Protein AF-A0A7S1MPP4-F1 (afdb_monomer)

Nearest PDB structures (foldseek):
  6fu4-assembly2_B  TM=5.142E-01  e=3.176E-09  Pseudomonas aeruginosa PAO1
  7prr-assembly1_B  TM=5.393E-01  e=1.941E-07  Pseudomonas aeruginosa PAO1
  6f9g-assembly3_C  TM=5.410E-01  e=4.668E-07  Pseudomonas putida KT2440
  2p7j-assembly1_A  TM=5.721E-01  e=3.182E-06  Vibrio parahaemolyticus RIMD 2210633
  3lie-assembly2_B  TM=4.967E-01  e=1.477E-05  Vibrio parahaemolyticus

Foldseek 3Di:
DDDDDDDDDDDDDDDDDDDDDDDDDDDDDDDDDDDDDDDDDDDDDDDDDDDDDDDDDDDDDDDDDDDDDDDDDDDDDDDDDDDDDDDDDDDDDDDDDDDDDDDPDDPDDDDDDDDDDDDDDDPVPDDPVCNVVDDPVVVVVNVVVVVVVVPVPPPVVPPPPPPPPPDDDDPDDDDDDDDDDDDDDDDDDDDPPPPPPPPPDPPPPVPPDPVVVVVVVVVVVVVVVVVVVVVVVVVVCVVQVVLLVVLLVVLQVQLQVLLLVQLCVQCVLVLQLLLLLLVCLLVCVCVDPCNLVSSCVSNVVSLLVDPQWAWKWKFWPVQKIKIKFQAQSPVPPPDDNVRGDIDIDIDGNVPPNPPDSVVSVVDDCVPWDFCDFVSSQWGKAKDDFDFDQAGRNRHGHDLVPTFTWIWIWIWHQNDPVSPTIMIMIIIGGLPSSQVSQLVSARVVKKKFKAFLQQF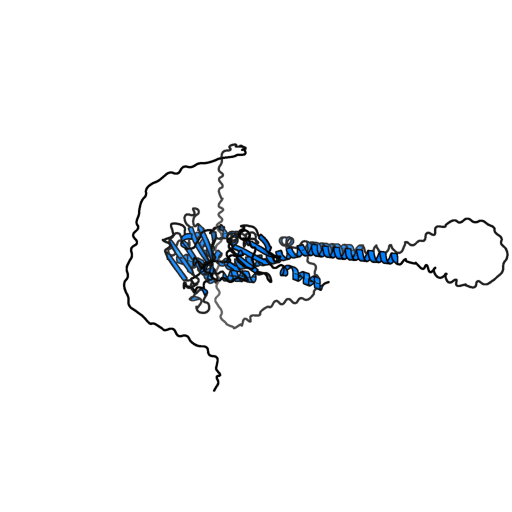TSYINPDDDRFDADPVPRDTDGDGPCNDPRNPPDDSCQSNPQQDWDWDQDPQRKIKTKAQNPNPDPDPGGPSPHSSRMMMIITGHSCRSNVVVVVVVVVVD

Radius of gyration: 44.78 Å; Cα contacts (8 Å, |Δi|>4): 641; chains: 1; bounding box: 108×97×164 Å

Structure (mmCIF, N/CA/C/O backbone):
data_AF-A0A7S1MPP4-F1
#
_entry.id   AF-A0A7S1MPP4-F1
#
loop_
_atom_site.group_PDB
_atom_site.id
_atom_site.type_symbol
_atom_site.label_atom_id
_atom_site.label_alt_id
_atom_site.label_comp_id
_atom_site.label_asym_id
_atom_site.label_entity_id
_atom_site.label_seq_id
_atom_site.pdbx_PDB_ins_code
_atom_site.Cartn_x
_atom_site.Cartn_y
_atom_site.Cartn_z
_atom_site.occupancy
_atom_site.B_iso_or_equiv
_atom_site.auth_seq_id
_atom_site.auth_comp_id
_atom_site.auth_asym_id
_atom_site.auth_atom_id
_atom_site.pdbx_PDB_model_num
ATOM 1 N N . MET A 1 1 ? -26.779 -52.719 -16.403 1.00 38.88 1 MET A N 1
ATOM 2 C CA . MET A 1 1 ? -26.032 -53.048 -17.637 1.00 38.88 1 MET A CA 1
ATOM 3 C C . MET A 1 1 ? -24.768 -52.196 -17.604 1.00 38.88 1 MET A C 1
ATOM 5 O O . MET A 1 1 ? -24.891 -50.999 -17.790 1.00 38.88 1 MET A O 1
ATOM 9 N N . ALA A 1 2 ? -23.732 -52.655 -16.888 1.00 35.09 2 ALA A N 1
ATOM 10 C CA . ALA A 1 2 ? -22.579 -53.457 -17.365 1.00 35.09 2 ALA A CA 1
ATOM 11 C C . ALA A 1 2 ? -21.620 -52.576 -18.196 1.00 35.09 2 ALA A C 1
ATOM 13 O O . ALA A 1 2 ? -22.093 -51.943 -19.127 1.00 35.09 2 ALA A O 1
ATOM 14 N N . SER A 1 3 ? -20.316 -52.428 -17.936 1.00 39.34 3 SER A N 1
ATOM 15 C CA . SER A 1 3 ? -19.281 -53.190 -17.194 1.00 39.34 3 SER A CA 1
ATOM 16 C C . SER A 1 3 ? -18.058 -52.253 -17.024 1.00 39.34 3 SER A C 1
ATOM 18 O O . SER A 1 3 ? -17.738 -51.544 -17.971 1.00 39.34 3 SER A O 1
ATOM 20 N N . TYR A 1 4 ? -17.455 -52.015 -15.854 1.00 37.69 4 TYR A N 1
ATOM 21 C CA . TYR A 1 4 ? -16.453 -52.814 -15.116 1.00 37.69 4 TYR A CA 1
ATOM 22 C C . TYR A 1 4 ? -15.309 -53.430 -15.947 1.00 37.69 4 TYR A C 1
ATOM 24 O O . TYR A 1 4 ? -15.537 -54.394 -16.674 1.00 37.69 4 TYR A O 1
ATOM 32 N N . GLN A 1 5 ? -14.077 -52.938 -15.739 1.00 46.56 5 GLN A N 1
ATOM 33 C CA . GLN A 1 5 ? -12.857 -53.754 -15.726 1.00 46.56 5 GLN A CA 1
ATOM 34 C C . GLN A 1 5 ? -11.785 -53.148 -14.798 1.00 46.56 5 GLN A C 1
ATOM 36 O O . GLN A 1 5 ? -11.406 -51.986 -14.928 1.00 46.56 5 GLN A O 1
ATOM 41 N N . ASP A 1 6 ? -11.369 -53.989 -13.849 1.00 43.84 6 ASP A N 1
ATOM 42 C CA . ASP A 1 6 ? -10.319 -53.849 -12.837 1.00 43.84 6 ASP A CA 1
ATOM 43 C C . ASP A 1 6 ? -8.895 -53.982 -13.413 1.00 43.84 6 ASP A C 1
ATOM 45 O O . ASP A 1 6 ? -8.696 -54.670 -14.413 1.00 43.84 6 ASP A O 1
ATOM 49 N N . ALA A 1 7 ? -7.895 -53.456 -12.688 1.00 37.28 7 ALA A N 1
ATOM 50 C CA . ALA A 1 7 ? -6.929 -54.257 -11.900 1.00 37.28 7 ALA A CA 1
ATOM 51 C C . ALA A 1 7 ? -5.540 -53.596 -11.782 1.00 37.28 7 ALA A C 1
ATOM 53 O O . ALA A 1 7 ? -4.917 -53.227 -12.773 1.00 37.28 7 ALA A O 1
ATOM 54 N N . GLY A 1 8 ? -5.006 -53.551 -10.554 1.00 33.84 8 GLY A N 1
ATOM 55 C CA . GLY A 1 8 ? -3.604 -53.215 -10.275 1.00 33.84 8 GLY A CA 1
ATOM 56 C C . GLY A 1 8 ? -3.314 -53.037 -8.783 1.00 33.84 8 GLY A C 1
ATOM 57 O O . GLY A 1 8 ? -3.388 -51.933 -8.262 1.00 33.84 8 GLY A O 1
ATOM 58 N N . ALA A 1 9 ? -3.030 -54.144 -8.096 1.00 35.56 9 ALA A N 1
ATOM 59 C CA . ALA A 1 9 ? -2.918 -54.290 -6.644 1.00 35.56 9 ALA A CA 1
ATOM 60 C C . ALA A 1 9 ? -1.569 -53.844 -6.029 1.00 35.56 9 ALA A C 1
ATOM 62 O O . ALA A 1 9 ? -0.537 -53.875 -6.693 1.00 35.56 9 ALA A O 1
ATOM 63 N N . GLY A 1 10 ? -1.573 -53.543 -4.718 1.00 32.28 10 GLY A N 1
ATOM 64 C CA . GLY A 1 10 ? -0.363 -53.311 -3.912 1.00 32.28 10 GLY A CA 1
ATOM 65 C C . GLY A 1 10 ? -0.607 -53.108 -2.403 1.00 32.28 10 GLY A C 1
ATOM 66 O O . GLY A 1 10 ? -0.608 -51.983 -1.924 1.00 32.28 10 GLY A O 1
ATOM 67 N N . THR A 1 11 ? -0.844 -54.212 -1.681 1.00 37.34 11 THR A N 1
ATOM 68 C CA . THR A 1 11 ? -0.589 -54.511 -0.238 1.00 37.34 11 THR A CA 1
ATOM 69 C C . THR A 1 11 ? -0.232 -53.356 0.730 1.00 37.34 11 THR A C 1
ATOM 71 O O . THR A 1 11 ? 0.832 -52.763 0.627 1.00 37.34 11 THR A O 1
ATOM 74 N N . SER A 1 12 ? -1.068 -52.996 1.718 1.00 34.69 12 SER A N 1
ATOM 75 C CA . SER A 1 12 ? -1.309 -53.645 3.034 1.00 34.69 12 SER A CA 1
ATOM 76 C C . SER A 1 12 ? -0.092 -53.765 3.971 1.00 34.69 12 SER A C 1
ATOM 78 O O . SER A 1 12 ? 0.614 -54.770 3.944 1.00 34.69 12 SER A O 1
ATOM 80 N N . THR A 1 13 ? 0.013 -52.865 4.957 1.00 39.28 13 THR A N 1
ATOM 81 C CA . THR A 1 13 ? 0.411 -53.245 6.327 1.00 39.28 13 THR A CA 1
ATOM 82 C C . THR A 1 13 ? -0.494 -52.592 7.374 1.00 39.28 13 THR A C 1
ATOM 84 O O . THR A 1 13 ? -0.827 -51.414 7.347 1.00 39.28 13 THR A O 1
ATOM 87 N N . ARG A 1 14 ? -0.932 -53.456 8.286 1.00 36.06 14 ARG A N 1
ATOM 88 C CA . ARG A 1 14 ? -1.991 -53.332 9.284 1.00 36.06 14 ARG A CA 1
ATOM 89 C C . ARG A 1 14 ? -1.334 -53.001 10.625 1.00 36.06 14 ARG A C 1
ATOM 91 O O . ARG A 1 14 ? -0.496 -53.782 11.073 1.00 36.06 14 ARG A O 1
ATOM 98 N N . ARG A 1 15 ? -1.725 -51.926 11.322 1.00 34.94 15 ARG A N 1
ATOM 99 C CA . ARG A 1 15 ? -1.387 -51.770 12.749 1.00 34.94 15 ARG A CA 1
ATOM 100 C C . ARG A 1 15 ? -2.598 -51.353 13.576 1.00 34.94 15 ARG A C 1
ATOM 102 O O . ARG A 1 15 ? -3.379 -50.491 13.201 1.00 34.94 15 ARG A O 1
ATOM 109 N N . ARG A 1 16 ? -2.760 -52.112 14.657 1.00 38.41 16 ARG A N 1
ATOM 110 C CA . ARG A 1 16 ? -3.942 -52.279 15.500 1.00 38.41 16 ARG A CA 1
ATOM 111 C C . ARG A 1 16 ? -4.329 -51.021 16.276 1.00 38.41 16 ARG A C 1
ATOM 113 O O . ARG A 1 16 ? -3.498 -50.394 16.921 1.00 38.41 16 ARG A O 1
ATOM 120 N N . SER A 1 17 ? -5.638 -50.817 16.309 1.00 35.47 17 SER A N 1
ATOM 121 C CA . SER A 1 17 ? -6.426 -50.114 17.314 1.00 35.47 17 SER A CA 1
ATOM 122 C C . SER A 1 17 ? -6.129 -50.570 18.749 1.00 35.47 17 SER A C 1
ATOM 124 O O . SER A 1 17 ? -6.093 -51.773 19.030 1.00 35.47 17 SER A O 1
ATOM 126 N N . ARG A 1 18 ? -6.058 -49.616 19.682 1.00 33.91 18 ARG A N 1
ATOM 127 C CA . ARG A 1 18 ? -6.396 -49.847 21.089 1.00 33.91 18 ARG A CA 1
ATOM 128 C C . ARG A 1 18 ? -7.262 -48.697 21.595 1.00 33.91 18 ARG A C 1
ATOM 130 O O . ARG A 1 18 ? -6.820 -47.562 21.696 1.00 33.91 18 ARG A O 1
ATOM 137 N N . SER A 1 19 ? -8.511 -49.052 21.857 1.00 37.53 19 SER A N 1
ATOM 138 C CA . SER A 1 19 ? -9.539 -48.303 22.565 1.00 37.53 19 SER A CA 1
ATOM 139 C C . SER A 1 19 ? -9.197 -48.169 24.050 1.00 37.53 19 SER A C 1
ATOM 141 O O . SER A 1 19 ? -8.802 -49.153 24.677 1.00 37.53 19 SER A O 1
ATOM 143 N N . GLY A 1 20 ? -9.431 -46.990 24.621 1.00 32.38 20 GLY A N 1
ATOM 144 C CA . GLY A 1 20 ? -9.417 -46.765 26.062 1.00 32.38 20 GLY A CA 1
ATOM 145 C C . GLY A 1 20 ? -10.018 -45.405 26.408 1.00 32.38 20 GLY A C 1
ATOM 146 O O . GLY A 1 20 ? -9.454 -44.365 26.097 1.00 32.38 20 GLY A O 1
ATOM 147 N N . SER A 1 21 ? -11.186 -45.417 27.031 1.00 35.59 21 SER A N 1
ATOM 148 C CA . SER A 1 21 ? -11.857 -44.298 27.706 1.00 35.59 21 SER A CA 1
ATOM 149 C C . SER A 1 21 ? -12.751 -44.920 28.786 1.00 35.59 21 SER A C 1
ATOM 151 O O . SER A 1 21 ? -13.124 -46.085 28.621 1.00 35.59 21 SER A O 1
ATOM 153 N N . PRO A 1 22 ? -13.243 -44.182 29.795 1.00 53.88 22 PRO A N 1
ATOM 154 C CA . PRO A 1 22 ? -12.682 -43.022 30.505 1.00 53.88 22 PRO A CA 1
ATOM 155 C C . PRO A 1 22 ? -12.819 -43.187 32.044 1.00 53.88 22 PRO A C 1
ATOM 157 O O . PRO A 1 22 ? -13.479 -44.121 32.494 1.00 53.88 22 PRO A O 1
ATOM 160 N N . SER A 1 23 ? -12.253 -42.274 32.855 1.00 31.92 23 SER A N 1
ATOM 161 C CA . SER A 1 23 ? -12.864 -41.742 34.105 1.00 31.92 23 SER A CA 1
ATOM 162 C C . SER A 1 23 ? -11.935 -40.796 34.900 1.00 31.92 23 SER A C 1
ATOM 164 O O . SER A 1 23 ? -10.725 -40.819 34.678 1.00 31.92 23 SER A O 1
ATOM 166 N N . PRO A 1 24 ? -12.493 -39.930 35.778 1.00 49.06 24 PRO A N 1
ATOM 167 C CA . PRO A 1 24 ? -12.013 -38.566 36.040 1.00 49.06 24 PRO A CA 1
ATOM 168 C C . PRO A 1 24 ? -11.414 -38.377 37.442 1.00 49.06 24 PRO A C 1
ATOM 170 O O . PRO A 1 24 ? -11.880 -39.020 38.375 1.00 49.06 24 PRO A O 1
ATOM 173 N N . VAL A 1 25 ? -10.482 -37.430 37.639 1.00 35.28 25 VAL A N 1
ATOM 174 C CA . VAL A 1 25 ? -10.136 -36.926 38.986 1.00 35.28 25 VAL A CA 1
ATOM 175 C C . VAL A 1 25 ? -9.653 -35.463 38.966 1.00 35.28 25 VAL A C 1
ATOM 177 O O . VAL A 1 25 ? -8.681 -35.122 38.304 1.00 35.28 25 VAL A O 1
ATOM 180 N N . ALA A 1 26 ? -10.361 -34.665 39.771 1.00 34.78 26 ALA A N 1
ATOM 181 C CA . ALA A 1 26 ? -9.973 -33.514 40.594 1.00 34.78 26 ALA A CA 1
ATOM 182 C C . ALA A 1 26 ? -9.296 -32.261 40.001 1.00 34.78 26 ALA A C 1
ATOM 184 O O . ALA A 1 26 ? -8.123 -32.214 39.641 1.00 34.78 26 ALA A O 1
ATOM 185 N N . SER A 1 27 ? -10.056 -31.177 40.150 1.00 39.12 27 SER A N 1
ATOM 186 C CA . SER A 1 27 ? -9.622 -29.817 40.451 1.00 39.12 27 SER A CA 1
ATOM 187 C C . SER A 1 27 ? -8.606 -29.737 41.599 1.00 39.12 27 SER A C 1
ATOM 189 O O . SER A 1 27 ? -8.900 -30.202 42.703 1.00 39.12 27 SER A O 1
ATOM 191 N N . THR A 1 28 ? -7.508 -29.004 41.399 1.00 36.66 28 THR A N 1
ATOM 192 C CA . THR A 1 28 ? -6.743 -28.428 42.514 1.00 36.66 28 THR A CA 1
ATOM 193 C C . THR A 1 28 ? -6.268 -27.021 42.165 1.00 36.66 28 THR A C 1
ATOM 195 O O . THR A 1 28 ? -5.459 -26.808 41.266 1.00 36.66 28 THR A O 1
ATOM 198 N N . SER A 1 29 ? -6.792 -26.054 42.911 1.00 39.78 29 SER A N 1
ATOM 199 C CA . SER A 1 29 ? -6.370 -24.659 42.973 1.00 39.78 29 SER A CA 1
ATOM 200 C C . SER A 1 29 ? -4.933 -24.533 43.496 1.00 39.78 29 SER A C 1
ATOM 202 O O . SER A 1 29 ? -4.653 -24.936 44.626 1.00 39.78 29 SER A O 1
ATOM 204 N N . GLY A 1 30 ? -4.036 -23.933 42.710 1.00 32.22 30 GLY A N 1
ATOM 205 C CA . GLY A 1 30 ? -2.639 -23.678 43.077 1.00 32.22 30 GLY A CA 1
ATOM 206 C C . GLY A 1 30 ? -2.331 -22.185 43.171 1.00 32.22 30 GLY A C 1
ATOM 207 O O . GLY A 1 30 ? -2.021 -21.534 42.183 1.00 32.22 30 GLY A O 1
ATOM 208 N N . ARG A 1 31 ? -2.429 -21.656 44.389 1.00 31.47 31 ARG A N 1
ATOM 209 C CA . ARG A 1 31 ? -2.149 -20.278 44.817 1.00 31.47 31 ARG A CA 1
ATOM 210 C C . ARG A 1 31 ? -0.641 -19.983 44.723 1.00 31.47 31 ARG A C 1
ATOM 212 O O . ARG A 1 31 ? 0.124 -20.509 45.529 1.00 31.47 31 ARG A O 1
ATOM 219 N N . VAL A 1 32 ? -0.202 -19.135 43.788 1.00 34.81 32 VAL A N 1
ATOM 220 C CA . VAL A 1 32 ? 1.202 -18.681 43.721 1.00 34.81 32 VAL A CA 1
ATOM 221 C C . VAL A 1 32 ? 1.410 -17.541 44.715 1.00 34.81 32 VAL A C 1
ATOM 223 O O . VAL A 1 32 ? 0.859 -16.450 44.585 1.00 34.81 32 VAL A O 1
ATOM 226 N N . ARG A 1 33 ? 2.184 -17.844 45.758 1.00 34.38 33 ARG A N 1
ATOM 227 C CA . ARG A 1 33 ? 2.619 -16.929 46.814 1.00 34.38 33 ARG A CA 1
ATOM 228 C C . ARG A 1 33 ? 3.874 -16.195 46.344 1.00 34.38 33 ARG A C 1
ATOM 230 O O . ARG A 1 33 ? 4.891 -16.819 46.056 1.00 34.38 33 ARG A O 1
ATOM 237 N N . SER A 1 34 ? 3.791 -14.875 46.325 1.00 37.19 34 SER A N 1
ATOM 238 C CA . SER A 1 34 ? 4.908 -13.939 46.253 1.00 37.19 34 SER A CA 1
ATOM 239 C C . SER A 1 34 ? 5.896 -14.182 47.400 1.00 37.19 34 SER A C 1
ATOM 241 O O . SER A 1 34 ? 5.499 -14.342 48.558 1.00 37.19 34 SER A O 1
ATOM 243 N N . ARG A 1 35 ? 7.196 -14.199 47.085 1.00 34.12 35 ARG A N 1
ATOM 244 C CA . ARG A 1 35 ? 8.269 -14.197 48.084 1.00 34.12 35 ARG A CA 1
ATOM 245 C C . ARG A 1 35 ? 9.280 -13.106 47.752 1.00 34.12 35 ARG A C 1
ATOM 247 O O . ARG A 1 35 ? 10.063 -13.217 46.818 1.00 34.12 35 ARG A O 1
ATOM 254 N N . SER A 1 36 ? 9.202 -12.049 48.550 1.00 37.72 36 SER A N 1
ATOM 255 C CA . SER A 1 36 ? 10.220 -11.029 48.764 1.00 37.72 36 SER A CA 1
ATOM 256 C C . SER A 1 36 ? 11.478 -11.635 49.393 1.00 37.72 36 SER A C 1
ATOM 258 O O . SER A 1 36 ? 11.368 -12.467 50.297 1.00 37.72 36 SER A O 1
ATOM 260 N N . GLY A 1 37 ? 12.653 -11.154 48.989 1.00 32.47 37 GLY A N 1
ATOM 261 C CA . GLY A 1 37 ? 13.933 -11.465 49.623 1.00 32.47 37 GLY A CA 1
ATOM 262 C C . GLY A 1 37 ? 14.996 -10.416 49.293 1.00 32.47 37 GLY A C 1
ATOM 263 O O . GLY A 1 37 ? 15.592 -10.457 48.225 1.00 32.47 37 GLY A O 1
ATOM 264 N N . ASN A 1 38 ? 15.182 -9.486 50.232 1.00 34.56 38 ASN A N 1
ATOM 265 C CA . ASN A 1 38 ? 16.270 -8.508 50.373 1.00 34.56 38 ASN A CA 1
ATOM 266 C C . ASN A 1 38 ? 17.663 -9.188 50.375 1.00 34.56 38 ASN A C 1
ATOM 268 O O . ASN A 1 38 ? 17.797 -10.279 50.917 1.00 34.56 38 ASN A O 1
ATOM 272 N N . SER A 1 39 ? 18.633 -8.692 49.595 1.00 34.19 39 SER A N 1
ATOM 273 C CA . SER A 1 39 ? 19.715 -7.728 49.919 1.00 34.19 39 SER A CA 1
ATOM 274 C C . SER A 1 39 ? 20.943 -8.303 50.661 1.00 34.19 39 SER A C 1
ATOM 276 O O . SER A 1 39 ? 20.791 -9.019 51.643 1.00 34.19 39 SER A O 1
ATOM 278 N N . ILE A 1 40 ? 22.149 -7.919 50.183 1.00 34.72 40 ILE A N 1
ATOM 279 C CA . ILE A 1 40 ? 23.352 -7.443 50.926 1.00 34.72 40 ILE A CA 1
ATOM 280 C C . ILE A 1 40 ? 24.708 -7.873 50.288 1.00 34.72 40 ILE A C 1
ATOM 282 O O . ILE A 1 40 ? 24.994 -9.056 50.148 1.00 34.72 40 ILE A O 1
ATOM 286 N N . ASN A 1 41 ? 25.541 -6.843 50.031 1.00 32.12 41 ASN A N 1
ATOM 287 C CA . ASN A 1 41 ? 27.023 -6.737 49.969 1.00 32.12 41 ASN A CA 1
ATOM 288 C C . ASN A 1 41 ? 27.813 -7.388 48.814 1.00 32.12 41 ASN A C 1
ATOM 290 O O . ASN A 1 41 ? 27.782 -8.593 48.617 1.00 32.12 41 ASN A O 1
ATOM 294 N N . SER A 1 42 ? 28.449 -6.615 47.920 1.00 34.41 42 SER A N 1
ATOM 295 C CA . SER A 1 42 ? 29.624 -5.710 48.039 1.00 34.41 42 SER A CA 1
ATOM 296 C C . SER A 1 42 ? 30.978 -6.429 47.939 1.00 34.41 42 SER A C 1
ATOM 298 O O . SER A 1 42 ? 31.313 -7.267 48.772 1.00 34.41 42 SER A O 1
ATOM 300 N N . LYS A 1 43 ? 31.768 -6.066 46.913 1.00 35.84 43 LYS A N 1
ATOM 301 C CA . LYS A 1 43 ? 33.236 -5.963 46.967 1.00 35.84 43 LYS A CA 1
ATOM 302 C C . LYS A 1 43 ? 33.815 -5.275 45.728 1.00 35.84 43 LYS A C 1
ATOM 304 O O . LYS A 1 43 ? 33.292 -5.391 44.625 1.00 35.84 43 LYS A O 1
ATOM 309 N N . GLU A 1 44 ? 34.868 -4.521 46.005 1.00 36.91 44 GLU A N 1
ATOM 310 C CA . GLU A 1 44 ? 35.606 -3.582 45.165 1.00 36.91 44 GLU A CA 1
ATOM 311 C C . GLU A 1 44 ? 36.398 -4.242 44.028 1.00 36.91 44 GLU A C 1
ATOM 313 O O . GLU A 1 44 ? 36.727 -5.425 44.074 1.00 36.91 44 GLU A O 1
ATOM 318 N N . GLY A 1 45 ? 36.776 -3.430 43.037 1.00 35.94 45 GLY A N 1
ATOM 319 C CA . GLY A 1 45 ? 37.661 -3.829 41.945 1.00 35.94 45 GLY A CA 1
ATOM 320 C C . GLY A 1 45 ? 38.073 -2.649 41.070 1.00 35.94 45 GLY A C 1
ATOM 321 O O . GLY A 1 45 ? 37.631 -2.515 39.936 1.00 35.94 45 GLY A O 1
ATOM 322 N N . THR A 1 46 ? 38.894 -1.770 41.632 1.00 37.28 46 THR A N 1
ATOM 323 C CA . THR A 1 46 ? 39.584 -0.644 40.994 1.00 37.28 46 THR A CA 1
ATOM 324 C C . THR A 1 46 ? 40.543 -1.128 39.900 1.00 37.28 46 THR A C 1
ATOM 326 O O . THR A 1 46 ? 41.402 -1.948 40.199 1.00 37.28 46 THR A O 1
ATOM 329 N N . MET A 1 47 ? 40.496 -0.567 38.685 1.00 33.62 47 MET A N 1
ATOM 330 C CA . MET A 1 47 ? 41.686 -0.393 37.831 1.00 33.62 47 MET A CA 1
ATOM 331 C C . MET A 1 47 ? 41.455 0.671 36.738 1.00 33.62 47 MET A C 1
ATOM 333 O O . MET A 1 47 ? 40.511 0.610 35.960 1.00 33.62 47 MET A O 1
ATOM 337 N N . SER A 1 48 ? 42.370 1.638 36.702 1.00 33.38 48 SER A N 1
ATOM 338 C CA . SER A 1 48 ? 42.621 2.662 35.668 1.00 33.38 48 SER A CA 1
ATOM 339 C C . SER A 1 48 ? 44.028 2.392 35.079 1.00 33.38 48 SER A C 1
ATOM 341 O O . SER A 1 48 ? 44.764 1.636 35.716 1.00 33.38 48 SER A O 1
ATOM 343 N N . PRO A 1 49 ? 44.580 3.167 34.113 1.00 64.56 49 PRO A N 1
ATOM 344 C CA . PRO A 1 49 ? 44.139 3.689 32.797 1.00 64.56 49 PRO A CA 1
ATOM 345 C C . PRO A 1 49 ? 45.212 3.306 31.702 1.00 64.56 49 PRO A C 1
ATOM 347 O O . PRO A 1 49 ? 45.887 2.309 31.961 1.00 64.56 49 PRO A O 1
ATOM 350 N N . PRO A 1 50 ? 45.436 3.962 30.512 1.00 50.94 50 PRO A N 1
ATOM 351 C CA . PRO A 1 50 ? 45.756 5.403 30.261 1.00 50.94 50 PRO A CA 1
ATOM 352 C C . PRO A 1 50 ? 45.071 6.028 28.994 1.00 50.94 50 PRO A C 1
ATOM 354 O O . PRO A 1 50 ? 44.642 5.322 28.092 1.00 50.94 50 PRO A O 1
ATOM 357 N N . ARG A 1 51 ? 44.745 7.340 28.917 1.00 35.31 51 ARG A N 1
ATOM 358 C CA . ARG A 1 51 ? 45.549 8.518 28.443 1.00 35.31 51 ARG A CA 1
ATOM 359 C C . ARG A 1 51 ? 46.471 8.209 27.240 1.00 35.31 51 ARG A C 1
ATOM 361 O O . ARG A 1 51 ? 47.226 7.260 27.309 1.00 35.31 51 ARG A O 1
ATOM 368 N N . SER A 1 52 ? 46.595 8.969 26.143 1.00 33.62 52 SER A N 1
ATOM 369 C CA . SER A 1 52 ? 46.392 10.388 25.760 1.00 33.62 52 SER A CA 1
ATOM 370 C C . SER A 1 52 ? 46.535 10.475 24.210 1.00 33.62 52 SER A C 1
ATOM 372 O O . SER A 1 52 ? 47.125 9.567 23.639 1.00 33.62 52 SER A O 1
ATOM 374 N N . ARG A 1 53 ? 46.015 11.446 23.436 1.00 33.56 53 ARG A N 1
ATOM 375 C CA . ARG A 1 53 ? 46.511 12.828 23.179 1.00 33.56 53 ARG A CA 1
ATOM 376 C C . ARG A 1 53 ? 45.594 13.446 22.084 1.00 33.56 53 ARG A C 1
ATOM 378 O O . ARG A 1 53 ? 45.278 12.748 21.135 1.00 33.56 53 ARG A O 1
ATOM 385 N N . ARG A 1 54 ? 45.035 14.660 22.267 1.00 35.00 54 ARG A N 1
ATOM 386 C CA . ARG A 1 54 ? 45.532 15.990 21.787 1.00 35.00 54 ARG A CA 1
ATOM 387 C C . ARG A 1 54 ? 45.306 16.179 20.270 1.00 35.00 54 ARG A C 1
ATOM 389 O O . ARG A 1 54 ? 45.773 15.348 19.518 1.00 35.00 54 ARG A O 1
ATOM 396 N N . GLY A 1 55 ? 44.675 17.215 19.714 1.00 31.09 55 GLY A N 1
ATOM 397 C CA . GLY A 1 55 ? 44.185 18.548 20.113 1.00 31.09 55 GLY A CA 1
ATOM 398 C C . GLY A 1 55 ? 43.479 19.160 18.873 1.00 31.09 55 GLY A C 1
ATOM 399 O O . GLY A 1 55 ? 43.707 18.677 17.768 1.00 31.09 55 GLY A O 1
ATOM 400 N N . SER A 1 56 ? 42.589 20.156 18.961 1.00 34.53 56 SER A N 1
ATOM 401 C CA . SER A 1 56 ? 42.955 21.575 18.770 1.00 34.53 56 SER A CA 1
ATOM 402 C C . SER A 1 56 ? 41.755 22.527 18.973 1.00 34.53 56 SER A C 1
ATOM 404 O O . SER A 1 56 ? 40.728 22.384 18.326 1.00 34.53 56 SER A O 1
ATOM 406 N N . ARG A 1 57 ? 41.958 23.497 19.876 1.00 35.62 57 ARG A N 1
ATOM 407 C CA . ARG A 1 57 ? 41.631 24.945 19.851 1.00 35.62 57 ARG A CA 1
ATOM 408 C C . ARG A 1 57 ? 40.295 25.479 19.286 1.00 35.62 57 ARG A C 1
ATOM 410 O O . ARG A 1 57 ? 40.138 25.697 18.095 1.00 35.62 57 ARG A O 1
ATOM 417 N N . SER A 1 58 ? 39.448 25.857 20.245 1.00 35.53 58 SER A N 1
ATOM 418 C CA . SER A 1 58 ? 38.801 27.166 20.498 1.00 35.53 58 SER A CA 1
ATOM 419 C C . SER A 1 58 ? 38.927 28.340 19.502 1.00 35.53 58 SER A C 1
ATOM 421 O O . SER A 1 58 ? 40.035 28.806 19.229 1.00 35.53 58 SER A O 1
ATOM 423 N N . SER A 1 59 ? 37.789 29.004 19.258 1.00 36.34 59 SER A N 1
ATOM 424 C CA . SER A 1 59 ? 37.675 30.472 19.294 1.00 36.34 59 SER A CA 1
ATOM 425 C C . SER A 1 59 ? 36.356 30.889 19.957 1.00 36.34 59 SER A C 1
ATOM 427 O O . SER A 1 59 ? 35.279 30.467 19.546 1.00 36.34 59 SER A O 1
ATOM 429 N N . VAL A 1 60 ? 36.489 31.692 21.009 1.00 37.28 60 VAL A N 1
ATOM 430 C CA . VAL A 1 60 ? 35.441 32.318 21.824 1.00 37.28 60 VAL A CA 1
ATOM 431 C C . VAL A 1 60 ? 34.984 33.617 21.159 1.00 37.28 60 VAL A C 1
ATOM 433 O O . VAL A 1 60 ? 35.813 34.353 20.631 1.00 37.28 60 VAL A O 1
ATOM 436 N N . GLY A 1 61 ? 33.692 33.927 21.262 1.00 29.69 61 GLY A N 1
ATOM 437 C CA . GLY A 1 61 ? 33.143 35.247 20.959 1.00 29.69 61 GLY A CA 1
ATOM 438 C C . GLY A 1 61 ? 31.680 35.356 21.383 1.00 29.69 61 GLY A C 1
ATOM 439 O O . GLY A 1 61 ? 30.793 35.094 20.581 1.00 29.69 61 GLY A O 1
ATOM 440 N N . SER A 1 62 ? 31.435 35.732 22.641 1.00 38.47 62 SER A N 1
ATOM 441 C CA . SER A 1 62 ? 30.157 36.328 23.064 1.00 38.47 62 SER A CA 1
ATOM 442 C C . SER A 1 62 ? 30.147 37.811 22.675 1.00 38.47 62 SER A C 1
ATOM 444 O O . SER A 1 62 ? 31.210 38.438 22.660 1.00 38.47 62 SER A O 1
ATOM 446 N N . PRO A 1 63 ? 28.965 38.406 22.445 1.00 48.66 63 PRO A N 1
ATOM 447 C CA . PRO A 1 63 ? 28.427 39.227 23.524 1.00 48.66 63 PRO A CA 1
ATOM 448 C C . PRO A 1 63 ? 26.907 39.122 23.726 1.00 48.66 63 PRO A C 1
ATOM 450 O O . PRO A 1 63 ? 26.130 38.702 22.877 1.00 48.66 63 PRO A O 1
ATOM 453 N N . THR A 1 64 ? 26.546 39.529 24.933 1.00 43.31 64 THR A N 1
ATOM 454 C CA . THR A 1 64 ? 25.237 39.726 25.557 1.00 43.31 64 THR A CA 1
ATOM 455 C C . THR A 1 64 ? 24.275 40.635 24.782 1.00 43.31 64 THR A C 1
ATOM 457 O O . THR A 1 64 ? 24.690 41.674 24.274 1.00 43.31 64 THR A O 1
ATOM 460 N N . GLY A 1 65 ? 22.975 40.320 24.830 1.00 30.31 65 GLY A N 1
ATOM 461 C CA . GLY A 1 65 ? 21.884 41.213 24.425 1.00 30.31 65 GLY A CA 1
ATOM 462 C C . GLY A 1 65 ? 20.540 40.782 25.026 1.00 30.31 65 GLY A C 1
ATOM 463 O O . GLY A 1 65 ? 20.019 39.722 24.701 1.00 30.31 65 GLY A O 1
ATOM 464 N N . GLU A 1 66 ? 20.024 41.599 25.941 1.00 32.31 66 GLU A N 1
ATOM 465 C CA . GLU A 1 66 ? 18.777 41.457 26.700 1.00 32.31 66 GLU A CA 1
ATOM 466 C C . GLU A 1 66 ? 17.490 41.756 25.893 1.00 32.31 66 GLU A C 1
ATOM 468 O O . GLU A 1 66 ? 17.474 42.638 25.042 1.00 32.31 66 GLU A O 1
ATOM 473 N N . ARG A 1 67 ? 16.390 41.112 26.332 1.00 35.19 67 ARG A N 1
ATOM 474 C CA . ARG A 1 67 ? 14.976 41.569 26.404 1.00 35.19 67 ARG A CA 1
ATOM 475 C C . ARG A 1 67 ? 14.234 42.019 25.126 1.00 35.19 67 ARG A C 1
ATOM 477 O O . ARG A 1 67 ? 14.438 43.124 24.638 1.00 35.19 67 ARG A O 1
ATOM 484 N N . ARG A 1 68 ? 13.146 41.298 24.800 1.00 33.12 68 ARG A N 1
ATOM 485 C CA . ARG A 1 68 ? 11.721 41.700 24.999 1.00 33.12 68 ARG A CA 1
ATOM 486 C C . ARG A 1 68 ? 10.755 40.604 24.487 1.00 33.12 68 ARG A C 1
ATOM 488 O O . ARG A 1 68 ? 11.097 39.935 23.517 1.00 33.12 68 ARG A O 1
ATOM 495 N N . PRO A 1 69 ? 9.572 40.417 25.107 1.00 42.25 69 PRO A N 1
ATOM 496 C CA . PRO A 1 69 ? 8.539 39.499 24.629 1.00 42.25 69 PRO A CA 1
ATOM 497 C C . PRO A 1 69 ? 7.655 40.175 23.568 1.00 42.25 69 PRO A C 1
ATOM 499 O O . PRO A 1 69 ? 7.380 41.371 23.666 1.00 42.25 69 PRO A O 1
ATOM 502 N N . PHE A 1 70 ? 7.215 39.411 22.568 1.00 34.12 70 PHE A N 1
ATOM 503 C CA . PHE A 1 70 ? 6.235 39.850 21.575 1.00 34.12 70 PHE A CA 1
ATOM 504 C C . PHE A 1 70 ? 4.882 39.203 21.883 1.00 34.12 70 PHE A C 1
ATOM 506 O O . PHE A 1 70 ? 4.714 37.996 21.722 1.00 34.12 70 PHE A O 1
ATOM 513 N N . ASP A 1 71 ? 3.941 40.034 22.327 1.00 32.97 71 ASP A N 1
ATOM 514 C CA . ASP A 1 71 ? 2.507 39.777 22.259 1.00 32.97 71 ASP A CA 1
ATOM 515 C C . ASP A 1 71 ? 2.055 39.836 20.794 1.00 32.97 71 ASP A C 1
ATOM 517 O O . ASP A 1 71 ? 2.373 40.786 20.074 1.00 32.97 71 ASP A O 1
ATOM 521 N N . ALA A 1 72 ? 1.268 38.853 20.361 1.00 37.78 72 ALA A N 1
ATOM 522 C CA . ALA A 1 72 ? 0.467 38.954 19.148 1.00 37.78 72 ALA A CA 1
ATOM 523 C C . ALA A 1 72 ? -0.930 38.395 19.428 1.00 37.78 72 ALA A C 1
ATOM 525 O O . ALA A 1 72 ? -1.171 37.189 19.447 1.00 37.78 72 ALA A O 1
ATOM 526 N N . SER A 1 73 ? -1.842 39.327 19.682 1.00 30.91 73 SER A N 1
ATOM 527 C CA . SER A 1 73 ? -3.283 39.150 19.736 1.00 30.91 73 SER A CA 1
ATOM 528 C C . SER A 1 73 ? -3.819 38.713 18.370 1.00 30.91 73 SER A C 1
ATOM 530 O O . SER A 1 73 ? -3.682 39.418 17.371 1.00 30.91 73 SER A O 1
ATOM 532 N N . ILE A 1 74 ? -4.467 37.549 18.322 1.00 34.50 74 ILE A N 1
ATOM 533 C CA . ILE A 1 74 ? -5.243 37.122 17.156 1.00 34.50 74 ILE A CA 1
ATOM 534 C C . ILE A 1 74 ? -6.623 37.771 17.252 1.00 34.50 74 ILE A C 1
ATOM 536 O O . ILE A 1 74 ? -7.406 37.501 18.162 1.00 34.50 74 ILE A O 1
ATOM 540 N N . ALA A 1 75 ? -6.883 38.665 16.303 1.00 33.50 75 ALA A N 1
ATOM 541 C CA . ALA A 1 75 ? -8.151 39.339 16.118 1.00 33.50 75 ALA A CA 1
ATOM 542 C C . ALA A 1 75 ? -9.241 38.344 15.690 1.00 33.50 75 ALA A C 1
ATOM 544 O O . ALA A 1 75 ? -9.147 37.683 14.659 1.00 33.50 75 ALA A O 1
ATOM 545 N N . SER A 1 76 ? -10.301 38.287 16.489 1.00 33.56 76 SER A N 1
ATOM 546 C CA . SER A 1 76 ? -11.581 37.676 16.156 1.00 33.56 76 SER A CA 1
ATOM 547 C C . SER A 1 76 ? -12.377 38.593 15.222 1.00 33.56 76 SER A C 1
ATOM 549 O O . SER A 1 76 ? -12.759 39.692 15.632 1.00 33.56 76 SER A O 1
ATOM 551 N N . SER A 1 77 ? -12.707 38.148 14.011 1.00 33.59 77 SER A N 1
ATOM 552 C CA . SER A 1 77 ? -13.773 38.758 13.211 1.00 33.59 77 SER A CA 1
ATOM 553 C C . SER A 1 77 ? -15.026 37.882 13.264 1.00 33.59 77 SER A C 1
ATOM 555 O O . SER A 1 77 ? -15.144 36.850 12.612 1.00 33.59 77 SER A O 1
ATOM 557 N N . ARG A 1 78 ? -15.978 38.326 14.091 1.00 31.11 78 ARG A N 1
ATOM 558 C CA . ARG A 1 78 ? -17.397 37.966 14.017 1.00 31.11 78 ARG A CA 1
ATOM 559 C C . ARG A 1 78 ? -17.988 38.535 12.732 1.00 31.11 78 ARG A C 1
ATOM 561 O O . ARG A 1 78 ? -17.925 39.747 12.558 1.00 31.11 78 ARG A O 1
ATOM 568 N N . TRP A 1 79 ? -18.652 37.704 11.939 1.00 30.34 79 TRP A N 1
ATOM 569 C CA . TRP A 1 79 ? -19.793 38.117 11.121 1.00 30.34 79 TRP A CA 1
ATOM 570 C C . TRP A 1 79 ? -20.923 37.116 11.368 1.00 30.34 79 TRP A C 1
ATOM 572 O O . TRP A 1 79 ? -20.841 35.957 10.972 1.00 30.34 79 TRP A O 1
ATOM 582 N N . THR A 1 80 ? -21.942 37.574 12.087 1.00 34.03 80 THR A N 1
ATOM 583 C CA . THR A 1 80 ? -23.261 36.952 12.188 1.00 34.03 80 THR A CA 1
ATOM 584 C C . THR A 1 80 ? -24.267 37.823 11.436 1.00 34.03 80 THR A C 1
ATOM 586 O O . THR A 1 80 ? -24.169 39.048 11.459 1.00 34.03 80 THR A O 1
ATOM 589 N N . ASP A 1 81 ? -25.242 37.129 10.853 1.00 31.28 81 ASP A N 1
ATOM 590 C CA . ASP A 1 81 ? -26.620 37.540 10.558 1.00 31.28 81 ASP A CA 1
ATOM 591 C C . ASP A 1 81 ? -26.940 38.371 9.308 1.00 31.28 81 ASP A C 1
ATOM 593 O O . ASP A 1 81 ? -26.731 39.578 9.221 1.00 31.28 81 ASP A O 1
ATOM 597 N N . SER A 1 82 ? -27.598 37.700 8.357 1.00 30.64 82 SER A N 1
ATOM 598 C CA . SER A 1 82 ? -29.000 37.922 7.928 1.00 30.64 82 SER A CA 1
ATOM 599 C C . SER A 1 82 ? -29.213 37.080 6.645 1.00 30.64 82 SER A C 1
ATOM 601 O O . SER A 1 82 ? -28.289 36.933 5.857 1.00 30.64 82 SER A O 1
ATOM 603 N N . ILE A 1 83 ? -30.314 36.379 6.358 1.00 34.62 83 ILE A N 1
ATOM 604 C CA . ILE A 1 83 ? -31.736 36.735 6.384 1.00 34.62 83 ILE A CA 1
ATOM 605 C C . ILE A 1 83 ? -32.571 35.434 6.438 1.00 34.62 83 ILE A C 1
ATOM 607 O O . ILE A 1 83 ? -32.245 34.431 5.804 1.00 34.62 83 ILE A O 1
ATOM 611 N N . THR A 1 84 ? -33.674 35.483 7.180 1.00 35.31 84 THR A N 1
ATOM 612 C CA . THR A 1 84 ? -34.735 34.476 7.318 1.00 35.31 84 THR A CA 1
ATOM 613 C C . THR A 1 84 ? -35.777 34.492 6.184 1.00 35.31 84 THR A C 1
ATOM 615 O O . THR A 1 84 ? -36.172 35.559 5.733 1.00 35.31 84 THR A O 1
ATOM 618 N N . SER A 1 85 ? -36.287 33.293 5.862 1.00 31.69 85 SER A N 1
ATOM 619 C CA . SER A 1 85 ? -37.685 32.905 5.539 1.00 31.69 85 SER A CA 1
ATOM 620 C C . SER A 1 85 ? -38.510 33.591 4.431 1.00 31.69 85 SER A C 1
ATOM 622 O O . SER A 1 85 ? -38.847 34.758 4.558 1.00 31.69 85 SER A O 1
ATOM 624 N N . GLU A 1 86 ? -39.008 32.780 3.482 1.00 31.09 86 GLU A N 1
ATOM 625 C CA . GLU A 1 86 ? -40.392 32.692 2.929 1.00 31.09 86 GLU A CA 1
ATOM 626 C C . GLU A 1 86 ? -40.329 31.844 1.632 1.00 31.09 86 GLU A C 1
ATOM 628 O O . GLU A 1 86 ? -39.341 31.906 0.917 1.00 31.09 86 GLU A O 1
ATOM 633 N N . MET A 1 87 ? -41.265 30.997 1.198 1.00 30.86 87 MET A N 1
ATOM 634 C CA . MET A 1 87 ? -42.616 30.650 1.619 1.00 30.86 87 MET A CA 1
ATOM 635 C C . MET A 1 87 ? -42.974 29.297 0.970 1.00 30.86 87 MET A C 1
ATOM 637 O O . MET A 1 87 ? -42.574 28.997 -0.155 1.00 30.86 87 MET A O 1
ATOM 641 N N . ALA A 1 88 ? -43.780 28.498 1.661 1.00 34.78 88 ALA A N 1
ATOM 642 C CA . ALA A 1 88 ? -44.387 27.280 1.144 1.00 34.78 88 ALA A CA 1
ATOM 643 C C . ALA A 1 88 ? -45.459 27.564 0.074 1.00 34.78 88 ALA A C 1
ATOM 645 O O . ALA A 1 88 ? -46.311 28.427 0.280 1.00 34.78 88 ALA A O 1
ATOM 646 N N . ARG A 1 89 ? -45.540 26.738 -0.981 1.00 33.53 89 ARG A N 1
ATOM 647 C CA . ARG A 1 89 ? -46.804 26.476 -1.697 1.00 33.53 89 ARG A CA 1
ATOM 648 C C . ARG A 1 89 ? -46.916 25.028 -2.195 1.00 33.53 89 ARG A C 1
ATOM 650 O O . ARG A 1 89 ? -46.172 24.574 -3.053 1.00 33.53 89 ARG A O 1
ATOM 657 N N . LYS A 1 90 ? -47.910 24.350 -1.608 1.00 34.78 90 LYS A N 1
ATOM 658 C CA . LYS A 1 90 ? -48.693 23.189 -2.072 1.00 34.78 90 LYS A CA 1
ATOM 659 C C . LYS A 1 90 ? -48.682 22.940 -3.590 1.00 34.78 90 LYS A C 1
ATOM 661 O O . LYS A 1 90 ? -49.063 23.835 -4.329 1.00 34.78 90 LYS A O 1
ATOM 666 N N . HIS A 1 91 ? -48.548 21.670 -3.987 1.00 31.70 91 HIS A N 1
ATOM 667 C CA . HIS A 1 91 ? -49.522 21.004 -4.868 1.00 31.70 91 HIS A CA 1
ATOM 668 C C . HIS A 1 91 ? -49.574 19.486 -4.600 1.00 31.70 91 HIS A C 1
ATOM 670 O O . HIS A 1 91 ? -48.565 18.846 -4.325 1.00 31.70 91 HIS A O 1
ATOM 676 N N . ARG A 1 92 ? -50.804 18.957 -4.596 1.00 33.53 92 ARG A N 1
ATOM 677 C CA . ARG A 1 92 ? -51.204 17.555 -4.368 1.00 33.53 92 ARG A CA 1
ATOM 678 C C . ARG A 1 92 ? -51.152 16.740 -5.685 1.00 33.53 92 ARG A C 1
ATOM 680 O O . ARG A 1 92 ? -51.012 17.349 -6.742 1.00 33.53 92 ARG A O 1
ATOM 687 N N . PRO A 1 93 ? -51.285 15.399 -5.623 1.00 51.66 93 PRO A N 1
ATOM 688 C CA . PRO A 1 93 ? -50.745 14.461 -6.604 1.00 51.66 93 PRO A CA 1
ATOM 689 C C . PRO A 1 93 ? -51.726 14.096 -7.722 1.00 51.66 93 PRO A C 1
ATOM 691 O O . PRO A 1 93 ? -52.942 14.137 -7.532 1.00 51.66 93 PRO A O 1
ATOM 694 N N . THR A 1 94 ? -51.179 13.602 -8.832 1.00 34.97 94 THR A N 1
ATOM 695 C CA . THR A 1 94 ? -51.903 12.793 -9.816 1.00 34.97 94 THR A CA 1
ATOM 696 C C . THR A 1 94 ? -51.177 11.478 -10.073 1.00 34.97 94 THR A C 1
ATOM 698 O O . THR A 1 94 ? -49.953 11.384 -10.031 1.00 34.97 94 THR A O 1
ATOM 701 N N . LYS A 1 95 ? -52.018 10.460 -10.231 1.00 39.50 95 LYS A N 1
ATOM 702 C CA . LYS A 1 95 ? -51.767 9.033 -10.410 1.00 39.50 95 LYS A CA 1
ATOM 703 C C . LYS A 1 95 ? -51.543 8.733 -11.903 1.00 39.50 95 LYS A C 1
ATOM 705 O O . LYS A 1 95 ? -51.802 9.600 -12.730 1.00 39.50 95 LYS A O 1
ATOM 710 N N . ASP A 1 96 ? -51.171 7.482 -12.176 1.00 31.98 96 ASP A N 1
ATOM 711 C CA . ASP A 1 96 ? -50.954 6.822 -13.480 1.00 31.98 96 ASP A CA 1
ATOM 712 C C . ASP A 1 96 ? -49.498 6.958 -13.970 1.00 31.98 96 ASP A C 1
ATOM 714 O O . ASP A 1 96 ? -48.968 8.049 -14.109 1.00 31.98 96 ASP A O 1
ATOM 718 N N . GLY A 1 97 ? -48.703 5.905 -14.165 1.00 33.19 97 GLY A N 1
ATOM 719 C CA . GLY A 1 97 ? -49.022 4.522 -14.486 1.00 33.19 97 GLY A CA 1
ATOM 720 C C . GLY A 1 97 ? -48.629 4.263 -15.934 1.00 33.19 97 GLY A C 1
ATOM 721 O O . GLY A 1 97 ? -49.485 4.366 -16.791 1.00 33.19 97 GLY A O 1
ATOM 722 N N . THR A 1 98 ? -47.364 3.911 -16.202 1.00 34.47 98 THR A N 1
ATOM 723 C CA . THR A 1 98 ? -46.977 3.151 -17.406 1.00 34.47 98 THR A CA 1
ATOM 724 C C . THR A 1 98 ? -45.548 2.629 -17.306 1.00 34.47 98 THR A C 1
ATOM 726 O O . THR A 1 98 ? -44.616 3.352 -16.969 1.00 34.47 98 THR A O 1
ATOM 729 N N . ASN A 1 99 ? -45.415 1.349 -17.644 1.00 39.59 99 ASN A N 1
ATOM 730 C CA . ASN A 1 99 ? -44.177 0.619 -17.864 1.00 39.59 99 ASN A CA 1
ATOM 731 C C . ASN A 1 99 ? -43.271 1.311 -18.890 1.00 39.59 99 ASN A C 1
ATOM 733 O O . ASN A 1 99 ? -43.681 1.524 -20.030 1.00 39.59 99 ASN A O 1
ATOM 737 N N . SER A 1 100 ? -41.999 1.496 -18.550 1.00 32.66 100 SER A N 1
ATOM 738 C CA . SER A 1 100 ? -40.947 1.673 -19.551 1.00 32.66 100 SER A CA 1
ATOM 739 C C . SER A 1 100 ? -39.678 0.948 -19.119 1.00 32.66 100 SER A C 1
ATOM 741 O O . SER A 1 100 ? -38.959 1.372 -18.218 1.00 32.66 100 SER A O 1
ATOM 743 N N . ARG A 1 101 ? -39.441 -0.179 -19.801 1.00 36.06 101 ARG A N 1
ATOM 744 C CA . ARG A 1 101 ? -38.173 -0.907 -19.899 1.00 36.06 101 ARG A CA 1
ATOM 745 C C . ARG A 1 101 ? -37.014 0.079 -20.096 1.00 36.06 101 ARG A C 1
ATOM 747 O O . ARG A 1 101 ? -36.933 0.706 -21.150 1.00 36.06 101 ARG A O 1
ATOM 754 N N . MET A 1 102 ? -36.082 0.157 -19.148 1.00 30.52 102 MET A N 1
ATOM 755 C CA . MET A 1 102 ? -34.757 0.713 -19.430 1.00 30.52 102 MET A CA 1
ATOM 756 C C . MET A 1 102 ? -33.908 -0.373 -20.086 1.00 30.52 102 MET A C 1
ATOM 758 O O . MET A 1 102 ? -33.399 -1.281 -19.436 1.00 30.52 102 MET A O 1
ATOM 762 N N . SER A 1 103 ? -33.805 -0.276 -21.410 1.00 33.09 103 SER A N 1
ATOM 763 C CA . SER A 1 103 ? -32.768 -0.934 -22.196 1.00 33.09 103 SER A CA 1
ATOM 764 C C . SER A 1 103 ? -31.435 -0.261 -21.855 1.00 33.09 103 SER A C 1
ATOM 766 O O . SER A 1 103 ? -31.235 0.916 -22.164 1.00 33.09 103 SER A O 1
ATOM 768 N N . SER A 1 104 ? -30.530 -1.000 -21.227 1.00 32.66 104 SER A N 1
ATOM 769 C CA . SER A 1 104 ? -29.121 -0.652 -21.078 1.00 32.66 104 SER A CA 1
ATOM 770 C C . SER A 1 104 ? -28.447 -0.687 -22.453 1.00 32.66 104 SER A C 1
ATOM 772 O O . SER A 1 104 ? -27.976 -1.718 -22.924 1.00 32.66 104 SER A O 1
ATOM 774 N N . ARG A 1 105 ? -28.431 0.466 -23.130 1.00 33.06 105 ARG A N 1
ATOM 775 C CA . ARG A 1 105 ? -27.625 0.687 -24.333 1.00 33.06 105 ARG A CA 1
ATOM 776 C C . ARG A 1 105 ? -26.206 1.031 -23.888 1.00 33.06 105 ARG A C 1
ATOM 778 O O . ARG A 1 105 ? -25.933 2.153 -23.467 1.00 33.06 105 ARG A O 1
ATOM 785 N N . SER A 1 106 ? -25.319 0.048 -23.972 1.00 33.31 106 SER A N 1
ATOM 786 C CA . SER A 1 106 ? -23.875 0.238 -23.925 1.00 33.31 106 SER A CA 1
ATOM 787 C C . SER A 1 106 ? -23.450 1.128 -25.097 1.00 33.31 106 SER A C 1
ATOM 789 O O . SER A 1 106 ? -23.574 0.760 -26.264 1.00 33.31 106 SER A O 1
ATOM 791 N N . ARG A 1 107 ? -22.952 2.332 -24.803 1.00 30.20 107 ARG A N 1
ATOM 792 C CA . ARG A 1 107 ? -22.108 3.067 -25.749 1.00 30.20 107 ARG A CA 1
ATOM 793 C C . ARG A 1 107 ? -20.700 2.499 -25.617 1.00 30.20 107 ARG A C 1
ATOM 795 O O . ARG A 1 107 ? -19.941 2.916 -24.751 1.00 30.20 107 ARG A O 1
ATOM 802 N N . GLY A 1 108 ? -20.400 1.508 -26.452 1.00 28.97 108 GLY A N 1
ATOM 803 C CA . GLY A 1 108 ? -19.024 1.163 -26.782 1.00 28.97 108 GLY A CA 1
ATOM 804 C C . GLY A 1 108 ? -18.403 2.340 -27.527 1.00 28.97 108 GLY A C 1
ATOM 805 O O . GLY A 1 108 ? -18.953 2.808 -28.521 1.00 28.97 108 GLY A O 1
ATOM 806 N N . PHE A 1 109 ? -17.300 2.852 -26.997 1.00 27.67 109 PHE A N 1
ATOM 807 C CA . PHE A 1 109 ? -16.462 3.839 -27.659 1.00 27.67 109 PHE A CA 1
ATOM 808 C C . PHE A 1 109 ? -15.459 3.057 -28.517 1.00 27.67 109 PHE A C 1
ATOM 810 O O . PHE A 1 109 ? -14.424 2.625 -28.018 1.00 27.67 109 PHE A O 1
ATOM 817 N N . SER A 1 110 ? -15.811 2.777 -29.775 1.00 30.25 110 SER A N 1
ATOM 818 C CA . SER A 1 110 ? -14.856 2.317 -30.786 1.00 30.25 110 SER A CA 1
ATOM 819 C C . SER A 1 110 ? -14.317 3.546 -31.510 1.00 30.25 110 SER A C 1
ATOM 821 O O . SER A 1 110 ? -15.070 4.250 -32.182 1.00 30.25 110 SER A O 1
ATOM 823 N N . VAL A 1 111 ? -13.028 3.827 -31.341 1.00 34.44 111 VAL A N 1
ATOM 824 C CA . VAL A 1 111 ? -12.327 4.823 -32.154 1.00 34.44 111 VAL A CA 1
ATOM 825 C C . VAL A 1 111 ? -11.745 4.088 -33.350 1.00 34.44 111 VAL A C 1
ATOM 827 O O . VAL A 1 111 ? -10.754 3.372 -33.223 1.00 34.44 111 VAL A O 1
ATOM 830 N N . ASP A 1 112 ? -12.392 4.257 -34.497 1.00 27.02 112 ASP A N 1
ATOM 831 C CA . ASP A 1 112 ? -11.820 3.912 -35.789 1.00 27.02 112 ASP A CA 1
ATOM 832 C C . ASP A 1 112 ? -10.749 4.954 -36.141 1.00 27.02 112 ASP A C 1
ATOM 834 O O . ASP A 1 112 ? -11.019 6.155 -36.204 1.00 27.02 112 ASP A O 1
ATOM 838 N N . TYR A 1 113 ? -9.517 4.496 -36.367 1.00 32.62 113 TYR A N 1
ATOM 839 C CA . TYR A 1 113 ? -8.446 5.308 -36.940 1.00 32.62 113 TYR A CA 1
ATOM 840 C C . TYR A 1 113 ? -8.714 5.503 -38.436 1.00 32.62 113 TYR A C 1
ATOM 842 O O . TYR A 1 113 ? -8.262 4.725 -39.276 1.00 32.62 113 TYR A O 1
ATOM 850 N N . SER A 1 114 ? -9.442 6.559 -38.786 1.00 30.59 114 SER A N 1
ATOM 851 C CA . SER A 1 114 ? -9.431 7.103 -40.142 1.00 30.59 114 SER A CA 1
ATOM 852 C C . SER A 1 114 ? -8.375 8.200 -40.241 1.00 30.59 114 SER A C 1
ATOM 854 O O . SER A 1 114 ? -8.447 9.217 -39.557 1.00 30.59 114 SER A O 1
ATOM 856 N N . SER A 1 115 ? -7.395 7.961 -41.110 1.00 40.88 115 SER A N 1
ATOM 857 C CA . SER A 1 115 ? -6.434 8.932 -41.633 1.00 40.88 115 SER A CA 1
ATOM 858 C C . SER A 1 115 ? -7.134 10.243 -42.026 1.00 40.88 115 SER A C 1
ATOM 860 O O . SER A 1 115 ? -7.898 10.271 -42.990 1.00 40.88 115 SER A O 1
ATOM 862 N N . SER A 1 116 ? -6.870 11.328 -41.292 1.00 33.12 116 SER A N 1
ATOM 863 C CA . SER A 1 116 ? -7.183 12.686 -41.737 1.00 33.12 116 SER A CA 1
ATOM 864 C C . SER A 1 116 ? -6.017 13.633 -41.475 1.00 33.12 116 SER A C 1
ATOM 866 O O . SER A 1 116 ? -5.304 13.536 -40.479 1.00 33.12 116 SER A O 1
ATOM 868 N N . SER A 1 117 ? -5.843 14.515 -42.447 1.00 39.81 117 SER A N 1
ATOM 869 C CA . SER A 1 117 ? -4.924 15.642 -42.558 1.00 39.81 117 SER A CA 1
ATOM 870 C C . SER A 1 117 ? -4.663 16.413 -41.263 1.00 39.81 117 SER A C 1
ATOM 872 O O . SER A 1 117 ? -5.576 16.665 -40.484 1.00 39.81 117 SER A O 1
ATOM 874 N N . SER A 1 118 ? -3.412 16.846 -41.108 1.00 38.12 118 SER A N 1
ATOM 875 C CA . SER A 1 118 ? -2.917 17.755 -40.075 1.00 38.12 118 SER A CA 1
ATOM 876 C C . SER A 1 118 ? -3.701 19.073 -40.042 1.00 38.12 118 SER A C 1
ATOM 878 O O . SER A 1 118 ? -3.479 19.943 -40.883 1.00 38.12 118 SER A O 1
ATOM 880 N N . GLU A 1 119 ? -4.597 19.223 -39.068 1.00 46.50 119 GLU A N 1
ATOM 881 C CA . GLU A 1 119 ? -5.108 20.529 -38.646 1.00 46.50 119 GLU A CA 1
ATOM 882 C C . GLU A 1 119 ? -4.063 21.206 -37.742 1.00 46.50 119 GLU A C 1
ATOM 884 O O . GLU A 1 119 ? -3.544 20.597 -36.802 1.00 46.50 119 GLU A O 1
ATOM 889 N N . GLU A 1 120 ? -3.722 22.456 -38.062 1.00 48.59 120 GLU A N 1
ATOM 890 C CA . GLU A 1 120 ? -2.870 23.330 -37.252 1.00 48.59 120 GLU A CA 1
ATOM 891 C C . GLU A 1 120 ? -3.453 23.496 -35.842 1.00 48.59 120 GLU A C 1
ATOM 893 O O . GLU A 1 120 ? -4.574 23.970 -35.661 1.00 48.59 120 GLU A O 1
ATOM 898 N N . LEU A 1 121 ? -2.676 23.116 -34.826 1.00 51.41 121 LEU A N 1
ATOM 899 C CA . LEU A 1 121 ? -3.014 23.357 -33.427 1.00 51.41 121 LEU A CA 1
ATOM 900 C C . LEU A 1 121 ? -2.768 24.834 -33.086 1.00 51.41 121 LEU A C 1
ATOM 902 O O . LEU A 1 121 ? -1.622 25.278 -33.032 1.00 51.41 121 LEU A O 1
ATOM 906 N N . ASP A 1 122 ? -3.838 25.577 -32.806 1.00 61.69 122 ASP A N 1
ATOM 907 C CA . ASP A 1 122 ? -3.757 26.965 -32.350 1.00 61.69 122 ASP A CA 1
ATOM 908 C C . ASP A 1 122 ? -3.238 27.032 -30.899 1.00 61.69 122 ASP A C 1
ATOM 910 O O . ASP A 1 122 ? -3.934 26.711 -29.928 1.00 61.69 122 ASP A O 1
ATOM 914 N N . GLU A 1 123 ? -1.979 27.448 -30.744 1.00 53.56 123 GLU A N 1
ATOM 915 C CA . GLU A 1 123 ? -1.256 27.545 -29.468 1.00 53.56 123 GLU A CA 1
ATOM 916 C C . GLU A 1 123 ? -1.944 28.501 -28.466 1.00 53.56 123 GLU A C 1
ATOM 918 O O . GLU A 1 123 ? -1.717 28.442 -27.249 1.00 53.56 123 GLU A O 1
ATOM 923 N N . GLN A 1 124 ? -2.845 29.363 -28.952 1.00 62.19 124 GLN A N 1
ATOM 924 C CA . GLN A 1 124 ? -3.596 30.314 -28.136 1.00 62.19 124 GLN A CA 1
ATOM 925 C C . GLN A 1 124 ? -4.768 29.668 -27.383 1.00 62.19 124 GLN A C 1
ATOM 927 O O . GLN A 1 124 ? -5.153 30.186 -26.332 1.00 62.19 124 GLN A O 1
ATOM 932 N N . ALA A 1 125 ? -5.256 28.502 -27.822 1.00 62.84 125 ALA A N 1
ATOM 933 C CA . ALA A 1 125 ? -6.348 27.775 -27.171 1.00 62.84 125 ALA A CA 1
ATOM 934 C C . ALA A 1 125 ? -5.913 26.978 -25.922 1.00 62.84 125 ALA A C 1
ATOM 936 O O . ALA A 1 125 ? -6.759 26.527 -25.147 1.00 62.84 125 ALA A O 1
ATOM 937 N N . VAL A 1 126 ? -4.603 26.816 -25.680 1.00 55.66 126 VAL A N 1
ATOM 938 C CA . VAL A 1 126 ? -4.089 26.053 -24.530 1.00 55.66 126 VAL A CA 1
ATOM 939 C C . VAL A 1 126 ? -3.986 26.947 -23.280 1.00 55.66 126 VAL A C 1
ATOM 941 O O . VAL A 1 126 ? -3.274 27.962 -23.319 1.00 55.66 126 VAL A O 1
ATOM 944 N N . PRO A 1 127 ? -4.624 26.575 -22.147 1.00 62.06 127 PRO A N 1
ATOM 945 C CA . PRO A 1 127 ? -4.556 27.319 -20.890 1.00 62.06 127 PRO A CA 1
ATOM 946 C C . PRO A 1 127 ? -3.110 27.552 -20.416 1.00 62.06 127 PRO A C 1
ATOM 948 O O . PRO A 1 127 ? -2.285 26.637 -20.482 1.00 62.06 127 PRO A O 1
ATOM 951 N N . PRO A 1 128 ? -2.772 28.742 -19.885 1.00 62.38 128 PRO A N 1
ATOM 952 C CA . PRO A 1 128 ? -1.384 29.162 -19.663 1.00 62.38 128 PRO A CA 1
ATOM 953 C C . PRO A 1 128 ? -0.592 28.266 -18.698 1.00 62.38 128 PRO A C 1
ATOM 955 O O . PRO A 1 128 ? 0.622 28.146 -18.843 1.00 62.38 128 PRO A O 1
ATOM 958 N N . HIS A 1 129 ? -1.264 27.586 -17.764 1.00 65.19 129 HIS A N 1
ATOM 959 C CA . HIS A 1 129 ? -0.629 26.667 -16.815 1.00 65.19 129 HIS A CA 1
ATOM 960 C C . HIS A 1 129 ? -0.263 25.299 -17.425 1.00 65.19 129 HIS A C 1
ATOM 962 O O . HIS A 1 129 ? 0.606 24.618 -16.894 1.00 65.19 129 HIS A O 1
ATOM 968 N N . LEU A 1 130 ? -0.863 24.908 -18.558 1.00 56.09 130 LEU A N 1
ATOM 969 C CA . LEU A 1 130 ? -0.556 23.650 -19.259 1.00 56.09 130 LEU A CA 1
ATOM 970 C C . LEU A 1 130 ? 0.513 23.814 -20.342 1.00 56.09 130 LEU A C 1
ATOM 972 O O . LEU A 1 130 ? 1.110 22.833 -20.780 1.00 56.09 130 LEU A O 1
ATOM 976 N N . ARG A 1 131 ? 0.828 25.054 -20.735 1.00 65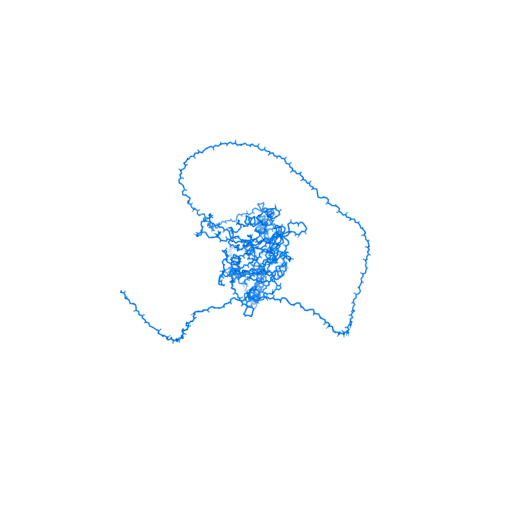.00 131 ARG A N 1
ATOM 977 C CA . ARG A 1 131 ? 1.843 25.326 -21.761 1.00 65.00 131 ARG A CA 1
ATOM 978 C C . ARG A 1 131 ? 3.223 24.808 -21.361 1.00 65.00 131 ARG A C 1
ATOM 980 O O . ARG A 1 131 ? 3.986 24.434 -22.242 1.00 65.00 131 ARG A O 1
ATOM 987 N N . GLN A 1 132 ? 3.554 24.783 -20.068 1.00 63.19 132 GLN A N 1
ATOM 988 C CA . GLN A 1 132 ? 4.861 24.338 -19.560 1.00 63.19 132 GLN A CA 1
ATOM 989 C C . GLN A 1 132 ? 5.054 22.812 -19.583 1.00 63.19 132 GLN A C 1
ATOM 991 O O . GLN A 1 132 ? 6.187 22.356 -19.474 1.00 63.19 132 GLN A O 1
ATOM 996 N N . ALA A 1 133 ? 3.979 22.035 -19.755 1.00 56.78 133 ALA A N 1
ATOM 997 C CA . ALA A 1 133 ? 4.035 20.574 -19.820 1.00 56.78 133 ALA A CA 1
ATOM 998 C C . ALA A 1 133 ? 4.296 20.039 -21.242 1.00 56.78 133 ALA A C 1
ATOM 1000 O O . ALA A 1 133 ? 4.502 18.841 -21.420 1.00 56.78 133 ALA A O 1
ATOM 1001 N N . ILE A 1 134 ? 4.290 20.913 -22.255 1.00 58.81 134 ILE A N 1
ATOM 1002 C CA . ILE A 1 134 ? 4.542 20.527 -23.645 1.00 58.81 134 ILE A CA 1
ATOM 1003 C C . ILE A 1 134 ? 6.059 20.354 -23.841 1.00 58.81 134 ILE A C 1
ATOM 1005 O O . ILE A 1 134 ? 6.808 21.309 -23.610 1.00 58.81 134 ILE A O 1
ATOM 1009 N N . PRO A 1 135 ? 6.529 19.171 -24.279 1.00 64.06 135 PRO A N 1
ATOM 1010 C CA . PRO A 1 135 ? 7.942 18.919 -24.534 1.00 64.06 135 PRO A CA 1
ATOM 1011 C C . PRO A 1 135 ? 8.552 19.947 -25.496 1.00 64.06 135 PRO A C 1
ATOM 1013 O O . PRO A 1 135 ? 7.966 20.272 -26.528 1.00 64.06 135 PRO A O 1
ATOM 1016 N N . LEU A 1 136 ? 9.761 20.428 -25.185 1.00 59.09 136 LEU A N 1
ATOM 1017 C CA . LEU A 1 136 ? 10.470 21.466 -25.952 1.00 59.09 136 LEU A CA 1
ATOM 1018 C C . LEU A 1 136 ? 10.571 21.164 -27.459 1.00 59.09 136 LEU A C 1
ATOM 1020 O O . LEU A 1 136 ? 10.389 22.064 -28.270 1.00 59.09 136 LEU A O 1
ATOM 1024 N N . HIS A 1 137 ? 10.758 19.898 -27.840 1.00 54.91 137 HIS A N 1
ATOM 1025 C CA . HIS A 1 137 ? 10.854 19.495 -29.248 1.00 54.91 137 HIS A CA 1
ATOM 1026 C C . HIS A 1 137 ? 9.535 19.659 -30.030 1.00 54.91 137 HIS A C 1
ATOM 1028 O O . HIS A 1 137 ? 9.570 19.865 -31.240 1.00 54.91 137 HIS A O 1
ATOM 1034 N N . LEU A 1 138 ? 8.377 19.615 -29.357 1.00 62.88 138 LEU A N 1
ATOM 1035 C CA . LEU A 1 138 ? 7.071 19.886 -29.971 1.00 62.88 138 LEU A CA 1
ATOM 1036 C C . LEU A 1 138 ? 6.803 21.391 -30.098 1.00 62.88 138 LEU A C 1
ATOM 1038 O O . LEU A 1 138 ? 6.214 21.820 -31.085 1.00 62.88 138 LEU A O 1
ATOM 1042 N N . ARG A 1 139 ? 7.303 22.205 -29.159 1.00 59.47 139 ARG A N 1
ATOM 1043 C CA . ARG A 1 139 ? 7.285 23.675 -29.284 1.00 59.47 139 ARG A CA 1
ATOM 1044 C C . ARG A 1 139 ? 8.155 24.158 -30.445 1.00 59.47 139 ARG A C 1
ATOM 1046 O O . ARG A 1 139 ? 7.763 25.054 -31.183 1.00 59.47 139 ARG A O 1
ATOM 1053 N N . GLU A 1 140 ? 9.317 23.542 -30.643 1.00 56.19 140 GLU A N 1
ATOM 1054 C CA . GLU A 1 140 ? 10.221 23.891 -31.744 1.00 56.19 140 GLU A CA 1
ATOM 1055 C C . GLU A 1 140 ? 9.691 23.458 -33.120 1.00 56.19 140 GLU A C 1
ATOM 1057 O O . GLU A 1 140 ? 9.971 24.129 -34.115 1.00 56.19 140 GLU A O 1
ATOM 1062 N N . ALA A 1 141 ? 8.894 22.386 -33.189 1.00 53.50 141 ALA A N 1
ATOM 1063 C CA . ALA A 1 141 ? 8.260 21.942 -34.431 1.00 53.50 141 ALA A CA 1
ATOM 1064 C C . ALA A 1 141 ? 7.227 22.959 -34.956 1.00 53.50 141 ALA A C 1
ATOM 1066 O O . ALA A 1 141 ? 7.204 23.227 -36.153 1.00 53.50 141 ALA A O 1
ATOM 1067 N N . VAL A 1 142 ? 6.449 23.586 -34.063 1.00 53.22 142 VAL A N 1
ATOM 1068 C CA . VAL A 1 142 ? 5.454 24.621 -34.416 1.00 53.22 142 VAL A CA 1
ATOM 1069 C C . VAL A 1 142 ? 6.124 25.932 -34.857 1.00 53.22 142 VAL A C 1
ATOM 1071 O O . VAL A 1 142 ? 5.667 26.598 -35.785 1.00 53.22 142 VAL A O 1
ATOM 1074 N N . ILE A 1 143 ? 7.260 26.286 -34.249 1.00 50.28 143 ILE A N 1
ATOM 1075 C CA . ILE A 1 143 ? 8.017 27.491 -34.626 1.00 50.28 143 ILE A CA 1
ATOM 1076 C C . ILE A 1 143 ? 8.691 27.319 -36.000 1.00 50.28 143 ILE A C 1
ATOM 1078 O O . ILE A 1 143 ? 8.772 28.284 -36.766 1.00 50.28 143 ILE A O 1
ATOM 1082 N N . LYS A 1 144 ? 9.135 26.104 -36.355 1.00 48.78 144 LYS A N 1
ATOM 1083 C CA . LYS A 1 144 ? 9.742 25.823 -37.668 1.00 48.78 144 LYS A CA 1
ATOM 1084 C C . LYS A 1 144 ? 8.732 25.829 -38.813 1.00 48.78 144 LYS A C 1
ATOM 1086 O O . LYS A 1 144 ? 9.023 26.424 -39.845 1.00 48.78 144 LYS A O 1
ATOM 1091 N N . THR A 1 145 ? 7.530 25.284 -38.624 1.00 50.75 145 THR A N 1
ATOM 1092 C CA . THR A 1 145 ? 6.494 25.317 -39.673 1.00 50.75 145 THR A CA 1
ATOM 1093 C C . THR A 1 145 ? 6.009 26.740 -39.963 1.00 50.75 145 THR A C 1
ATOM 1095 O O . THR A 1 145 ? 5.791 27.085 -41.121 1.00 50.75 145 THR A O 1
ATOM 1098 N N . SER A 1 146 ? 5.937 27.605 -38.942 1.00 48.97 146 SER A N 1
ATOM 1099 C CA . SER A 1 146 ? 5.581 29.024 -39.107 1.00 48.97 146 SER A CA 1
ATOM 1100 C C . SER A 1 146 ? 6.651 29.847 -39.844 1.00 48.97 146 SER A C 1
ATOM 1102 O O . SER A 1 146 ? 6.317 30.794 -40.558 1.00 48.97 146 SER A O 1
ATOM 1104 N N . THR A 1 147 ? 7.934 29.499 -39.698 1.00 47.16 147 THR A N 1
ATOM 1105 C CA . THR A 1 147 ? 9.041 30.239 -40.329 1.00 47.16 147 THR A CA 1
ATOM 1106 C C . THR A 1 147 ? 9.407 29.722 -41.721 1.00 47.16 147 THR A C 1
ATOM 1108 O O . THR A 1 147 ? 9.795 30.527 -42.566 1.00 47.16 147 THR A O 1
ATOM 1111 N N . GLU A 1 148 ? 9.213 28.434 -42.019 1.00 48.06 148 GLU A N 1
ATOM 1112 C CA . GLU A 1 148 ? 9.442 27.885 -43.367 1.00 48.06 148 GLU A CA 1
ATOM 1113 C C . GLU A 1 148 ? 8.391 28.359 -44.383 1.00 48.06 148 GLU A C 1
ATOM 1115 O O . GLU A 1 148 ? 8.737 28.672 -45.523 1.00 48.06 148 GLU A O 1
ATOM 1120 N N . GLN A 1 149 ? 7.132 28.557 -43.972 1.00 45.75 149 GLN A N 1
ATOM 1121 C CA . GLN A 1 149 ? 6.083 29.021 -44.891 1.00 45.75 149 GLN A CA 1
ATOM 1122 C C . GLN A 1 149 ? 6.276 30.469 -45.380 1.00 45.75 149 GLN A C 1
ATOM 1124 O O . GLN A 1 149 ? 5.750 30.837 -46.432 1.00 45.75 149 GLN A O 1
ATOM 1129 N N . HIS A 1 150 ? 7.059 31.286 -44.665 1.00 43.38 150 HIS A N 1
ATOM 1130 C CA . HIS A 1 150 ? 7.294 32.685 -45.035 1.00 43.38 150 HIS A CA 1
ATOM 1131 C C . HIS A 1 150 ? 8.589 32.913 -45.840 1.00 43.38 150 HIS A C 1
ATOM 1133 O O . HIS A 1 150 ? 8.770 33.996 -46.400 1.00 43.38 150 HIS A O 1
ATOM 1139 N N . ILE A 1 151 ? 9.471 31.910 -45.937 1.00 49.41 151 ILE A N 1
ATOM 1140 C CA . ILE A 1 151 ? 10.769 32.023 -46.630 1.00 49.41 151 ILE A CA 1
ATOM 1141 C C . ILE A 1 151 ? 10.718 31.411 -48.045 1.00 49.41 151 ILE A C 1
ATOM 1143 O O . ILE A 1 151 ? 11.386 31.909 -48.955 1.00 49.41 151 ILE A O 1
ATOM 1147 N N . ASP A 1 152 ? 9.846 30.432 -48.292 1.00 48.19 152 ASP A N 1
ATOM 1148 C CA . ASP A 1 152 ? 9.829 29.693 -49.566 1.00 48.19 152 ASP A CA 1
ATOM 1149 C C . ASP A 1 152 ? 9.137 30.396 -50.750 1.00 48.19 152 ASP A C 1
ATOM 1151 O O . ASP A 1 152 ? 9.229 29.930 -51.886 1.00 48.19 152 ASP A O 1
ATOM 1155 N N . THR A 1 153 ? 8.514 31.564 -50.556 1.00 48.75 153 THR A N 1
ATOM 1156 C CA . THR A 1 153 ? 7.886 32.319 -51.664 1.00 48.75 153 THR A CA 1
ATOM 1157 C C . THR A 1 153 ? 8.726 33.475 -52.219 1.00 48.75 153 THR A C 1
ATOM 1159 O O . THR A 1 153 ? 8.402 33.979 -53.294 1.00 48.75 153 THR A O 1
ATOM 1162 N N . GLN A 1 154 ? 9.837 33.862 -51.575 1.00 49.97 154 GLN A N 1
ATOM 1163 C CA . GLN A 1 154 ? 10.728 34.925 -52.083 1.00 49.97 154 GLN A CA 1
ATOM 1164 C C . GLN A 1 154 ? 12.066 34.422 -52.648 1.00 49.97 154 GLN A C 1
ATOM 1166 O O . GLN A 1 154 ? 12.631 35.078 -53.518 1.00 49.97 154 GLN A O 1
ATOM 1171 N N . ALA A 1 155 ? 12.561 33.247 -52.243 1.00 49.34 155 ALA A N 1
ATOM 1172 C CA . ALA A 1 155 ? 13.868 32.756 -52.700 1.00 49.34 155 ALA A CA 1
ATOM 1173 C C . ALA A 1 155 ? 13.840 32.026 -54.063 1.00 49.34 155 ALA A C 1
ATOM 1175 O O . ALA A 1 155 ? 14.874 31.892 -54.722 1.00 49.34 155 ALA A O 1
ATOM 1176 N N . LEU A 1 156 ? 12.667 31.576 -54.524 1.00 49.03 156 LEU A N 1
ATOM 1177 C CA . LEU A 1 156 ? 12.528 30.805 -55.770 1.00 49.03 156 LEU A CA 1
ATOM 1178 C C . LEU A 1 156 ? 12.336 31.661 -57.036 1.00 49.03 156 LEU A C 1
ATOM 1180 O O . LEU A 1 156 ? 12.492 31.144 -58.142 1.00 49.03 156 LEU A O 1
ATOM 1184 N N . THR A 1 157 ? 12.079 32.967 -56.914 1.00 49.69 157 THR A N 1
ATOM 1185 C CA . THR A 1 157 ? 11.901 33.877 -58.063 1.00 49.69 157 THR A CA 1
ATOM 1186 C C . THR A 1 157 ? 13.168 34.636 -58.475 1.00 49.69 157 THR A C 1
ATOM 1188 O O . THR A 1 157 ? 13.280 35.011 -59.641 1.00 49.69 157 THR A O 1
ATOM 1191 N N . GLU A 1 158 ? 14.177 34.788 -57.608 1.00 47.97 158 GLU A N 1
ATOM 1192 C CA . GLU A 1 158 ? 15.431 35.483 -57.969 1.00 47.97 158 GLU A CA 1
ATOM 1193 C C . GLU A 1 158 ? 16.517 34.567 -58.562 1.00 47.97 158 GLU A C 1
ATOM 1195 O O . GLU A 1 158 ? 17.351 35.023 -59.348 1.00 47.97 158 GLU A O 1
ATOM 1200 N N . TYR A 1 159 ? 16.494 33.256 -58.292 1.00 45.69 159 TYR A N 1
ATOM 1201 C CA . TYR A 1 159 ? 17.594 32.370 -58.704 1.00 45.69 159 TYR A CA 1
ATOM 1202 C C . TYR A 1 159 ? 17.510 31.854 -60.157 1.00 45.69 159 TYR A C 1
ATOM 1204 O O . TYR A 1 159 ? 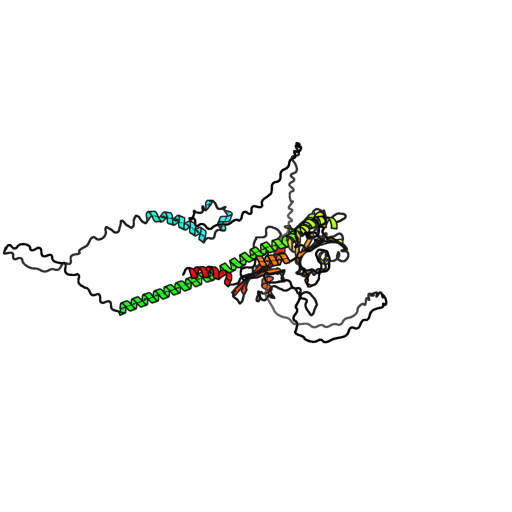18.500 31.354 -60.696 1.00 45.69 159 TYR A O 1
ATOM 1212 N N . GLN A 1 160 ? 16.365 31.999 -60.839 1.00 45.22 160 GLN A N 1
ATOM 1213 C CA . GLN A 1 160 ? 16.209 31.559 -62.238 1.00 45.22 160 GLN A CA 1
ATOM 1214 C C . GLN A 1 160 ? 16.435 32.652 -63.296 1.00 45.22 160 GLN A C 1
ATOM 1216 O O . GLN A 1 160 ? 16.619 32.321 -64.467 1.00 45.22 160 GLN A O 1
ATOM 1221 N N . VAL A 1 161 ? 16.527 33.934 -62.922 1.00 48.59 161 VAL A N 1
ATOM 1222 C CA . VAL A 1 161 ? 16.715 35.032 -63.898 1.00 48.59 161 VAL A CA 1
ATOM 1223 C C . VAL A 1 161 ? 18.194 35.406 -64.105 1.00 48.59 161 VAL A C 1
ATOM 1225 O O . VAL A 1 161 ? 18.553 35.970 -65.135 1.00 48.59 161 VAL A O 1
ATOM 1228 N N . GLN A 1 162 ? 19.106 35.014 -63.209 1.00 45.00 162 GLN A N 1
ATOM 1229 C CA . GLN A 1 162 ? 20.524 35.404 -63.304 1.00 45.00 162 GLN A CA 1
ATOM 1230 C C . GLN A 1 162 ? 21.433 34.452 -64.101 1.00 45.00 162 GLN A C 1
ATOM 1232 O O . GLN A 1 162 ? 22.589 34.789 -64.363 1.00 45.00 162 GLN A O 1
ATOM 1237 N N . ARG A 1 163 ? 20.946 33.284 -64.547 1.00 43.16 163 ARG A N 1
ATOM 1238 C CA . ARG A 1 163 ? 21.785 32.287 -65.248 1.00 43.16 163 ARG A CA 1
ATOM 1239 C C . ARG A 1 163 ? 21.772 32.364 -66.781 1.00 43.16 163 ARG A C 1
ATOM 1241 O O . ARG A 1 163 ? 22.498 31.602 -67.414 1.00 43.16 163 ARG A O 1
ATOM 1248 N N . SER A 1 164 ? 21.032 33.296 -67.386 1.00 46.41 164 SER A N 1
ATOM 1249 C CA . SER A 1 164 ? 20.914 33.429 -68.851 1.00 46.41 164 SER A CA 1
ATOM 1250 C C . SER A 1 164 ? 21.709 34.584 -69.486 1.00 46.41 164 SER A C 1
ATOM 1252 O O . SER A 1 164 ? 21.665 34.731 -70.704 1.00 46.41 164 SER A O 1
ATOM 1254 N N . LEU A 1 165 ? 22.499 35.369 -68.734 1.00 49.75 165 LEU A N 1
ATOM 1255 C CA . LEU A 1 165 ? 23.197 36.554 -69.284 1.00 49.75 165 LEU A CA 1
ATOM 1256 C C . LEU A 1 165 ? 24.712 36.655 -69.016 1.00 49.75 165 LEU A C 1
ATOM 1258 O O . LEU A 1 165 ? 25.288 37.735 -69.113 1.00 49.75 165 LEU A O 1
ATOM 1262 N N . SER A 1 166 ? 25.408 35.542 -68.771 1.00 47.03 166 SER A N 1
ATOM 1263 C CA . SER A 1 166 ? 26.874 35.553 -68.615 1.00 47.03 166 SER A CA 1
ATOM 1264 C C . SER A 1 166 ? 27.562 34.437 -69.404 1.00 47.03 166 SER A C 1
ATOM 1266 O O . SER A 1 166 ? 28.106 33.476 -68.867 1.00 47.03 166 SER A O 1
ATOM 1268 N N . ARG A 1 167 ? 27.533 34.563 -70.732 1.00 42.91 167 ARG A N 1
ATOM 1269 C CA . ARG A 1 167 ? 28.503 33.920 -71.634 1.00 42.91 167 ARG A CA 1
ATOM 1270 C C . ARG A 1 167 ? 28.792 34.851 -72.812 1.00 42.91 167 ARG A C 1
ATOM 1272 O O . ARG A 1 167 ? 28.515 34.548 -73.966 1.00 42.91 167 ARG A O 1
ATOM 1279 N N . ARG A 1 168 ? 29.341 36.032 -72.505 1.00 41.78 168 ARG A N 1
ATOM 1280 C CA . ARG A 1 168 ? 30.044 36.861 -73.492 1.00 41.78 168 ARG A CA 1
ATOM 1281 C C . ARG A 1 168 ? 31.508 36.438 -73.515 1.00 41.78 168 ARG A C 1
ATOM 1283 O O . ARG A 1 168 ? 32.240 36.608 -72.547 1.00 41.78 168 ARG A O 1
ATOM 1290 N N . SER A 1 169 ? 31.887 35.849 -74.639 1.00 39.97 169 SER A N 1
ATOM 1291 C CA . SER A 1 169 ? 33.245 35.513 -75.039 1.00 39.97 169 SER A CA 1
ATOM 1292 C C . SER A 1 169 ? 34.147 36.751 -75.056 1.00 39.97 169 SER A C 1
ATOM 1294 O O . SER A 1 169 ? 33.923 37.662 -75.852 1.00 39.97 169 SER A O 1
ATOM 1296 N N . TYR A 1 170 ? 35.204 36.752 -74.245 1.00 40.25 170 TYR A N 1
ATOM 1297 C CA . TYR A 1 170 ? 36.392 37.564 -74.499 1.00 40.25 170 TYR A CA 1
ATOM 1298 C C . TYR A 1 170 ? 37.390 36.712 -75.286 1.00 40.25 170 TYR A C 1
ATOM 1300 O O . TYR A 1 170 ? 38.079 35.858 -74.735 1.00 40.25 170 TYR A O 1
ATOM 1308 N N . VAL A 1 171 ? 37.438 36.943 -76.598 1.00 40.91 171 VAL A N 1
ATOM 1309 C CA . VAL A 1 171 ? 38.536 36.511 -77.467 1.00 40.91 171 VAL A CA 1
ATOM 1310 C C . VAL A 1 171 ? 39.647 37.548 -77.308 1.00 40.91 171 VAL A C 1
ATOM 1312 O O . VAL A 1 171 ? 39.583 38.643 -77.862 1.00 40.91 171 VAL A O 1
ATOM 1315 N N . GLY A 1 172 ? 40.633 37.219 -76.474 1.00 40.00 172 GLY A N 1
ATOM 1316 C CA . GLY A 1 172 ? 41.861 37.984 -76.286 1.00 40.00 172 GLY A CA 1
ATOM 1317 C C . GLY A 1 172 ? 42.918 37.547 -77.293 1.00 40.00 172 GLY A C 1
ATOM 1318 O O . GLY A 1 172 ? 43.463 36.452 -77.210 1.00 40.00 172 GLY A O 1
ATOM 1319 N N . VAL A 1 173 ? 43.165 38.431 -78.250 1.00 40.03 173 VAL A N 1
ATOM 1320 C CA . VAL A 1 173 ? 44.114 38.351 -79.362 1.00 40.03 173 VAL A CA 1
ATOM 1321 C C . VAL A 1 173 ? 45.557 38.179 -78.868 1.00 40.03 173 VAL A C 1
ATOM 1323 O O . VAL A 1 173 ? 46.105 39.070 -78.221 1.00 40.03 173 VAL A O 1
ATOM 1326 N N . ALA A 1 174 ? 46.208 37.072 -79.238 1.00 42.06 174 ALA A N 1
ATOM 1327 C CA . ALA A 1 174 ? 47.660 36.934 -79.154 1.00 42.06 174 ALA A CA 1
ATOM 1328 C C . ALA A 1 174 ? 48.300 37.432 -80.460 1.00 42.06 174 ALA A C 1
ATOM 1330 O O . ALA A 1 174 ? 48.146 36.836 -81.525 1.00 42.06 174 ALA A O 1
ATOM 1331 N N . ARG A 1 175 ? 49.016 38.557 -80.357 1.00 37.03 175 ARG A N 1
ATOM 1332 C CA . ARG A 1 175 ? 49.906 39.108 -81.386 1.00 37.03 175 ARG A CA 1
ATOM 1333 C C . ARG A 1 175 ? 50.997 38.092 -81.738 1.00 37.03 175 ARG A C 1
ATOM 1335 O O . ARG A 1 175 ? 51.843 37.793 -80.902 1.00 37.03 175 ARG A O 1
ATOM 1342 N N . SER A 1 176 ? 51.035 37.661 -82.994 1.00 42.94 176 SER A N 1
ATOM 1343 C CA . SER A 1 176 ? 52.215 37.069 -83.625 1.00 42.94 176 SER A CA 1
ATOM 1344 C C . SER A 1 176 ? 52.592 37.933 -84.824 1.00 42.94 176 SER A C 1
ATOM 1346 O O . SER A 1 176 ? 51.814 38.103 -85.760 1.00 42.94 176 SER A O 1
ATOM 1348 N N . ASN A 1 177 ? 53.772 38.543 -84.740 1.00 41.78 177 ASN A N 1
ATOM 1349 C CA . ASN A 1 177 ? 54.388 39.318 -85.805 1.00 41.78 177 ASN A CA 1
ATOM 1350 C C . ASN A 1 177 ? 54.899 38.374 -86.899 1.00 41.78 177 ASN A C 1
ATOM 1352 O O . ASN A 1 177 ? 55.819 37.601 -86.639 1.00 41.78 177 ASN A O 1
ATOM 1356 N N . SER A 1 178 ? 54.461 38.536 -88.147 1.00 42.72 178 SER A N 1
ATOM 1357 C CA . SER A 1 178 ? 55.374 38.313 -89.269 1.00 42.72 178 SER A CA 1
ATOM 1358 C C . SER A 1 178 ? 55.037 39.211 -90.460 1.00 42.72 178 SER A C 1
ATOM 1360 O O . SER A 1 178 ? 53.895 39.405 -90.865 1.00 42.72 178 SER A O 1
ATOM 1362 N N . LYS A 1 179 ? 56.101 39.841 -90.950 1.00 41.34 179 LYS A N 1
ATOM 1363 C CA . LYS A 1 179 ? 56.193 40.623 -92.179 1.00 41.34 179 LYS A CA 1
ATOM 1364 C C . LYS A 1 179 ? 55.846 39.718 -93.372 1.00 41.34 179 LYS A C 1
ATOM 1366 O O . LYS A 1 179 ? 56.285 38.574 -93.365 1.00 41.34 179 LYS A O 1
ATOM 1371 N N . ARG A 1 180 ? 55.242 40.261 -94.436 1.00 40.78 180 ARG A N 1
ATOM 1372 C CA . ARG A 1 180 ? 55.909 40.625 -95.714 1.00 40.78 180 ARG A CA 1
ATOM 1373 C C . ARG A 1 180 ? 54.917 40.617 -96.893 1.00 40.78 180 ARG A C 1
ATOM 1375 O O . ARG A 1 180 ? 54.227 39.636 -97.116 1.00 40.78 180 ARG A O 1
ATOM 1382 N N . SER A 1 181 ? 54.958 41.726 -97.636 1.00 42.53 181 SER A N 1
ATOM 1383 C CA . SER A 1 181 ? 54.755 41.888 -99.088 1.00 42.53 181 SER A CA 1
ATOM 1384 C C . SER A 1 181 ? 53.529 41.267 -99.769 1.00 42.53 181 SER A C 1
ATOM 1386 O O . SER A 1 181 ? 53.524 40.100 -100.148 1.00 42.53 181 SER A O 1
ATOM 1388 N N . PHE A 1 182 ? 52.573 42.159 -100.035 1.00 41.66 182 PHE A N 1
ATOM 1389 C CA . PHE A 1 182 ? 51.979 42.435 -101.350 1.00 41.66 182 PHE A CA 1
ATOM 1390 C C . PHE A 1 182 ? 52.690 41.782 -102.553 1.00 41.66 182 PHE A C 1
ATOM 1392 O O . PHE A 1 182 ? 53.881 42.013 -102.758 1.00 41.66 182 PHE A O 1
ATOM 1399 N N . ASN A 1 183 ? 51.917 41.056 -103.361 1.00 43.41 183 ASN A N 1
ATOM 1400 C CA . ASN A 1 183 ? 51.851 41.230 -104.812 1.00 43.41 183 ASN A CA 1
ATOM 1401 C C . ASN A 1 183 ? 50.482 40.715 -105.287 1.00 43.41 183 ASN A C 1
ATOM 1403 O O . ASN A 1 183 ? 50.185 39.525 -105.191 1.00 43.41 183 ASN A O 1
ATOM 1407 N N . GLU A 1 184 ? 49.649 41.652 -105.735 1.00 44.34 184 GLU A N 1
ATOM 1408 C CA . GLU A 1 184 ? 48.493 41.409 -106.596 1.00 44.34 184 GLU A CA 1
ATOM 1409 C C . GLU A 1 184 ? 48.983 41.034 -107.996 1.00 44.34 184 GLU A C 1
ATOM 1411 O O . GLU A 1 184 ? 49.868 41.704 -108.516 1.00 44.34 184 GLU A O 1
ATOM 1416 N N . GLU A 1 185 ? 48.382 40.015 -108.609 1.00 40.06 185 GLU A N 1
ATOM 1417 C CA . GLU A 1 185 ? 47.797 40.100 -109.956 1.00 40.06 185 GLU A CA 1
ATOM 1418 C C . GLU A 1 185 ? 47.164 38.757 -110.350 1.00 40.06 185 GLU A C 1
ATOM 1420 O O . GLU A 1 185 ? 47.702 37.694 -110.051 1.00 40.06 185 GLU A O 1
ATOM 1425 N N . GLY A 1 186 ? 46.037 38.814 -111.070 1.00 41.00 186 GLY A N 1
ATOM 1426 C CA . GLY A 1 186 ? 45.636 37.711 -111.954 1.00 41.00 186 GLY A CA 1
ATOM 1427 C C . GLY A 1 186 ? 44.356 36.949 -111.606 1.00 41.00 186 GLY A C 1
ATOM 1428 O O . GLY A 1 186 ? 44.392 35.754 -111.350 1.00 41.00 186 GLY A O 1
ATOM 1429 N N . ARG A 1 187 ? 43.220 37.653 -111.635 1.00 41.69 187 ARG A N 1
ATOM 1430 C CA . ARG A 1 187 ? 41.978 37.285 -112.350 1.00 41.69 187 ARG A CA 1
ATOM 1431 C C . ARG A 1 187 ? 41.922 35.867 -112.962 1.00 41.69 187 ARG A C 1
ATOM 1433 O O . ARG A 1 187 ? 42.610 35.630 -113.944 1.00 41.69 187 ARG A O 1
ATOM 1440 N N . GLU A 1 188 ? 40.987 35.025 -112.506 1.00 40.66 188 GLU A N 1
ATOM 1441 C CA . GLU A 1 188 ? 40.136 34.213 -113.399 1.00 40.66 188 GLU A CA 1
ATOM 1442 C C . GLU A 1 188 ? 38.964 33.532 -112.668 1.00 40.66 188 GLU A C 1
ATOM 1444 O O . GLU A 1 188 ? 39.100 32.972 -111.580 1.00 40.66 188 GLU A O 1
ATOM 1449 N N . ASP A 1 189 ? 37.799 33.618 -113.307 1.00 48.84 189 ASP A N 1
ATOM 1450 C CA . ASP A 1 189 ? 36.486 33.139 -112.889 1.00 48.84 189 ASP A CA 1
ATOM 1451 C C . ASP A 1 189 ? 36.436 31.629 -112.641 1.00 48.84 189 ASP A C 1
ATOM 1453 O O . ASP A 1 189 ? 36.586 30.856 -113.587 1.00 48.84 189 ASP A O 1
ATOM 1457 N N . ARG A 1 190 ? 36.091 31.192 -111.419 1.00 41.28 190 ARG A N 1
ATOM 1458 C CA . ARG A 1 190 ? 35.451 29.883 -111.184 1.00 41.28 190 ARG A CA 1
ATOM 1459 C C . ARG A 1 190 ? 34.471 29.940 -110.014 1.00 41.28 190 ARG A C 1
ATOM 1461 O O . ARG A 1 190 ? 34.816 30.321 -108.902 1.00 41.28 190 ARG A O 1
ATOM 1468 N N . TYR A 1 191 ? 33.243 29.534 -110.322 1.00 49.22 191 TYR A N 1
ATOM 1469 C CA . TYR A 1 191 ? 32.108 29.246 -109.448 1.00 49.22 191 TYR A CA 1
ATOM 1470 C C . TYR A 1 191 ? 32.499 28.798 -108.025 1.00 49.22 191 TYR A C 1
ATOM 1472 O O . TYR A 1 191 ? 33.255 27.829 -107.895 1.00 49.22 191 TYR A O 1
ATOM 1480 N N . PRO A 1 192 ? 31.953 29.405 -106.950 1.00 45.00 192 PRO A N 1
ATOM 1481 C CA . PRO A 1 192 ? 32.127 28.858 -105.616 1.00 45.00 192 PRO A CA 1
ATOM 1482 C C . PRO A 1 192 ? 31.267 27.597 -105.490 1.00 45.00 192 PRO A C 1
ATOM 1484 O O . PRO A 1 192 ? 30.068 27.647 -105.227 1.00 45.00 192 PRO A O 1
ATOM 1487 N N . VAL A 1 193 ? 31.909 26.447 -105.686 1.00 48.75 193 VAL A N 1
ATOM 1488 C CA . VAL A 1 193 ? 31.480 25.177 -105.106 1.00 48.75 193 VAL A CA 1
ATOM 1489 C C . VAL A 1 193 ? 31.303 25.429 -103.611 1.00 48.75 193 VAL A C 1
ATOM 1491 O O . VAL A 1 193 ? 32.270 25.728 -102.910 1.00 48.75 193 VAL A O 1
ATOM 1494 N N . THR A 1 194 ? 30.069 25.346 -103.120 1.00 46.00 194 THR A N 1
ATOM 1495 C CA . THR A 1 194 ? 29.776 25.278 -101.691 1.00 46.00 194 THR A CA 1
ATOM 1496 C C . THR A 1 194 ? 30.322 23.954 -101.167 1.00 46.00 194 THR A C 1
ATOM 1498 O O . THR A 1 194 ? 29.620 22.952 -101.067 1.00 46.00 194 THR A O 1
ATOM 1501 N N . VAL A 1 195 ? 31.620 23.936 -100.866 1.00 47.44 195 VAL A N 1
ATOM 1502 C CA . VAL A 1 195 ? 32.234 22.885 -100.064 1.00 47.44 195 VAL A CA 1
ATOM 1503 C C . VAL A 1 195 ? 31.581 22.996 -98.694 1.00 47.44 195 VAL A C 1
ATOM 1505 O O . VAL A 1 195 ? 31.864 23.922 -97.934 1.00 47.44 195 VAL A O 1
ATOM 1508 N N . ILE A 1 196 ? 30.661 22.079 -98.396 1.00 51.84 196 ILE A N 1
ATOM 1509 C CA . ILE A 1 196 ? 30.276 21.785 -97.021 1.00 51.84 196 ILE A CA 1
ATOM 1510 C C . ILE A 1 196 ? 31.560 21.272 -96.373 1.00 51.84 196 ILE A C 1
ATOM 1512 O O . ILE A 1 196 ? 31.919 20.105 -96.504 1.00 51.84 196 ILE A O 1
ATOM 1516 N N . VAL A 1 197 ? 32.319 22.185 -95.768 1.00 51.34 197 VAL A N 1
ATOM 1517 C CA . VAL A 1 197 ? 33.423 21.835 -94.885 1.00 51.34 197 VAL A CA 1
ATOM 1518 C C . VAL A 1 19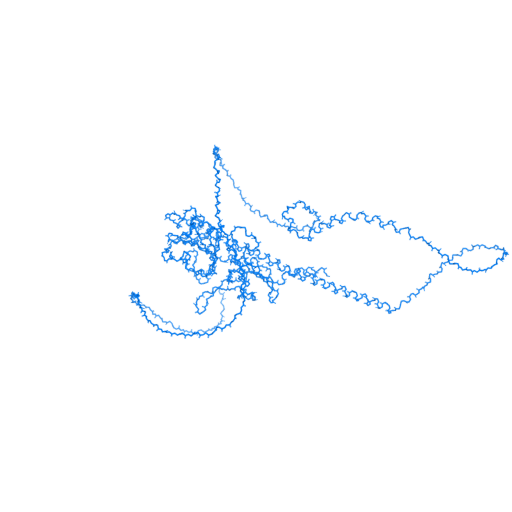7 ? 32.748 21.234 -93.666 1.00 51.34 197 VAL A C 1
ATOM 1520 O O . VAL A 1 197 ? 32.291 21.961 -92.783 1.00 51.34 197 VAL A O 1
ATOM 1523 N N . GLU A 1 198 ? 32.602 19.907 -93.659 1.00 58.75 198 GLU A N 1
ATOM 1524 C CA . GLU A 1 198 ? 32.305 19.191 -92.427 1.00 58.75 198 GLU A CA 1
ATOM 1525 C C . GLU A 1 198 ? 33.327 19.672 -91.391 1.00 58.75 198 GLU A C 1
ATOM 1527 O O . GLU A 1 198 ? 34.535 19.620 -91.663 1.00 58.75 198 GLU A O 1
ATOM 1532 N N . PRO A 1 199 ? 32.880 20.225 -90.246 1.00 66.88 199 PRO A N 1
ATOM 1533 C CA . PRO A 1 199 ? 33.810 20.609 -89.203 1.00 66.88 199 PRO A CA 1
ATOM 1534 C C . PRO A 1 199 ? 34.649 19.368 -88.888 1.00 66.88 199 PRO A C 1
ATOM 1536 O O . PRO A 1 199 ? 34.073 18.284 -88.745 1.00 66.88 199 PRO A O 1
ATOM 1539 N N . PRO A 1 200 ? 35.990 19.488 -88.836 1.00 66.69 200 PRO A N 1
ATOM 1540 C CA . PRO A 1 200 ? 36.847 18.346 -88.571 1.00 66.69 200 PRO A CA 1
ATOM 1541 C C . PRO A 1 200 ? 36.313 17.641 -87.323 1.00 66.69 200 PRO A C 1
ATOM 1543 O O . PRO A 1 200 ? 35.970 18.338 -86.356 1.00 66.69 200 PRO A O 1
ATOM 1546 N N . PRO A 1 201 ? 36.180 16.300 -87.341 1.00 71.75 201 PRO A N 1
ATOM 1547 C CA . PRO A 1 201 ? 35.666 15.578 -86.191 1.00 71.75 201 PRO A CA 1
ATOM 1548 C C . PRO A 1 201 ? 36.461 16.045 -84.970 1.00 71.75 201 PRO A C 1
ATOM 1550 O O . PRO A 1 201 ? 37.692 16.158 -85.070 1.00 71.75 201 PRO A O 1
ATOM 1553 N N . PRO A 1 202 ? 35.787 16.404 -83.859 1.00 67.19 202 PRO A N 1
ATOM 1554 C CA . PRO A 1 202 ? 36.472 16.931 -82.691 1.00 67.19 202 PRO A CA 1
ATOM 1555 C C . PRO A 1 202 ? 37.614 15.974 -82.358 1.00 67.19 202 PRO A C 1
ATOM 1557 O O . PRO A 1 202 ? 37.403 14.756 -82.431 1.00 67.19 202 PRO A O 1
ATOM 1560 N N . PRO A 1 203 ? 38.827 16.487 -82.073 1.00 64.00 203 PRO A N 1
ATOM 1561 C CA . PRO A 1 203 ? 39.975 15.634 -81.834 1.00 64.00 203 PRO A CA 1
ATOM 1562 C C . PRO A 1 203 ? 39.557 14.598 -80.801 1.00 64.00 203 PRO A C 1
ATOM 1564 O O . PRO A 1 203 ? 39.106 14.957 -79.710 1.00 64.00 203 PRO A O 1
ATOM 1567 N N . GLN A 1 204 ? 39.637 13.319 -81.172 1.00 58.59 204 GLN A N 1
ATOM 1568 C CA . GLN A 1 204 ? 39.422 12.222 -80.242 1.00 58.59 204 GLN A CA 1
ATOM 1569 C C . GLN A 1 204 ? 40.599 12.247 -79.269 1.00 58.59 204 GLN A C 1
ATOM 1571 O O . GLN A 1 204 ? 41.582 11.524 -79.414 1.00 58.59 204 GLN A O 1
ATOM 1576 N N . ILE A 1 205 ? 40.537 13.161 -78.301 1.00 56.59 205 ILE A N 1
ATOM 1577 C CA . ILE A 1 205 ? 41.437 13.201 -77.165 1.00 56.59 205 ILE A CA 1
ATOM 1578 C C . ILE A 1 205 ? 41.060 11.964 -76.362 1.00 56.59 205 ILE A C 1
ATOM 1580 O O . ILE A 1 205 ? 40.157 11.988 -75.530 1.00 56.59 205 ILE A O 1
ATOM 1584 N N . ALA A 1 206 ? 41.710 10.844 -76.670 1.00 59.47 206 ALA A N 1
ATOM 1585 C CA . ALA A 1 206 ? 41.642 9.654 -75.849 1.00 59.47 206 ALA A CA 1
ATOM 1586 C C . ALA A 1 206 ? 42.290 10.012 -74.509 1.00 59.47 206 ALA A C 1
ATOM 1588 O O . ALA A 1 206 ? 43.513 9.953 -74.353 1.00 59.47 206 ALA A O 1
ATOM 1589 N N . VAL A 1 207 ? 41.470 10.451 -73.554 1.00 60.84 207 VAL A N 1
ATOM 1590 C CA . VAL A 1 207 ? 41.896 10.700 -72.180 1.00 60.84 207 VAL A CA 1
ATOM 1591 C C . VAL A 1 207 ? 42.291 9.345 -71.602 1.00 60.84 207 VAL A C 1
ATOM 1593 O O . VAL A 1 207 ? 41.457 8.573 -71.135 1.00 60.84 207 VAL A O 1
ATOM 1596 N N . ARG A 1 208 ? 43.582 9.012 -71.683 1.00 66.06 208 ARG A N 1
ATOM 1597 C CA . ARG A 1 208 ? 44.142 7.832 -71.023 1.00 66.06 208 ARG A CA 1
ATOM 1598 C C . ARG A 1 208 ? 44.188 8.105 -69.526 1.00 66.06 208 ARG A C 1
ATOM 1600 O O . ARG A 1 208 ? 45.205 8.549 -68.996 1.00 66.06 208 ARG A O 1
ATOM 1607 N N . VAL A 1 209 ? 43.079 7.843 -68.844 1.00 70.94 209 VAL A N 1
ATOM 1608 C CA . VAL A 1 209 ? 43.062 7.791 -67.383 1.00 70.94 209 VAL A CA 1
ATOM 1609 C C . VAL A 1 209 ? 43.888 6.574 -66.971 1.00 70.94 209 VAL A C 1
ATOM 1611 O O . VAL A 1 209 ? 43.596 5.444 -67.364 1.00 70.94 209 VAL A O 1
ATOM 1614 N N . LYS A 1 210 ? 44.972 6.792 -66.225 1.00 82.25 210 LYS A N 1
ATOM 1615 C CA . LYS A 1 210 ? 45.769 5.688 -65.680 1.00 82.25 210 LYS A CA 1
ATOM 1616 C C . LYS A 1 210 ? 44.893 4.915 -64.694 1.00 82.25 210 LYS A C 1
ATOM 1618 O O . LYS A 1 210 ? 44.367 5.518 -63.763 1.00 82.25 210 LYS A O 1
ATOM 1623 N N . GLY A 1 211 ? 44.782 3.595 -64.852 1.00 85.56 211 GLY A N 1
ATOM 1624 C CA . GLY A 1 211 ? 43.974 2.748 -63.960 1.00 85.56 211 GLY A CA 1
ATOM 1625 C C . GLY A 1 211 ? 44.330 2.887 -62.472 1.00 85.56 211 GLY A C 1
ATOM 1626 O O . GLY A 1 211 ? 43.467 2.733 -61.617 1.00 85.56 211 GLY A O 1
ATOM 1627 N N . SER A 1 212 ? 45.569 3.283 -62.157 1.00 85.81 212 SER A N 1
ATOM 1628 C CA . SER A 1 212 ? 46.004 3.596 -60.791 1.00 85.81 212 SER A CA 1
ATOM 1629 C C . SER A 1 212 ? 45.259 4.779 -60.160 1.00 85.81 212 SER A C 1
ATOM 1631 O O . SER A 1 212 ? 45.057 4.783 -58.952 1.00 85.81 212 SER A O 1
ATOM 1633 N N . VAL A 1 213 ? 44.852 5.777 -60.954 1.00 88.19 213 VAL A N 1
ATOM 1634 C CA . VAL A 1 213 ? 44.100 6.948 -60.469 1.00 88.19 213 VAL A CA 1
ATOM 1635 C C . VAL A 1 213 ? 42.674 6.539 -60.111 1.00 88.19 213 VAL A C 1
ATOM 1637 O O . VAL A 1 213 ? 42.221 6.844 -59.016 1.00 88.19 213 VAL A O 1
ATOM 1640 N N . LEU A 1 214 ? 42.015 5.758 -60.974 1.00 89.06 214 LEU A N 1
ATOM 1641 C CA . LEU A 1 214 ? 40.671 5.230 -60.703 1.00 89.06 214 LEU A CA 1
ATOM 1642 C C . LEU A 1 214 ? 40.649 4.322 -59.467 1.00 89.06 214 LEU A C 1
ATOM 1644 O O . LEU A 1 214 ? 39.710 4.372 -58.679 1.00 89.06 214 LEU A O 1
ATOM 1648 N N . TRP A 1 215 ? 41.692 3.510 -59.272 1.00 92.62 215 TRP A N 1
ATOM 1649 C CA . TRP A 1 215 ? 41.804 2.665 -58.083 1.00 92.62 215 TRP A CA 1
ATOM 1650 C C . TRP A 1 215 ? 42.004 3.493 -56.808 1.00 92.62 215 TRP A C 1
ATOM 1652 O O . TRP A 1 215 ? 41.338 3.240 -55.808 1.00 92.62 215 TRP A O 1
ATOM 1662 N N . ALA A 1 216 ? 42.857 4.522 -56.853 1.00 92.81 216 ALA A N 1
ATOM 1663 C CA . ALA A 1 216 ? 43.059 5.430 -55.727 1.00 92.81 216 ALA A CA 1
ATOM 1664 C C . ALA A 1 216 ? 41.774 6.194 -55.356 1.00 92.81 216 ALA A C 1
ATOM 1666 O O . ALA A 1 216 ? 41.436 6.272 -54.175 1.00 92.81 216 ALA A O 1
ATOM 1667 N N . GLU A 1 217 ? 41.030 6.702 -56.345 1.00 92.75 217 GLU A N 1
ATOM 1668 C CA . GLU A 1 217 ? 39.725 7.338 -56.122 1.00 92.75 217 GLU A CA 1
ATOM 1669 C C . GLU A 1 217 ? 38.713 6.347 -55.536 1.00 92.75 217 GLU A C 1
ATOM 1671 O O . GLU A 1 217 ? 38.061 6.656 -54.540 1.00 92.75 217 GLU A O 1
ATOM 1676 N N . GLY A 1 218 ? 38.635 5.126 -56.073 1.00 95.00 218 GLY A N 1
ATOM 1677 C CA . GLY A 1 218 ? 37.776 4.068 -55.537 1.00 95.00 218 GLY A CA 1
ATOM 1678 C C . GLY A 1 218 ? 38.093 3.725 -54.077 1.00 95.00 218 GLY A C 1
ATOM 1679 O O . GLY A 1 218 ? 37.184 3.642 -53.250 1.00 95.00 218 GLY A O 1
ATOM 1680 N N . CYS A 1 219 ? 39.375 3.591 -53.724 1.00 95.81 219 CYS A N 1
ATOM 1681 C CA . CYS A 1 219 ? 39.806 3.374 -52.341 1.00 95.81 219 CYS A CA 1
ATOM 1682 C C . CYS A 1 219 ? 39.451 4.554 -51.428 1.00 95.81 219 CYS A C 1
ATOM 1684 O O . CYS A 1 219 ? 39.035 4.334 -50.292 1.00 95.81 219 CYS A O 1
ATOM 1686 N N . PHE A 1 220 ? 39.578 5.793 -51.911 1.00 96.00 220 PHE A N 1
ATOM 1687 C CA . PHE A 1 220 ? 39.194 6.987 -51.159 1.00 96.00 220 PHE A CA 1
ATOM 1688 C C . PHE A 1 220 ? 37.685 7.037 -50.894 1.00 96.00 220 PHE A C 1
ATOM 1690 O O . PHE A 1 220 ? 37.281 7.284 -49.758 1.00 96.00 220 PHE A O 1
ATOM 1697 N N . PHE A 1 221 ? 36.854 6.736 -51.898 1.00 96.00 221 PHE A N 1
ATOM 1698 C CA . PHE A 1 221 ? 35.403 6.637 -51.728 1.00 96.00 221 PHE A CA 1
ATOM 1699 C C . PHE A 1 221 ? 35.022 5.546 -50.728 1.00 96.00 221 PHE A C 1
ATOM 1701 O O . PHE A 1 221 ? 34.249 5.815 -49.815 1.00 96.00 221 PHE A O 1
ATOM 1708 N N . LEU A 1 222 ? 35.606 4.348 -50.834 1.00 96.00 222 LEU A N 1
ATOM 1709 C CA . LEU A 1 222 ? 35.352 3.262 -49.883 1.00 96.00 222 LEU A CA 1
ATOM 1710 C C . LEU A 1 222 ? 35.769 3.634 -48.456 1.00 96.00 222 LEU A C 1
ATOM 1712 O O . LEU A 1 222 ? 35.013 3.387 -47.518 1.00 96.00 222 LEU A O 1
ATOM 1716 N N . ALA A 1 223 ? 36.936 4.260 -48.281 1.00 96.62 223 ALA A N 1
ATOM 1717 C CA . ALA A 1 223 ? 37.390 4.733 -46.977 1.00 96.62 223 ALA A CA 1
ATOM 1718 C C . ALA A 1 223 ? 36.425 5.773 -46.386 1.00 96.62 223 ALA A C 1
ATOM 1720 O O . ALA A 1 223 ? 36.080 5.688 -45.208 1.00 96.62 223 ALA A O 1
ATOM 1721 N N . TRP A 1 224 ? 35.930 6.707 -47.203 1.00 97.19 224 TRP A N 1
ATOM 1722 C CA . TRP A 1 224 ? 34.926 7.684 -46.784 1.00 97.19 224 TRP A CA 1
ATOM 1723 C C . TRP A 1 224 ? 33.577 7.057 -46.450 1.00 97.19 224 TRP A C 1
ATOM 1725 O O . TRP A 1 224 ? 32.972 7.436 -45.451 1.00 97.19 224 TRP A O 1
ATOM 1735 N N . SER A 1 225 ? 33.110 6.086 -47.234 1.00 96.31 225 SER A N 1
ATOM 1736 C CA . SER A 1 225 ? 31.877 5.356 -46.940 1.00 96.31 225 SER A CA 1
ATOM 1737 C C . SER A 1 225 ? 31.990 4.580 -45.631 1.00 96.31 225 SER A C 1
ATOM 1739 O O . SER A 1 225 ? 31.089 4.661 -44.802 1.00 96.31 225 SER A O 1
ATOM 1741 N N . LEU A 1 226 ? 33.109 3.890 -45.389 1.00 96.56 226 LEU A N 1
ATOM 1742 C CA . LEU A 1 226 ? 33.359 3.201 -44.119 1.00 96.56 226 LEU A CA 1
ATOM 1743 C C . LEU A 1 226 ? 33.435 4.184 -42.944 1.00 96.56 226 LEU A C 1
ATOM 1745 O O . LEU A 1 226 ? 32.882 3.914 -41.876 1.00 96.56 226 LEU A O 1
ATOM 1749 N N . LEU A 1 227 ? 34.060 5.349 -43.137 1.00 97.00 227 LEU A N 1
ATOM 1750 C CA . LEU A 1 227 ? 34.097 6.403 -42.127 1.00 97.00 227 LEU A CA 1
ATOM 1751 C C . LEU A 1 227 ? 32.687 6.938 -41.831 1.00 97.00 227 LEU A C 1
ATOM 1753 O O . LEU A 1 227 ? 32.306 7.024 -40.669 1.00 97.00 227 LEU A O 1
ATOM 1757 N N . ALA A 1 228 ? 31.886 7.228 -42.856 1.00 96.31 228 ALA A N 1
ATOM 1758 C CA . ALA A 1 228 ? 30.511 7.693 -42.695 1.00 96.31 228 ALA A CA 1
ATOM 1759 C C . ALA A 1 228 ? 29.629 6.650 -41.987 1.00 96.31 228 ALA A C 1
ATOM 1761 O O . ALA A 1 228 ? 28.899 6.999 -41.063 1.00 96.31 228 ALA A O 1
ATOM 1762 N N . ILE A 1 229 ? 29.746 5.369 -42.355 1.00 95.81 229 ILE A N 1
ATOM 1763 C CA . ILE A 1 229 ? 29.023 4.263 -41.707 1.00 95.81 229 ILE A CA 1
ATOM 1764 C C . ILE A 1 229 ? 29.449 4.120 -40.241 1.00 95.81 229 ILE A C 1
ATOM 1766 O O . ILE A 1 229 ? 28.596 3.973 -39.369 1.00 95.81 229 ILE A O 1
ATOM 1770 N N . SER A 1 230 ? 30.749 4.199 -39.939 1.00 95.00 230 SER A N 1
ATOM 1771 C CA . SER A 1 230 ? 31.236 4.104 -38.555 1.00 95.00 230 SER A CA 1
ATOM 1772 C C . SER A 1 230 ? 30.805 5.299 -37.698 1.00 95.00 230 SER A C 1
ATOM 1774 O O . SER A 1 230 ? 30.372 5.102 -36.564 1.00 95.00 230 SER A O 1
ATOM 1776 N N . LEU A 1 231 ? 30.832 6.522 -38.239 1.00 95.94 231 LEU A N 1
ATOM 1777 C CA . LEU A 1 231 ? 30.318 7.715 -37.561 1.00 95.94 231 LEU A CA 1
ATOM 1778 C C . LEU A 1 231 ? 28.809 7.627 -37.328 1.00 95.94 231 LEU A C 1
ATOM 1780 O O . LEU A 1 231 ? 28.351 7.950 -36.233 1.00 95.94 231 LEU A O 1
ATOM 1784 N N . LEU A 1 232 ? 28.047 7.145 -38.314 1.00 94.12 232 LEU A N 1
ATOM 1785 C CA . LEU A 1 232 ? 26.615 6.905 -38.163 1.00 94.12 232 LEU A CA 1
ATOM 1786 C C . LEU A 1 232 ? 26.349 5.862 -37.072 1.00 94.12 232 LEU A C 1
ATOM 1788 O O . LEU A 1 232 ? 25.513 6.096 -36.206 1.00 94.12 232 LEU A O 1
ATOM 1792 N N . ALA A 1 233 ? 27.099 4.758 -37.048 1.00 90.06 233 ALA A N 1
ATOM 1793 C CA . ALA A 1 233 ? 26.976 3.736 -36.012 1.00 90.06 233 ALA A CA 1
ATOM 1794 C C . ALA A 1 233 ? 27.279 4.295 -34.609 1.00 90.06 233 ALA A C 1
ATOM 1796 O O . ALA A 1 233 ? 26.525 4.043 -33.671 1.00 90.06 233 ALA A O 1
ATOM 1797 N N . VAL A 1 234 ? 28.331 5.109 -34.459 1.00 94.31 234 VAL A N 1
ATOM 1798 C CA . VAL A 1 234 ? 28.654 5.781 -33.187 1.00 94.31 234 VAL A CA 1
ATOM 1799 C C . VAL A 1 234 ? 27.557 6.767 -32.786 1.00 94.31 234 VAL A C 1
ATOM 1801 O O . VAL A 1 234 ? 27.185 6.809 -31.614 1.00 94.31 234 VAL A O 1
ATOM 1804 N N . TYR A 1 235 ? 27.019 7.541 -33.732 1.00 92.62 235 TYR A N 1
ATOM 1805 C CA . TYR A 1 235 ? 25.921 8.475 -33.480 1.00 92.62 235 TYR A CA 1
ATOM 1806 C C . TYR A 1 235 ? 24.663 7.745 -33.003 1.00 92.62 235 TYR A C 1
ATOM 1808 O O . TYR A 1 235 ? 24.101 8.113 -31.974 1.00 92.62 235 TYR A O 1
ATOM 1816 N N . VAL A 1 236 ? 24.278 6.666 -33.690 1.00 88.38 236 VAL A N 1
ATOM 1817 C CA . VAL A 1 236 ? 23.162 5.788 -33.318 1.00 88.38 236 VAL A CA 1
ATOM 1818 C C . VAL A 1 236 ? 23.373 5.253 -31.900 1.00 88.38 236 VAL A C 1
ATOM 1820 O O . VAL A 1 236 ? 22.528 5.468 -31.036 1.00 88.38 236 VAL A O 1
ATOM 1823 N N . VAL A 1 237 ? 24.526 4.650 -31.594 1.00 85.69 237 VAL A N 1
ATOM 1824 C CA . VAL A 1 237 ? 24.813 4.127 -30.244 1.00 85.69 237 VAL A CA 1
ATOM 1825 C C . VAL A 1 237 ? 24.759 5.232 -29.181 1.00 85.69 237 VAL A C 1
ATOM 1827 O O . VAL A 1 237 ? 24.159 5.042 -28.122 1.00 85.69 237 VAL A O 1
ATOM 1830 N N . ARG A 1 238 ? 25.338 6.405 -29.463 1.00 89.44 238 ARG A N 1
ATOM 1831 C CA . ARG A 1 238 ? 25.358 7.549 -28.541 1.00 89.44 238 ARG A CA 1
ATOM 1832 C C . ARG A 1 238 ? 23.968 8.141 -28.306 1.00 89.44 238 ARG A C 1
ATOM 1834 O O . ARG A 1 238 ? 23.725 8.634 -27.211 1.00 89.44 238 ARG A O 1
ATOM 1841 N N . PHE A 1 239 ? 23.087 8.113 -29.302 1.00 86.88 239 PHE A N 1
ATOM 1842 C CA . PHE A 1 239 ? 21.724 8.631 -29.200 1.00 86.88 239 PHE A CA 1
ATOM 1843 C C . PHE A 1 239 ? 20.778 7.637 -28.514 1.00 86.88 239 PHE A C 1
ATOM 1845 O O . PHE A 1 239 ? 20.024 8.018 -27.622 1.00 86.88 239 PHE A O 1
ATOM 1852 N N . PHE A 1 240 ? 20.850 6.350 -28.868 1.00 82.88 240 PHE A N 1
ATOM 1853 C CA . PHE A 1 240 ? 19.941 5.335 -28.328 1.00 82.88 240 PHE A CA 1
ATOM 1854 C C . PHE A 1 240 ? 20.290 4.881 -26.912 1.00 82.88 240 PHE A C 1
ATOM 1856 O O . PHE A 1 240 ? 19.385 4.491 -26.180 1.00 82.88 240 PHE A O 1
ATOM 1863 N N . SER A 1 241 ? 21.560 4.940 -26.497 1.00 82.94 241 SER A N 1
ATOM 1864 C CA . SER A 1 241 ? 21.940 4.564 -25.128 1.00 82.94 241 SER A CA 1
ATOM 1865 C C . SER A 1 241 ? 21.246 5.410 -24.046 1.00 82.94 241 SER A C 1
ATOM 1867 O O . SER A 1 241 ? 20.637 4.807 -23.170 1.00 82.94 241 SER A O 1
ATOM 1869 N N . PRO A 1 242 ? 21.283 6.759 -24.069 1.00 86.81 242 PRO A N 1
ATOM 1870 C CA . PRO A 1 242 ? 20.582 7.562 -23.066 1.00 86.81 242 PRO A CA 1
ATOM 1871 C C . PRO A 1 242 ? 19.060 7.485 -23.225 1.00 86.81 242 PRO A C 1
ATOM 1873 O O . PRO A 1 242 ? 18.352 7.428 -22.226 1.00 86.81 242 PRO A O 1
ATOM 1876 N N . LEU A 1 243 ? 18.554 7.407 -24.463 1.00 85.56 243 LEU A N 1
ATOM 1877 C CA . LEU A 1 243 ? 17.117 7.288 -24.715 1.00 85.56 243 LEU A CA 1
ATOM 1878 C C . LEU A 1 243 ? 16.534 6.004 -24.102 1.00 85.56 243 LEU A C 1
ATOM 1880 O O . LEU A 1 243 ? 15.444 6.031 -23.536 1.00 85.56 243 LEU A O 1
ATOM 1884 N N . ALA A 1 244 ? 17.268 4.892 -24.188 1.00 82.56 244 ALA A N 1
ATOM 1885 C CA . ALA A 1 244 ? 16.901 3.628 -23.557 1.00 82.56 244 ALA A CA 1
ATOM 1886 C C . ALA A 1 244 ? 16.753 3.765 -22.033 1.00 82.56 244 ALA A C 1
ATOM 1888 O O . ALA A 1 244 ? 15.755 3.312 -21.469 1.00 82.56 244 ALA A O 1
ATOM 1889 N N . ASP A 1 245 ? 17.719 4.415 -21.385 1.00 86.06 245 ASP A N 1
ATOM 1890 C CA . ASP A 1 245 ? 17.721 4.612 -19.934 1.00 86.06 245 ASP A CA 1
ATOM 1891 C C . ASP A 1 245 ? 16.595 5.568 -19.493 1.00 86.06 245 ASP A C 1
ATOM 1893 O O . ASP A 1 245 ? 15.922 5.327 -18.487 1.00 86.06 245 ASP A O 1
ATOM 1897 N N . ASP A 1 246 ? 16.336 6.628 -20.263 1.00 89.19 246 ASP A N 1
ATOM 1898 C CA . ASP A 1 246 ? 15.247 7.571 -19.993 1.00 89.19 246 ASP A CA 1
ATOM 1899 C C . ASP A 1 246 ? 13.874 6.908 -20.151 1.00 89.19 246 ASP A C 1
ATOM 1901 O O . ASP A 1 246 ? 12.989 7.102 -19.315 1.00 89.19 246 ASP A O 1
ATOM 1905 N N . MET A 1 247 ? 13.699 6.054 -21.163 1.00 86.62 247 MET A N 1
ATOM 1906 C CA . MET A 1 247 ? 12.473 5.274 -21.328 1.00 86.62 247 MET A CA 1
ATOM 1907 C C . MET A 1 247 ? 12.266 4.253 -20.212 1.00 86.62 247 MET A C 1
ATOM 1909 O O . MET A 1 247 ? 11.143 4.100 -19.734 1.00 86.62 247 MET A O 1
ATOM 1913 N N . HIS A 1 248 ? 13.321 3.573 -19.756 1.00 87.56 248 HIS A N 1
ATOM 1914 C CA . HIS A 1 248 ? 13.231 2.682 -18.592 1.00 87.56 248 HIS A CA 1
ATOM 1915 C C . HIS A 1 248 ? 12.728 3.412 -17.358 1.00 87.56 248 HIS A C 1
ATOM 1917 O O . HIS A 1 248 ? 11.824 2.923 -16.678 1.00 87.56 248 HIS A O 1
ATOM 1923 N N . ARG A 1 249 ? 13.295 4.590 -17.087 1.00 91.31 249 ARG A N 1
ATOM 1924 C CA . ARG A 1 249 ? 12.884 5.444 -15.971 1.00 91.31 249 ARG A CA 1
ATOM 1925 C C . ARG A 1 249 ? 11.457 5.937 -16.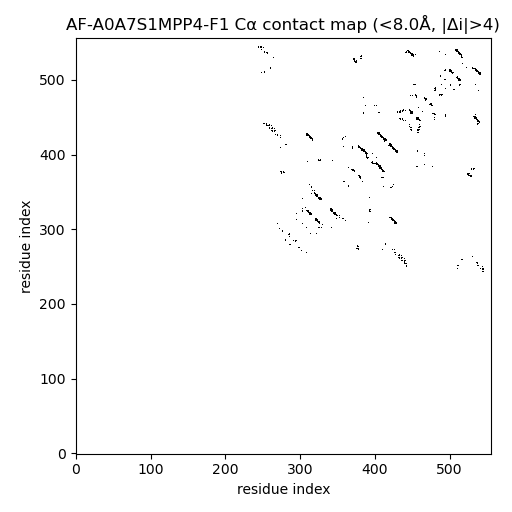136 1.00 91.31 249 ARG A C 1
ATOM 1927 O O . ARG A 1 249 ? 10.729 5.968 -15.151 1.00 91.31 249 ARG A O 1
ATOM 1934 N N . PHE A 1 250 ? 11.044 6.277 -17.354 1.00 92.00 250 PHE A N 1
ATOM 1935 C CA . PHE A 1 250 ? 9.672 6.681 -17.642 1.00 92.00 250 PHE A CA 1
ATOM 1936 C C . PHE A 1 250 ? 8.673 5.551 -17.358 1.00 92.00 250 PHE A C 1
ATOM 1938 O O . PHE A 1 250 ? 7.694 5.771 -16.650 1.00 92.00 250 PHE A O 1
ATOM 1945 N N . VAL A 1 251 ? 8.941 4.331 -17.839 1.00 92.75 251 VAL A N 1
ATOM 1946 C CA . VAL A 1 251 ? 8.086 3.156 -17.590 1.00 92.75 251 VAL A CA 1
ATOM 1947 C C . VAL A 1 251 ? 8.020 2.835 -16.096 1.00 92.75 251 VAL A C 1
ATOM 1949 O O . VAL A 1 251 ? 6.930 2.644 -15.560 1.00 92.75 251 VAL A O 1
ATOM 1952 N N . ALA A 1 252 ? 9.165 2.835 -15.408 1.00 94.06 252 ALA A N 1
ATOM 1953 C CA . ALA A 1 252 ? 9.212 2.619 -13.964 1.00 94.06 252 ALA A CA 1
ATOM 1954 C C . ALA A 1 252 ? 8.458 3.719 -13.196 1.00 94.06 252 ALA A C 1
ATOM 1956 O O . ALA A 1 252 ? 7.697 3.415 -12.285 1.00 94.06 252 ALA A O 1
ATOM 1957 N N . GLY A 1 253 ? 8.613 4.986 -13.591 1.00 93.56 253 GLY A N 1
ATOM 1958 C CA . GLY A 1 253 ? 7.907 6.122 -12.998 1.00 93.56 253 GLY A CA 1
ATOM 1959 C C . GLY A 1 253 ? 6.391 6.054 -13.196 1.00 93.56 253 GLY A C 1
ATOM 1960 O O . GLY A 1 253 ? 5.641 6.300 -12.255 1.00 93.56 253 GLY A O 1
ATOM 1961 N N . ALA A 1 254 ? 5.927 5.661 -14.384 1.00 93.94 254 ALA A N 1
ATOM 1962 C CA . ALA A 1 254 ? 4.503 5.479 -14.662 1.00 93.94 254 ALA A CA 1
ATOM 1963 C C . ALA A 1 254 ? 3.900 4.328 -13.839 1.00 93.94 254 ALA A C 1
ATOM 1965 O O . ALA A 1 254 ? 2.824 4.482 -13.262 1.00 93.94 254 ALA A O 1
ATOM 1966 N N . ALA A 1 255 ? 4.606 3.196 -13.742 1.00 95.75 255 ALA A N 1
ATOM 1967 C CA . ALA A 1 255 ? 4.214 2.073 -12.890 1.00 95.75 255 ALA A CA 1
ATOM 1968 C C . ALA A 1 255 ? 4.152 2.482 -11.411 1.00 95.75 255 ALA A C 1
ATOM 1970 O O . ALA A 1 255 ? 3.179 2.191 -10.723 1.00 95.75 255 ALA A O 1
ATOM 1971 N N . LEU A 1 256 ? 5.140 3.242 -10.937 1.00 95.19 256 LEU A N 1
ATOM 1972 C CA . LEU A 1 256 ? 5.170 3.775 -9.578 1.00 95.19 256 LEU A CA 1
ATOM 1973 C C . LEU A 1 256 ? 3.992 4.705 -9.267 1.00 95.19 256 LEU A C 1
ATOM 1975 O O . LEU A 1 256 ? 3.404 4.588 -8.197 1.00 95.19 256 LEU A O 1
ATOM 1979 N N . GLN A 1 257 ? 3.624 5.599 -10.186 1.00 93.94 257 GLN A N 1
ATOM 1980 C CA . GLN A 1 257 ? 2.465 6.482 -10.012 1.00 93.94 257 GLN A CA 1
ATOM 1981 C C . GLN A 1 257 ? 1.145 5.704 -9.959 1.00 93.94 257 GLN A C 1
ATOM 1983 O O . GLN A 1 257 ? 0.279 6.026 -9.147 1.00 93.94 257 GLN A O 1
ATOM 1988 N N . ARG A 1 258 ? 0.991 4.669 -10.797 1.00 95.56 258 ARG A N 1
ATOM 1989 C CA . ARG A 1 258 ? -0.183 3.781 -10.750 1.00 95.56 258 ARG A CA 1
ATOM 1990 C C . ARG A 1 258 ? -0.245 3.026 -9.430 1.00 95.56 258 ARG A C 1
ATOM 1992 O O . ARG A 1 258 ? -1.278 3.053 -8.771 1.00 95.56 258 ARG A O 1
ATOM 1999 N N . LEU A 1 259 ? 0.879 2.441 -9.015 1.00 96.44 259 LEU A N 1
ATOM 2000 C CA . LEU A 1 259 ? 0.991 1.719 -7.751 1.00 96.44 259 LEU A CA 1
ATOM 2001 C C . LEU A 1 259 ? 0.625 2.616 -6.571 1.00 96.44 259 LEU A C 1
ATOM 2003 O O . LEU A 1 259 ? -0.110 2.202 -5.681 1.00 96.44 259 LEU A O 1
ATOM 2007 N N . GLU A 1 260 ? 1.114 3.853 -6.577 1.00 93.94 260 GLU A N 1
ATOM 2008 C CA . GLU A 1 260 ? 0.804 4.854 -5.565 1.00 93.94 260 GLU A CA 1
ATOM 2009 C C . GLU A 1 260 ? -0.695 5.172 -5.526 1.00 93.94 260 GLU A C 1
ATOM 2011 O O . GLU A 1 260 ? -1.306 5.069 -4.464 1.00 93.94 260 GLU A O 1
ATOM 2016 N N . ALA A 1 261 ? -1.310 5.491 -6.666 1.00 93.12 261 ALA A N 1
ATOM 2017 C CA . ALA A 1 261 ? -2.733 5.817 -6.736 1.00 93.12 261 ALA A CA 1
ATOM 2018 C C . ALA A 1 261 ? -3.632 4.651 -6.284 1.00 93.12 261 ALA A C 1
ATOM 2020 O O . ALA A 1 261 ? -4.567 4.849 -5.500 1.00 93.12 261 ALA A O 1
ATOM 2021 N N . GLU A 1 262 ? -3.344 3.431 -6.739 1.00 95.56 262 GLU A N 1
ATOM 2022 C CA . GLU A 1 262 ? -4.139 2.247 -6.407 1.00 95.56 262 GLU A CA 1
ATOM 2023 C C . GLU A 1 262 ? -3.950 1.821 -4.949 1.00 95.56 262 GLU A C 1
ATOM 2025 O O . GLU A 1 262 ? -4.933 1.590 -4.245 1.00 95.56 262 GLU A O 1
ATOM 2030 N N . THR A 1 263 ? -2.711 1.824 -4.447 1.00 95.25 263 THR A N 1
ATOM 2031 C CA . THR A 1 263 ? -2.437 1.501 -3.038 1.00 95.25 263 THR A CA 1
ATOM 2032 C C . THR A 1 263 ? -3.110 2.507 -2.113 1.00 95.25 263 THR A C 1
ATOM 2034 O O . THR A 1 263 ? -3.755 2.112 -1.145 1.00 95.25 263 THR A O 1
ATOM 2037 N N . MET A 1 264 ? -3.022 3.806 -2.421 1.00 92.12 264 MET A N 1
ATOM 2038 C CA . MET A 1 264 ? -3.683 4.846 -1.628 1.00 92.12 264 MET A CA 1
ATOM 2039 C C . MET A 1 264 ? -5.203 4.704 -1.645 1.00 92.12 264 MET A C 1
ATOM 2041 O O . MET A 1 264 ? -5.841 4.966 -0.629 1.00 92.12 264 MET A O 1
ATOM 2045 N N . THR A 1 265 ? -5.781 4.244 -2.755 1.00 92.50 265 THR A N 1
ATOM 2046 C CA . THR A 1 265 ? -7.215 3.940 -2.838 1.00 92.50 265 THR A CA 1
ATOM 2047 C C . THR A 1 265 ? -7.585 2.757 -1.942 1.00 92.50 265 THR A C 1
ATOM 2049 O O . THR A 1 265 ? -8.585 2.836 -1.228 1.00 92.50 265 THR A O 1
ATOM 2052 N N . ALA A 1 266 ? -6.760 1.706 -1.908 1.00 94.38 266 ALA A N 1
ATOM 2053 C CA . ALA A 1 266 ? -6.974 0.539 -1.050 1.00 94.38 266 ALA A CA 1
ATOM 2054 C C . ALA A 1 266 ? -6.929 0.895 0.449 1.00 94.38 266 ALA A C 1
ATOM 2056 O O . ALA A 1 266 ? -7.756 0.421 1.227 1.00 94.38 266 ALA A O 1
ATOM 2057 N N . VAL A 1 267 ? -6.012 1.780 0.862 1.00 94.62 267 VAL A N 1
ATOM 2058 C CA . VAL A 1 267 ? -5.868 2.179 2.277 1.00 94.62 267 VAL A CA 1
ATOM 2059 C C . VAL A 1 267 ? -6.703 3.400 2.687 1.00 94.62 267 VAL A C 1
ATOM 2061 O O . VAL A 1 267 ? -6.843 3.671 3.881 1.00 94.62 267 VAL A O 1
ATOM 2064 N N . ALA A 1 268 ? -7.299 4.131 1.739 1.00 93.38 268 ALA A N 1
ATOM 2065 C CA . ALA A 1 268 ? -8.112 5.325 2.002 1.00 93.38 268 ALA A CA 1
ATOM 2066 C C . ALA A 1 268 ? -9.216 5.136 3.065 1.00 93.38 268 ALA A C 1
ATOM 2068 O O . ALA A 1 268 ? -9.388 6.036 3.896 1.00 93.38 268 ALA A O 1
ATOM 2069 N N . PRO A 1 269 ? -9.946 3.999 3.116 1.00 95.38 269 PRO A N 1
ATOM 2070 C CA . PRO A 1 269 ? -10.978 3.783 4.127 1.00 95.38 269 PRO A CA 1
ATOM 2071 C C . PRO A 1 269 ? -10.452 3.858 5.565 1.00 95.38 269 PRO A C 1
ATOM 2073 O O . PRO A 1 269 ? -11.171 4.324 6.446 1.00 95.38 269 PRO A O 1
ATOM 2076 N N . ALA A 1 270 ? -9.199 3.462 5.811 1.00 95.88 270 ALA A N 1
ATOM 2077 C CA . ALA A 1 270 ? -8.611 3.514 7.146 1.00 95.88 270 ALA A CA 1
ATOM 2078 C C . ALA A 1 270 ? -8.390 4.952 7.625 1.00 95.88 270 ALA A C 1
ATOM 2080 O O . ALA A 1 270 ? -8.753 5.292 8.751 1.00 95.88 270 ALA A O 1
ATOM 2081 N N . PHE A 1 271 ? -7.880 5.823 6.749 1.00 94.44 271 PHE A N 1
ATOM 2082 C CA . PHE A 1 271 ? -7.753 7.251 7.049 1.00 94.44 271 PHE A CA 1
ATOM 2083 C C . PHE A 1 271 ? -9.119 7.885 7.312 1.00 94.44 271 PHE A C 1
ATOM 2085 O O . PHE A 1 271 ? -9.282 8.622 8.280 1.00 94.44 271 PHE A O 1
ATOM 2092 N N . ALA A 1 272 ? -10.127 7.543 6.506 1.00 94.62 272 ALA A N 1
ATOM 2093 C CA . ALA A 1 272 ? -11.477 8.067 6.678 1.00 94.62 272 ALA A CA 1
ATOM 2094 C C . ALA A 1 272 ? -12.100 7.670 8.031 1.00 94.62 272 ALA A C 1
ATOM 2096 O O . ALA A 1 272 ? -12.734 8.506 8.679 1.00 94.62 272 ALA A O 1
ATOM 2097 N N . VAL A 1 273 ? -11.864 6.435 8.493 1.00 96.62 273 VAL A N 1
ATOM 2098 C CA . VAL A 1 273 ? -12.256 5.976 9.835 1.00 96.62 273 VAL A CA 1
ATOM 2099 C C . VAL A 1 273 ? -11.566 6.797 10.921 1.00 96.62 273 VAL A C 1
ATOM 2101 O O . VAL A 1 273 ? -12.252 7.340 11.788 1.00 96.62 273 VAL A O 1
ATOM 2104 N N . VAL A 1 274 ? -10.234 6.927 10.866 1.00 96.19 274 VAL A N 1
ATOM 2105 C CA . VAL A 1 274 ? -9.464 7.707 11.851 1.00 96.19 274 VAL A CA 1
ATOM 2106 C C . VAL A 1 274 ? -9.984 9.139 11.918 1.00 96.19 274 VAL A C 1
ATOM 2108 O O . VAL A 1 274 ? -10.287 9.630 13.003 1.00 96.19 274 VAL A O 1
ATOM 2111 N N . ARG A 1 275 ? -10.174 9.779 10.761 1.00 94.75 275 ARG A N 1
ATOM 2112 C CA . ARG A 1 275 ? -10.706 11.138 10.656 1.00 94.75 275 ARG A CA 1
ATOM 2113 C C . ARG A 1 275 ? -12.091 11.279 11.260 1.00 94.75 275 ARG A C 1
ATOM 2115 O O . ARG A 1 275 ? -12.343 12.234 11.989 1.00 94.75 275 ARG A O 1
ATOM 2122 N N . SER A 1 276 ? -12.991 10.354 10.930 1.00 95.81 276 SER A N 1
ATOM 2123 C CA . SER A 1 276 ? -14.369 10.362 11.418 1.00 95.81 276 SER A CA 1
ATOM 2124 C C . SER A 1 276 ? -14.386 10.293 12.941 1.00 95.81 276 SER A C 1
ATOM 2126 O O . SER A 1 276 ? -14.950 11.166 13.596 1.00 95.81 276 SER A O 1
ATOM 2128 N N . VAL A 1 277 ? -13.662 9.327 13.511 1.00 95.50 277 VAL A N 1
ATOM 2129 C CA . VAL A 1 277 ? -13.573 9.141 14.962 1.00 95.50 277 VAL A CA 1
ATOM 2130 C C . VAL A 1 277 ? -12.902 10.341 15.636 1.00 95.50 277 VAL A C 1
ATOM 2132 O O . VAL A 1 277 ? -13.410 10.824 16.647 1.00 95.50 277 VAL A O 1
ATOM 2135 N N . ALA A 1 278 ? -11.810 10.867 15.073 1.00 94.38 278 ALA A N 1
ATOM 2136 C CA . ALA A 1 278 ? -11.114 12.038 15.604 1.00 94.38 278 ALA A CA 1
ATOM 2137 C C . ALA A 1 278 ? -12.020 13.280 15.627 1.00 94.38 278 ALA A C 1
ATOM 2139 O O . ALA A 1 278 ? -12.139 13.944 16.659 1.00 94.38 278 ALA A O 1
ATOM 2140 N N . LEU A 1 279 ? -12.723 13.566 14.526 1.00 94.75 279 LEU A N 1
ATOM 2141 C CA . LEU A 1 279 ? -13.663 14.686 14.445 1.00 94.75 279 LEU A CA 1
ATOM 2142 C C . LEU A 1 279 ? -14.858 14.500 15.384 1.00 94.75 279 LEU A C 1
ATOM 2144 O O . LEU A 1 279 ? -15.254 15.455 16.051 1.00 94.75 279 LEU A O 1
ATOM 2148 N N . SER A 1 280 ? -15.408 13.287 15.497 1.00 94.38 280 SER A N 1
ATOM 2149 C CA . SER A 1 280 ? -16.472 12.983 16.461 1.00 94.38 280 SER A CA 1
ATOM 2150 C C . SER A 1 280 ? -16.011 13.192 17.903 1.00 94.38 280 SER A C 1
ATOM 2152 O O . SER A 1 280 ? -16.762 13.733 18.717 1.00 94.38 280 SER A O 1
ATOM 2154 N N . ALA A 1 281 ? -14.775 12.812 18.225 1.00 93.00 281 ALA A N 1
ATOM 2155 C CA . ALA A 1 281 ? -14.203 13.004 19.550 1.00 93.00 281 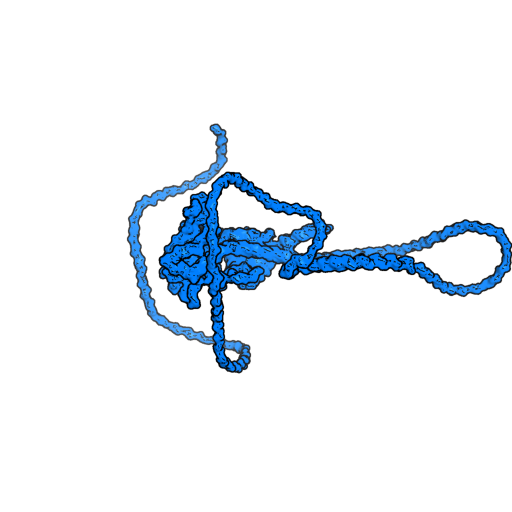ALA A CA 1
ATOM 2156 C C . ALA A 1 281 ? -14.033 14.492 19.885 1.00 93.00 281 ALA A C 1
ATOM 2158 O O . ALA A 1 281 ? -14.455 14.934 20.953 1.00 93.00 281 ALA A O 1
ATOM 2159 N N . LEU A 1 282 ? -13.495 15.279 18.950 1.00 91.75 282 LEU A N 1
ATOM 2160 C CA . LEU A 1 282 ? -13.298 16.725 19.108 1.00 91.75 282 LEU A CA 1
ATOM 2161 C C . LEU A 1 282 ? -14.612 17.507 19.153 1.00 91.75 282 LEU A C 1
ATOM 2163 O O . LEU A 1 282 ? -14.716 18.500 19.867 1.00 91.75 282 LEU A O 1
ATOM 2167 N N . ALA A 1 283 ? -15.637 17.035 18.444 1.00 93.25 283 ALA A N 1
ATOM 2168 C CA . ALA A 1 283 ? -16.991 17.571 18.537 1.00 93.25 283 ALA A CA 1
ATOM 2169 C C . ALA A 1 283 ? -17.691 17.220 19.867 1.00 93.25 283 ALA A C 1
ATOM 2171 O O . ALA A 1 283 ? -18.813 17.662 20.103 1.00 93.25 283 ALA A O 1
ATOM 2172 N N . GLY A 1 284 ? -17.061 16.415 20.731 1.00 90.75 284 GLY A N 1
ATOM 2173 C CA . GLY A 1 284 ? -17.632 15.970 22.000 1.00 90.75 284 GLY A CA 1
ATOM 2174 C C . GLY A 1 284 ? -18.699 14.883 21.858 1.00 90.75 284 GLY A C 1
ATOM 2175 O O . GLY A 1 284 ? -19.340 14.542 22.848 1.00 90.75 284 GLY A O 1
ATOM 2176 N N . LEU A 1 285 ? -18.878 14.297 20.667 1.00 90.31 285 LEU A N 1
ATOM 2177 C CA . LEU A 1 285 ? -19.880 13.252 20.417 1.00 90.31 285 LEU A CA 1
ATOM 2178 C C . LEU A 1 285 ? -19.547 11.931 21.118 1.00 90.31 285 LEU A C 1
ATOM 2180 O O . LEU A 1 285 ? -20.436 11.115 21.332 1.00 90.31 285 LEU A O 1
ATOM 2184 N N . LEU A 1 286 ? -18.282 11.723 21.494 1.00 88.19 286 LEU A N 1
ATOM 2185 C CA . LEU A 1 286 ? -17.865 10.559 22.282 1.00 88.19 286 LEU A CA 1
ATOM 2186 C C . LEU A 1 286 ? -18.041 10.766 23.796 1.00 88.19 286 LEU A C 1
ATOM 2188 O O . LEU A 1 286 ? -17.904 9.814 24.557 1.00 88.19 286 LEU A O 1
ATOM 2192 N N . ASN A 1 287 ? -18.372 11.981 24.248 1.00 86.00 287 ASN A N 1
ATOM 2193 C CA . ASN A 1 287 ? -18.645 12.284 25.655 1.00 86.00 287 ASN A CA 1
ATOM 2194 C C . ASN A 1 287 ? -20.121 12.005 25.995 1.00 86.00 287 ASN A C 1
ATOM 2196 O O . ASN A 1 287 ? -20.868 12.903 26.386 1.00 86.00 287 ASN A O 1
ATOM 2200 N N . THR A 1 288 ? -20.564 10.770 25.767 1.00 86.00 288 THR A N 1
ATOM 2201 C CA . THR A 1 288 ? -21.937 10.319 26.036 1.00 86.00 288 THR A CA 1
ATOM 2202 C C . THR A 1 288 ? -21.938 9.206 27.078 1.00 86.00 288 THR A C 1
ATOM 2204 O O . THR A 1 288 ? -20.889 8.707 27.478 1.00 86.00 288 THR A O 1
ATOM 2207 N N . THR A 1 289 ? -23.126 8.805 27.533 1.00 85.69 289 THR A N 1
ATOM 2208 C CA . THR A 1 289 ? -23.276 7.659 28.440 1.00 85.69 289 THR A CA 1
ATOM 2209 C C . THR A 1 289 ? -22.907 6.328 27.785 1.00 85.69 289 THR A C 1
ATOM 2211 O O . THR A 1 289 ? -22.636 5.373 28.503 1.00 85.69 289 THR A O 1
ATOM 2214 N N . ASP A 1 290 ? -22.916 6.259 26.449 1.00 88.00 290 ASP A N 1
ATOM 2215 C CA . ASP A 1 290 ? -22.550 5.074 25.669 1.00 88.00 290 ASP A CA 1
ATOM 2216 C C . ASP A 1 290 ? -21.547 5.463 24.562 1.00 88.00 290 ASP A C 1
ATOM 2218 O O . ASP A 1 290 ? -21.918 5.653 23.395 1.00 88.00 290 ASP A O 1
ATOM 2222 N N . PRO A 1 291 ? -20.257 5.631 24.916 1.00 86.38 291 PRO A N 1
ATOM 2223 C CA . PRO A 1 291 ? -19.225 5.998 23.951 1.00 86.38 291 PRO A CA 1
ATOM 2224 C C . PRO A 1 291 ? -19.047 4.923 22.871 1.00 86.38 291 PRO A C 1
ATOM 2226 O O . PRO A 1 291 ? -18.698 5.247 21.738 1.00 86.38 291 PRO A O 1
ATOM 2229 N N . THR A 1 292 ? -19.325 3.655 23.184 1.00 90.06 292 THR A N 1
ATOM 2230 C CA . THR A 1 292 ? -19.220 2.537 22.242 1.00 90.06 292 THR A CA 1
ATOM 2231 C C . THR A 1 292 ? -20.236 2.667 21.107 1.00 90.06 292 THR A C 1
ATOM 2233 O O . THR A 1 292 ? -19.859 2.539 19.939 1.00 90.06 292 THR A O 1
ATOM 2236 N N . ALA A 1 293 ? -21.495 2.991 21.412 1.00 91.69 293 ALA A N 1
ATOM 2237 C CA . ALA A 1 293 ? -22.504 3.259 20.387 1.00 91.69 293 ALA A CA 1
ATOM 2238 C C . ALA A 1 293 ? -22.161 4.497 19.542 1.00 91.69 293 ALA A C 1
ATOM 2240 O O . ALA A 1 293 ? -22.343 4.484 18.324 1.00 91.69 293 ALA A O 1
ATOM 2241 N N . ALA A 1 294 ? -21.618 5.552 20.157 1.00 92.12 294 ALA A N 1
ATOM 2242 C CA . ALA A 1 294 ? -21.193 6.750 19.432 1.00 92.12 294 ALA A CA 1
ATOM 2243 C C . ALA A 1 294 ? -20.040 6.463 18.450 1.00 92.12 294 ALA A C 1
ATOM 2245 O O . ALA A 1 294 ? -20.076 6.924 17.307 1.00 92.12 294 ALA A O 1
ATOM 2246 N N . VAL A 1 295 ? -19.049 5.657 18.856 1.00 93.31 295 VAL A N 1
ATOM 2247 C CA . VAL A 1 295 ? -17.978 5.187 17.960 1.00 93.31 295 VAL A CA 1
ATOM 2248 C C . VAL A 1 295 ? -18.559 4.347 16.823 1.00 93.31 295 VAL A C 1
ATOM 2250 O O . VAL A 1 295 ? -18.176 4.544 15.671 1.00 93.31 295 VAL A O 1
ATOM 2253 N N . ALA A 1 296 ? -19.511 3.457 17.107 1.00 94.50 296 ALA A N 1
ATOM 2254 C CA . ALA A 1 296 ? -20.155 2.652 16.072 1.00 94.50 296 ALA A CA 1
ATOM 2255 C C . ALA A 1 296 ? -20.826 3.505 14.998 1.00 94.50 296 ALA A C 1
ATOM 2257 O O . ALA A 1 296 ? -20.567 3.295 13.815 1.00 94.50 296 ALA A O 1
ATOM 2258 N N . LEU A 1 297 ? -21.573 4.535 15.393 1.00 94.56 297 LEU A N 1
ATOM 2259 C CA . LEU A 1 297 ? -22.195 5.465 14.448 1.00 94.56 297 LEU A CA 1
ATOM 2260 C C . LEU A 1 297 ? -21.169 6.207 13.573 1.00 94.56 297 LEU A C 1
ATOM 2262 O O . LEU A 1 297 ? -21.449 6.477 12.406 1.00 94.56 297 LEU A O 1
ATOM 2266 N N . ALA A 1 298 ? -19.985 6.519 14.106 1.00 95.44 298 ALA A N 1
ATOM 2267 C CA . ALA A 1 298 ? -18.924 7.194 13.356 1.00 95.44 298 ALA A CA 1
ATOM 2268 C C . ALA A 1 298 ? -18.193 6.269 12.362 1.00 95.44 298 ALA A C 1
ATOM 2270 O O . ALA A 1 298 ? -17.675 6.744 11.348 1.00 95.44 298 ALA A O 1
ATOM 2271 N N . VAL A 1 299 ? -18.131 4.966 12.647 1.00 97.00 299 VAL A N 1
ATOM 2272 C CA . VAL A 1 299 ? -17.289 3.991 11.932 1.00 97.00 299 VAL A CA 1
ATOM 2273 C C . VAL A 1 299 ? -18.089 3.115 10.962 1.00 97.00 299 VAL A C 1
ATOM 2275 O O . VAL A 1 299 ? -17.593 2.764 9.890 1.00 97.00 299 VAL A O 1
ATOM 2278 N N . GLU A 1 300 ? -19.332 2.774 11.300 1.00 95.69 300 GLU A N 1
ATOM 2279 C CA . GLU A 1 300 ? -20.169 1.828 10.554 1.00 95.69 300 GLU A CA 1
ATOM 2280 C C . GLU A 1 300 ? -20.354 2.168 9.063 1.00 95.69 300 GLU A C 1
ATOM 2282 O O . GLU A 1 300 ? -20.253 1.243 8.252 1.00 95.69 300 GLU A O 1
ATOM 2287 N N . PRO A 1 301 ? -20.522 3.439 8.635 1.00 96.25 301 PRO A N 1
ATOM 2288 C CA . PRO A 1 301 ? -20.605 3.766 7.210 1.00 96.25 301 PRO A CA 1
ATOM 2289 C C . PRO A 1 301 ? -19.370 3.322 6.414 1.00 96.25 301 PRO A C 1
ATOM 2291 O O . PRO A 1 301 ? -19.494 2.879 5.272 1.00 96.25 301 PRO A O 1
ATOM 2294 N N . PHE A 1 302 ? -18.182 3.401 7.018 1.00 97.12 302 PHE A N 1
ATOM 2295 C CA . PHE A 1 302 ? -16.926 3.010 6.379 1.00 97.12 302 PHE A CA 1
ATOM 2296 C C . PHE A 1 302 ? -16.749 1.494 6.367 1.00 97.12 302 PHE A C 1
ATOM 2298 O O . PHE A 1 302 ? -16.356 0.945 5.338 1.00 97.12 302 PHE A O 1
ATOM 2305 N N . LEU A 1 303 ? -17.112 0.815 7.463 1.00 96.69 303 LEU A N 1
ATOM 2306 C CA . LEU A 1 303 ? -17.156 -0.651 7.507 1.00 96.69 303 LEU A CA 1
ATOM 2307 C C . LEU A 1 303 ? -18.145 -1.212 6.484 1.00 96.69 303 LEU A C 1
ATOM 2309 O O . LEU A 1 303 ? -17.864 -2.220 5.861 1.00 96.69 303 LEU A O 1
ATOM 2313 N N . ALA A 1 304 ? -19.290 -0.566 6.264 1.00 95.56 304 ALA A N 1
ATOM 2314 C CA . ALA A 1 304 ? -20.257 -1.013 5.266 1.00 95.56 304 ALA A CA 1
ATOM 2315 C C . ALA A 1 304 ? -19.767 -0.778 3.825 1.00 95.56 304 ALA A C 1
ATOM 2317 O O . ALA A 1 304 ? -20.074 -1.569 2.926 1.00 95.56 304 ALA A O 1
ATOM 2318 N N . ALA A 1 305 ? -19.020 0.307 3.603 1.00 95.56 305 ALA A N 1
ATOM 2319 C CA . ALA A 1 305 ? -18.530 0.703 2.287 1.00 95.56 305 ALA A CA 1
ATOM 2320 C C . ALA A 1 305 ? -17.287 -0.077 1.830 1.00 95.56 305 ALA A C 1
ATOM 2322 O O . ALA A 1 305 ? -17.138 -0.295 0.628 1.00 95.56 305 ALA A O 1
ATOM 2323 N N . SER A 1 306 ? -16.414 -0.500 2.751 1.00 96.00 306 SER A N 1
ATOM 2324 C CA . SER A 1 306 ? -15.127 -1.125 2.428 1.00 96.00 306 SER A CA 1
ATOM 2325 C C . SER A 1 306 ? -14.993 -2.532 3.002 1.00 96.00 306 SER A C 1
ATOM 2327 O O . SER A 1 306 ? -15.029 -2.717 4.214 1.00 96.00 306 SER A O 1
ATOM 2329 N N . THR A 1 307 ? -14.751 -3.511 2.127 1.00 95.00 307 THR A N 1
ATOM 2330 C CA . THR A 1 307 ? -14.414 -4.896 2.504 1.00 95.00 307 THR A CA 1
ATOM 2331 C C . THR A 1 307 ? -12.982 -5.053 3.011 1.00 95.00 307 THR A C 1
ATOM 2333 O O . THR A 1 307 ? -12.668 -6.074 3.622 1.00 95.00 307 THR A O 1
ATOM 2336 N N . ALA A 1 308 ? -12.121 -4.058 2.771 1.00 95.56 308 ALA A N 1
ATOM 2337 C CA . ALA A 1 308 ? -10.735 -4.076 3.221 1.00 95.56 308 ALA A CA 1
ATOM 2338 C C . ALA A 1 308 ? -10.624 -3.883 4.740 1.00 95.56 308 ALA A C 1
ATOM 2340 O O . ALA A 1 308 ? -9.672 -4.346 5.359 1.00 95.56 308 ALA A O 1
ATOM 2341 N N . LEU A 1 309 ? -11.589 -3.214 5.376 1.00 97.19 309 LEU A N 1
ATOM 2342 C CA . LEU A 1 309 ? -11.555 -2.987 6.819 1.00 97.19 309 LEU A CA 1
ATOM 2343 C C . LEU A 1 309 ? -11.889 -4.282 7.567 1.00 97.19 309 LEU A C 1
ATOM 2345 O O . LEU A 1 309 ? -12.993 -4.812 7.460 1.00 97.19 309 LEU A O 1
ATOM 2349 N N . ARG A 1 310 ? -10.942 -4.793 8.357 1.00 96.44 310 ARG A N 1
ATOM 2350 C CA . ARG A 1 310 ? -11.113 -6.039 9.122 1.00 96.44 310 ARG A CA 1
ATOM 2351 C C . ARG A 1 310 ? -11.630 -5.792 10.526 1.00 96.44 310 ARG A C 1
ATOM 2353 O O . ARG A 1 310 ? -12.515 -6.513 10.984 1.00 96.44 310 ARG A O 1
ATOM 2360 N N . HIS A 1 311 ? -11.093 -4.786 11.201 1.00 96.56 311 HIS A N 1
ATOM 2361 C CA . HIS A 1 311 ? -11.629 -4.302 12.463 1.00 96.56 311 HIS A CA 1
ATOM 2362 C C . HIS A 1 311 ? -11.170 -2.873 12.742 1.00 96.56 311 HIS A C 1
ATOM 2364 O O . HIS A 1 311 ? -10.182 -2.398 12.182 1.00 96.56 311 HIS A O 1
ATOM 2370 N N . VAL A 1 312 ? -11.907 -2.206 13.623 1.00 97.38 312 VAL A N 1
ATOM 2371 C CA . VAL A 1 312 ? -11.576 -0.892 14.167 1.00 97.38 312 VAL A CA 1
ATOM 2372 C C . VAL A 1 312 ? -11.646 -0.998 15.676 1.00 97.38 312 VAL A C 1
ATOM 2374 O O . VAL A 1 312 ? -12.671 -1.399 16.224 1.00 97.38 312 VAL A O 1
ATOM 2377 N N . GLN A 1 313 ? -10.562 -0.655 16.351 1.00 95.81 313 GLN A N 1
ATOM 2378 C CA . GLN A 1 313 ? -10.466 -0.712 17.795 1.00 95.81 313 GLN A CA 1
ATOM 2379 C C . GLN A 1 313 ? -10.173 0.690 18.330 1.00 95.81 313 GLN A C 1
ATOM 2381 O O . GLN A 1 313 ? -9.261 1.368 17.869 1.00 95.81 313 GLN A O 1
ATOM 2386 N N . VAL A 1 314 ? -10.967 1.148 19.292 1.00 95.12 314 VAL A N 1
ATOM 2387 C CA . VAL A 1 314 ? -10.871 2.497 19.857 1.00 95.12 314 VAL A CA 1
ATOM 2388 C C . VAL A 1 314 ? -10.727 2.395 21.367 1.00 95.12 314 VAL A C 1
ATOM 2390 O O . VAL A 1 314 ? -11.583 1.824 22.042 1.00 95.12 314 VAL A O 1
ATOM 2393 N N . VAL A 1 315 ? -9.642 2.962 21.892 1.00 93.12 315 VAL A N 1
ATOM 2394 C CA . VAL A 1 315 ? -9.328 3.029 23.324 1.00 93.12 315 VAL A CA 1
ATOM 2395 C C . VAL A 1 315 ? -9.444 4.481 23.766 1.00 93.12 315 VAL A C 1
ATOM 2397 O O . VAL A 1 315 ? -8.663 5.329 23.325 1.00 93.12 315 VAL A O 1
ATOM 2400 N N . GLY A 1 316 ? -10.411 4.765 24.639 1.00 84.06 316 GLY A N 1
ATOM 2401 C CA . GLY A 1 316 ? -10.646 6.102 25.179 1.00 84.06 316 GLY A CA 1
ATOM 2402 C C . GLY A 1 316 ? -10.285 6.261 26.653 1.00 84.06 316 GLY A C 1
ATOM 2403 O O . GLY A 1 316 ? -10.096 5.300 27.395 1.00 84.06 316 GLY A O 1
ATOM 2404 N N . ASP A 1 317 ? -10.274 7.523 27.075 1.00 72.81 317 ASP A N 1
ATOM 2405 C CA . ASP A 1 317 ? -10.006 8.000 28.440 1.00 72.81 317 ASP A CA 1
ATOM 2406 C C . ASP A 1 317 ? -10.968 7.414 29.500 1.00 72.81 317 ASP A C 1
ATOM 2408 O O . ASP A 1 317 ? -10.613 7.242 30.661 1.00 72.81 317 ASP A O 1
ATOM 2412 N N . HIS A 1 318 ? -12.183 7.022 29.098 1.00 69.75 318 HIS A N 1
ATOM 2413 C CA . HIS A 1 318 ? -13.183 6.435 30.001 1.00 69.75 318 HIS A CA 1
ATOM 2414 C C . HIS A 1 318 ? -12.963 4.950 30.314 1.00 69.75 318 HIS A C 1
ATOM 2416 O O . HIS A 1 318 ? -13.744 4.362 31.057 1.00 69.75 318 HIS A O 1
ATOM 2422 N N . GLY A 1 319 ? -11.893 4.344 29.796 1.00 68.75 319 GLY A N 1
ATOM 2423 C CA . GLY A 1 319 ? -11.484 3.006 30.202 1.00 68.75 319 GLY A CA 1
ATOM 2424 C C . GLY A 1 319 ? -12.227 1.851 29.549 1.00 68.75 319 GLY A C 1
ATOM 2425 O O . GLY A 1 319 ? -11.907 0.702 29.853 1.00 68.75 319 GLY A O 1
ATOM 2426 N N . ASP A 1 320 ? -13.147 2.146 28.638 1.00 81.69 320 ASP A N 1
ATOM 2427 C CA . ASP A 1 320 ? -13.779 1.155 27.784 1.00 81.69 320 ASP A CA 1
ATOM 2428 C C . ASP A 1 320 ? -13.096 1.136 26.419 1.00 81.69 320 ASP A C 1
ATOM 2430 O O . ASP A 1 320 ? -12.767 2.169 25.825 1.00 81.69 320 ASP A O 1
ATOM 2434 N N . LEU A 1 321 ? -12.870 -0.079 25.939 1.00 85.62 321 LEU A N 1
ATOM 2435 C CA . LEU A 1 321 ? -12.320 -0.365 24.632 1.00 85.62 321 LEU A CA 1
ATOM 2436 C C . LEU A 1 321 ? -13.457 -0.831 23.723 1.00 85.62 321 LEU A C 1
ATOM 2438 O O . LEU A 1 321 ? -14.083 -1.856 23.985 1.00 85.62 321 LEU A O 1
ATOM 2442 N N . ALA A 1 322 ? -13.704 -0.101 22.640 1.00 93.44 322 ALA A N 1
ATOM 2443 C CA . ALA A 1 322 ? -14.667 -0.498 21.622 1.00 93.44 322 ALA A CA 1
ATOM 2444 C C . ALA A 1 322 ? -13.938 -1.226 20.488 1.00 93.44 322 ALA A C 1
ATOM 2446 O O . ALA A 1 322 ? -13.064 -0.644 19.852 1.00 93.44 322 ALA A O 1
ATOM 2447 N N . LEU A 1 323 ? -14.298 -2.480 20.221 1.00 95.06 323 LEU A N 1
ATOM 2448 C CA . LEU A 1 323 ? -13.840 -3.235 19.054 1.00 95.06 323 LEU A CA 1
ATOM 2449 C C . LEU A 1 323 ? -15.017 -3.448 18.105 1.00 95.06 323 LEU A C 1
ATOM 2451 O O . LEU A 1 323 ? -16.009 -4.080 18.464 1.00 95.06 323 LEU A O 1
ATOM 2455 N N . LEU A 1 324 ? -14.879 -2.951 16.884 1.00 96.75 324 LEU A N 1
ATOM 2456 C CA . LEU A 1 324 ? -15.880 -3.027 15.835 1.00 96.75 324 LEU A CA 1
ATOM 2457 C C . LEU A 1 324 ? -15.367 -3.895 14.695 1.00 96.75 324 LEU A C 1
ATOM 2459 O O . LEU A 1 324 ? -14.235 -3.735 14.239 1.00 96.75 324 LEU A O 1
ATOM 2463 N N . ARG A 1 325 ? -16.209 -4.806 14.216 1.00 96.88 325 ARG A N 1
ATOM 2464 C CA . ARG A 1 325 ? -15.938 -5.662 13.056 1.00 96.88 325 ARG A CA 1
ATOM 2465 C C . ARG A 1 325 ? -17.066 -5.538 12.032 1.00 96.88 325 ARG A C 1
ATOM 2467 O O . ARG A 1 325 ? -18.204 -5.262 12.426 1.00 96.88 325 ARG A O 1
ATOM 2474 N N . PRO A 1 326 ? -16.799 -5.798 10.740 1.00 96.25 326 PRO A N 1
ATOM 2475 C CA . PRO A 1 326 ? -17.829 -5.747 9.710 1.00 96.25 326 PRO A CA 1
ATOM 2476 C C . PRO A 1 326 ? -19.025 -6.667 9.972 1.00 96.25 326 PRO A C 1
ATOM 2478 O O . PRO A 1 326 ? -20.132 -6.353 9.548 1.00 96.25 326 PRO A O 1
ATOM 2481 N N . GLY A 1 327 ? -18.839 -7.796 10.664 1.00 95.00 327 GLY A N 1
ATOM 2482 C CA . GLY A 1 327 ? -19.936 -8.711 10.948 1.00 95.00 327 GLY A CA 1
ATOM 2483 C C . GLY A 1 327 ? -20.589 -9.225 9.664 1.00 95.00 327 GLY A C 1
ATOM 2484 O O . GLY A 1 327 ? -19.923 -9.776 8.789 1.00 95.00 327 GLY A O 1
ATOM 2485 N N . THR A 1 328 ? -21.897 -9.001 9.533 1.00 95.44 328 THR A N 1
ATOM 2486 C CA . THR A 1 328 ? -22.690 -9.409 8.361 1.00 95.44 328 THR A CA 1
ATOM 2487 C C . THR A 1 328 ? -22.848 -8.304 7.312 1.00 95.44 328 THR A C 1
ATOM 2489 O O . THR A 1 328 ? -23.589 -8.484 6.344 1.00 95.44 328 THR A O 1
ATOM 2492 N N . LEU A 1 329 ? -22.155 -7.163 7.448 1.00 95.56 329 LEU A N 1
ATOM 2493 C CA . LEU A 1 329 ? -22.280 -6.017 6.530 1.00 95.56 329 LEU A CA 1
ATOM 2494 C C . LEU A 1 329 ? -21.996 -6.368 5.062 1.00 95.56 329 LEU A C 1
ATOM 2496 O O . LEU A 1 329 ? -22.632 -5.819 4.157 1.00 95.56 329 LEU A O 1
ATOM 2500 N N . HIS A 1 330 ? -21.096 -7.320 4.817 1.00 95.12 330 HIS A N 1
ATOM 2501 C CA . HIS A 1 330 ? -20.700 -7.726 3.466 1.00 95.12 330 HIS A CA 1
ATOM 2502 C C . HIS A 1 330 ? -21.384 -8.999 2.964 1.00 95.12 330 HIS A C 1
ATOM 2504 O O . HIS A 1 330 ? -21.202 -9.361 1.800 1.00 95.12 330 HIS A O 1
ATOM 2510 N N . ASP A 1 331 ? -22.211 -9.650 3.784 1.00 93.81 331 ASP A N 1
ATOM 2511 C CA . ASP A 1 331 ? -22.915 -10.867 3.387 1.00 93.81 331 ASP A CA 1
ATOM 2512 C C . ASP A 1 331 ? -24.157 -10.530 2.551 1.00 93.81 331 ASP A C 1
ATOM 2514 O O . ASP A 1 331 ? -25.308 -10.542 3.000 1.00 93.81 331 ASP A O 1
ATOM 2518 N N . ARG A 1 332 ? -23.903 -10.141 1.298 1.00 92.31 332 ARG A N 1
ATOM 2519 C CA . ARG A 1 332 ? -24.952 -9.682 0.385 1.00 92.31 332 ARG A CA 1
ATOM 2520 C C . ARG A 1 332 ? -25.868 -10.801 -0.093 1.00 92.31 332 ARG A C 1
ATOM 2522 O O . ARG A 1 332 ? -26.973 -10.501 -0.540 1.00 92.31 332 ARG A O 1
ATOM 2529 N N . GLN A 1 333 ? -25.392 -12.042 -0.037 1.00 94.69 333 GLN A N 1
ATOM 2530 C CA . GLN A 1 333 ? -26.079 -13.201 -0.598 1.00 94.69 333 GLN A CA 1
ATOM 2531 C C . GLN A 1 333 ? -26.967 -13.895 0.433 1.00 94.69 333 GLN A C 1
ATOM 2533 O O . GLN A 1 333 ? -28.056 -14.335 0.075 1.00 94.69 333 GLN A O 1
ATOM 2538 N N . VAL A 1 334 ? -26.534 -13.968 1.695 1.00 95.25 334 VAL A N 1
ATOM 2539 C CA . VAL A 1 334 ? -27.259 -14.704 2.738 1.00 95.25 334 VAL A CA 1
ATOM 2540 C C . VAL A 1 334 ? -28.130 -13.774 3.581 1.00 95.25 334 VAL A C 1
ATOM 2542 O O . VAL A 1 334 ? -29.235 -14.156 3.967 1.00 95.25 334 VAL A O 1
ATOM 2545 N N . VAL A 1 335 ? -27.677 -12.542 3.850 1.00 94.44 335 VAL A N 1
ATOM 2546 C CA . VAL A 1 335 ? -28.340 -11.640 4.804 1.00 94.44 335 VAL A CA 1
ATOM 2547 C C . VAL A 1 335 ? -29.042 -10.475 4.080 1.00 94.44 335 VAL A C 1
ATOM 2549 O O . VAL A 1 335 ? -28.407 -9.745 3.300 1.00 94.44 335 VAL A O 1
ATOM 2552 N N . PRO A 1 336 ? -30.350 -10.242 4.325 1.00 94.69 336 PRO A N 1
ATOM 2553 C CA . PRO A 1 336 ? -31.067 -9.105 3.749 1.00 94.69 336 PRO A CA 1
ATOM 2554 C C . PRO A 1 336 ? -30.514 -7.783 4.291 1.00 94.69 336 PRO A C 1
ATOM 2556 O O . PRO A 1 336 ? -30.073 -7.719 5.434 1.00 94.69 336 PRO A O 1
ATOM 2559 N N . ALA A 1 337 ? -30.561 -6.718 3.482 1.00 92.06 337 ALA A N 1
ATOM 2560 C CA . ALA A 1 337 ? -29.903 -5.440 3.782 1.00 92.06 337 ALA A CA 1
ATOM 2561 C C . ALA A 1 337 ? -30.250 -4.860 5.169 1.00 92.06 337 ALA A C 1
ATOM 2563 O O . ALA A 1 337 ? -29.370 -4.328 5.832 1.00 92.06 337 ALA A O 1
ATOM 2564 N N . GLU A 1 338 ? -31.492 -5.023 5.630 1.00 94.44 338 GLU A N 1
ATOM 2565 C CA . GLU A 1 338 ? -31.978 -4.528 6.930 1.00 94.44 338 GLU A CA 1
ATOM 2566 C C . GLU A 1 338 ? -31.445 -5.317 8.140 1.00 94.44 338 GLU A C 1
ATOM 2568 O O . GLU A 1 338 ? -31.422 -4.815 9.264 1.00 94.44 338 GLU A O 1
ATOM 2573 N N . ALA A 1 339 ? -31.025 -6.566 7.925 1.00 94.31 339 ALA A N 1
ATOM 2574 C CA . ALA A 1 339 ? -30.491 -7.437 8.969 1.00 94.31 339 ALA A CA 1
ATOM 2575 C C . ALA A 1 339 ? -28.957 -7.403 9.046 1.00 94.31 339 ALA A C 1
ATOM 2577 O O . ALA A 1 339 ? -28.374 -8.019 9.940 1.00 94.31 339 ALA A O 1
ATOM 2578 N N . ARG A 1 340 ? -28.295 -6.697 8.122 1.00 94.44 340 ARG A N 1
ATOM 2579 C CA . ARG A 1 340 ? -26.839 -6.549 8.112 1.00 94.44 340 ARG A CA 1
ATOM 2580 C C . ARG A 1 340 ? -26.415 -5.602 9.220 1.00 94.44 340 ARG A C 1
ATOM 2582 O O . ARG A 1 340 ? -26.926 -4.489 9.304 1.00 94.44 340 ARG A O 1
ATOM 2589 N N . ARG A 1 341 ? -25.504 -6.054 10.078 1.00 94.62 341 ARG A N 1
ATOM 2590 C CA . ARG A 1 341 ? -25.026 -5.280 11.227 1.00 94.62 341 ARG A CA 1
ATOM 2591 C C . ARG A 1 341 ? -23.545 -5.518 11.449 1.00 94.62 341 ARG A C 1
ATOM 2593 O O . ARG A 1 341 ? -23.055 -6.636 11.259 1.00 94.62 341 ARG A O 1
ATOM 2600 N N . SER A 1 342 ? -22.865 -4.464 11.881 1.00 95.81 342 SER A N 1
ATOM 2601 C CA . SER A 1 342 ? -21.533 -4.576 12.462 1.00 95.81 342 SER A CA 1
ATOM 2602 C C . SER A 1 342 ? -21.579 -5.356 13.782 1.00 95.81 342 SER A C 1
ATOM 2604 O O . SER A 1 342 ? -22.604 -5.407 14.470 1.00 95.81 342 SER A O 1
ATOM 2606 N N . LEU A 1 343 ? -20.464 -5.994 14.136 1.00 95.31 343 LEU A N 1
ATOM 2607 C CA . LEU A 1 343 ? -20.283 -6.605 15.451 1.00 95.31 343 LEU A CA 1
ATOM 2608 C C . LEU A 1 343 ? -19.514 -5.641 16.338 1.00 95.31 343 LEU A C 1
ATOM 2610 O O . LEU A 1 343 ? -18.452 -5.157 15.951 1.00 95.31 343 LEU A O 1
ATOM 2614 N N . ILE A 1 344 ? -20.052 -5.387 17.525 1.00 94.69 344 ILE A N 1
ATOM 2615 C CA . ILE A 1 344 ? -19.506 -4.423 18.472 1.00 94.69 344 ILE A CA 1
ATOM 2616 C C . ILE A 1 344 ? -19.228 -5.158 19.778 1.00 94.69 344 ILE A C 1
ATOM 2618 O O . ILE A 1 344 ? -20.123 -5.772 20.361 1.00 94.69 344 ILE A O 1
ATOM 2622 N N . TYR A 1 345 ? -17.987 -5.077 20.240 1.00 92.31 345 TYR A N 1
ATOM 2623 C CA . TYR A 1 345 ? -17.551 -5.616 21.519 1.00 92.31 345 TYR A CA 1
ATOM 2624 C C . TYR A 1 345 ? -17.076 -4.468 22.403 1.00 92.31 345 TYR A C 1
ATOM 2626 O O . TYR A 1 345 ? -16.257 -3.653 21.976 1.00 92.31 345 TYR A O 1
ATOM 2634 N N . SER A 1 346 ? -17.573 -4.426 23.638 1.00 89.38 346 SER A N 1
ATOM 2635 C CA . SER A 1 346 ? -16.987 -3.610 24.698 1.00 89.38 346 SER A CA 1
ATOM 2636 C C . SER A 1 346 ? -16.049 -4.490 25.514 1.00 89.38 346 SER A C 1
ATOM 2638 O O . SER A 1 346 ? -16.436 -5.556 26.002 1.00 89.38 346 SER A O 1
ATOM 2640 N N . LEU A 1 347 ? -14.792 -4.075 25.599 1.00 84.88 347 LEU A N 1
ATOM 2641 C CA . LEU A 1 347 ? -13.735 -4.751 26.330 1.00 84.88 347 LEU A CA 1
ATOM 2642 C C . LEU A 1 347 ? -13.312 -3.846 27.498 1.00 84.88 347 LEU A C 1
ATOM 2644 O O . LEU A 1 347 ? -13.102 -2.648 27.298 1.00 84.88 347 LEU A O 1
ATOM 2648 N N . PRO A 1 348 ? -13.152 -4.380 28.718 1.00 81.50 348 PRO A N 1
ATOM 2649 C CA . PRO A 1 348 ? -12.662 -3.580 29.833 1.00 81.50 348 PRO A CA 1
ATOM 2650 C C . PRO A 1 348 ? -11.184 -3.221 29.603 1.00 81.50 348 PRO A C 1
ATOM 2652 O O . PRO A 1 348 ? -10.333 -4.109 29.557 1.00 81.50 348 PRO A O 1
ATOM 2655 N N . ALA A 1 349 ? -10.847 -1.930 29.503 1.00 74.94 349 ALA A N 1
ATOM 2656 C CA . ALA A 1 349 ? -9.467 -1.461 29.292 1.00 74.94 349 ALA A CA 1
ATOM 2657 C C . ALA A 1 349 ? -8.693 -1.239 30.609 1.00 74.94 349 ALA A C 1
ATOM 2659 O O . ALA A 1 349 ? -7.635 -0.606 30.632 1.00 74.94 349 ALA A O 1
ATOM 2660 N N . THR A 1 350 ? -9.199 -1.760 31.730 1.00 69.25 350 THR A N 1
ATOM 2661 C CA . THR A 1 350 ? -8.696 -1.476 33.088 1.00 69.25 350 THR A CA 1
ATOM 2662 C C . THR A 1 350 ? -7.230 -1.863 33.308 1.00 69.25 350 THR A C 1
ATOM 2664 O O . THR A 1 350 ? -6.586 -1.323 34.203 1.00 69.25 350 THR A O 1
ATOM 2667 N N . ALA A 1 351 ? -6.671 -2.758 32.490 1.00 65.44 351 ALA A N 1
ATOM 2668 C CA . ALA A 1 351 ? -5.296 -3.233 32.639 1.00 65.44 351 ALA A CA 1
ATOM 2669 C C . ALA A 1 351 ? -4.220 -2.296 32.051 1.00 65.44 351 ALA A C 1
ATOM 2671 O O . ALA A 1 351 ? -3.055 -2.423 32.423 1.00 65.44 351 ALA A O 1
ATOM 2672 N N . CYS A 1 352 ? -4.568 -1.380 31.140 1.00 74.88 352 CYS A N 1
ATOM 2673 C CA . CYS A 1 352 ? -3.585 -0.686 30.289 1.00 74.88 352 CYS A CA 1
ATOM 2674 C C . CYS A 1 352 ? -3.646 0.854 30.345 1.00 74.88 352 CYS A C 1
ATOM 2676 O O . CYS A 1 352 ? -2.783 1.520 29.771 1.00 74.88 352 CYS A O 1
ATOM 2678 N N . GLN A 1 353 ? -4.584 1.424 31.111 1.00 67.00 353 GLN A N 1
ATOM 2679 C CA . GLN A 1 353 ? -4.745 2.878 31.286 1.00 67.00 353 GLN A CA 1
ATOM 2680 C C . GLN A 1 353 ? -3.499 3.594 31.842 1.00 67.00 353 GLN A C 1
ATOM 2682 O O . GLN A 1 353 ? -3.332 4.787 31.621 1.00 67.00 353 GLN A O 1
ATOM 2687 N N . SER A 1 354 ? -2.617 2.894 32.564 1.00 72.12 354 SER A N 1
ATOM 2688 C CA . SER A 1 354 ? -1.496 3.519 33.282 1.00 72.12 354 SER A CA 1
ATOM 2689 C C . SER A 1 354 ? -0.214 3.717 32.465 1.00 72.12 354 SER A C 1
ATOM 2691 O O . SER A 1 354 ? 0.685 4.407 32.942 1.00 72.12 354 SER A O 1
ATOM 2693 N N . ILE A 1 355 ? -0.087 3.116 31.275 1.00 75.44 355 ILE A N 1
ATOM 2694 C CA . ILE A 1 355 ? 1.182 3.083 30.518 1.00 75.44 355 ILE A CA 1
ATOM 2695 C C . ILE A 1 355 ? 1.073 3.869 29.206 1.00 75.44 355 ILE A C 1
ATOM 2697 O O . ILE A 1 355 ? 1.952 4.670 28.901 1.00 75.44 355 ILE A O 1
ATOM 2701 N N . SER A 1 356 ? 0.014 3.631 28.425 1.00 84.00 356 SER A N 1
ATOM 2702 C CA . SER A 1 356 ? -0.331 4.338 27.181 1.00 84.00 356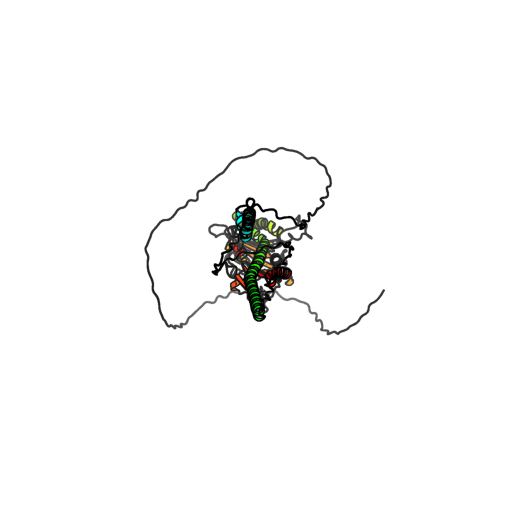 SER A CA 1
ATOM 2703 C C . SER A 1 356 ? -1.578 3.680 26.575 1.00 84.00 356 SER A C 1
ATOM 2705 O O . SER A 1 356 ? -1.647 2.447 26.581 1.00 84.00 356 SER A O 1
ATOM 2707 N N . PRO A 1 357 ? -2.523 4.429 25.978 1.00 84.69 357 PRO A N 1
ATOM 2708 C CA . PRO A 1 357 ? -3.683 3.829 25.317 1.00 84.69 357 PRO A CA 1
ATOM 2709 C C . PRO A 1 357 ? -3.291 2.931 24.129 1.00 84.69 357 PRO A C 1
ATOM 2711 O O . PRO A 1 357 ? -3.994 1.971 23.836 1.00 84.69 357 PRO A O 1
ATOM 2714 N N . LEU A 1 358 ? -2.128 3.154 23.499 1.00 88.69 358 LEU A N 1
ATOM 2715 C CA . LEU A 1 358 ? -1.611 2.277 22.437 1.00 88.69 358 LEU A CA 1
ATOM 2716 C C . LEU A 1 358 ? -1.206 0.888 22.961 1.00 88.69 358 LEU A C 1
ATOM 2718 O O . LEU A 1 358 ? -1.272 -0.096 22.230 1.00 88.69 358 LEU A O 1
ATOM 2722 N N . ALA A 1 359 ? -0.802 0.781 24.231 1.00 86.81 359 ALA A N 1
ATOM 2723 C CA . ALA A 1 359 ? -0.431 -0.504 24.824 1.00 86.81 359 ALA A CA 1
ATOM 2724 C C . ALA A 1 359 ? -1.650 -1.425 25.023 1.00 86.81 359 ALA A C 1
ATOM 2726 O O . ALA A 1 359 ? -1.492 -2.639 25.139 1.00 86.81 359 ALA A O 1
ATOM 2727 N N . CYS A 1 360 ? -2.866 -0.864 25.030 1.00 89.00 360 CYS A N 1
ATOM 2728 C CA . CYS A 1 360 ? -4.110 -1.615 25.182 1.00 89.00 360 CYS A CA 1
ATOM 2729 C C . CYS A 1 360 ? -4.435 -2.527 23.997 1.00 89.00 360 CYS A C 1
ATOM 2731 O O . CYS A 1 360 ? -5.194 -3.478 24.165 1.00 89.00 360 CYS A O 1
ATOM 2733 N N . PHE A 1 361 ? -3.872 -2.265 22.816 1.00 90.44 361 PHE A N 1
ATOM 2734 C CA . PHE A 1 361 ? -4.139 -3.080 21.631 1.00 90.44 361 PHE A CA 1
ATOM 2735 C C . PHE A 1 361 ? -3.469 -4.459 21.693 1.00 90.44 361 PHE A C 1
ATOM 2737 O O . PHE A 1 361 ? -3.813 -5.342 20.919 1.00 90.44 361 PHE A O 1
ATOM 2744 N N . GLY A 1 362 ? -2.517 -4.671 22.612 1.00 87.06 362 GLY A N 1
ATOM 2745 C CA . GLY A 1 362 ? -1.748 -5.919 22.674 1.00 87.06 362 GLY A CA 1
ATOM 2746 C C . GLY A 1 362 ? -0.785 -6.101 21.494 1.00 87.06 362 GLY A C 1
ATOM 2747 O O . GLY A 1 362 ? -0.203 -7.173 21.340 1.00 87.06 362 GLY A O 1
ATOM 2748 N N . LEU A 1 363 ? -0.598 -5.054 20.686 1.00 86.94 363 LEU A N 1
ATOM 2749 C CA . LEU A 1 363 ? 0.289 -5.037 19.532 1.00 86.94 363 LEU A CA 1
ATOM 2750 C C . LEU A 1 363 ? 1.709 -4.649 19.939 1.00 86.94 363 LEU A C 1
ATOM 2752 O O . LEU A 1 363 ? 1.933 -3.857 20.862 1.00 86.94 363 LEU A O 1
ATOM 2756 N N . ASN A 1 364 ? 2.693 -5.178 19.214 1.00 88.19 364 ASN A N 1
ATOM 2757 C CA . ASN A 1 364 ? 4.080 -4.795 19.425 1.00 88.19 364 ASN A CA 1
ATOM 2758 C C . ASN A 1 364 ? 4.375 -3.430 18.787 1.00 88.19 364 ASN A C 1
ATOM 2760 O O . ASN A 1 364 ? 4.858 -3.351 17.663 1.00 88.19 364 ASN A O 1
ATOM 2764 N N . VAL A 1 365 ? 4.133 -2.352 19.530 1.00 88.62 365 VAL A N 1
ATOM 2765 C CA . VAL A 1 365 ? 4.364 -0.969 19.077 1.00 88.62 365 VAL A CA 1
ATOM 2766 C C . VAL A 1 365 ? 5.844 -0.548 19.082 1.00 88.62 365 VAL A C 1
ATOM 2768 O O . VAL A 1 365 ? 6.155 0.631 18.912 1.00 88.62 365 VAL A O 1
ATOM 2771 N N . THR A 1 366 ? 6.794 -1.471 19.290 1.00 86.88 366 THR A N 1
ATOM 2772 C CA . THR A 1 366 ? 8.225 -1.134 19.248 1.00 86.88 366 THR A CA 1
ATOM 2773 C C . THR A 1 366 ? 8.622 -0.655 17.857 1.00 86.88 366 THR A C 1
ATOM 2775 O O . THR A 1 366 ? 8.534 -1.413 16.894 1.00 86.88 366 THR A O 1
ATOM 2778 N N . GLY A 1 367 ? 9.111 0.581 17.764 1.00 83.38 367 GLY A N 1
ATOM 2779 C CA . GLY A 1 367 ? 9.513 1.185 16.493 1.00 83.38 367 GLY A CA 1
ATOM 2780 C C . GLY A 1 367 ? 8.379 1.875 15.735 1.00 83.38 367 GLY A C 1
ATOM 2781 O O . GLY A 1 367 ? 8.654 2.464 14.698 1.00 83.38 367 GLY A O 1
ATOM 2782 N N . LEU A 1 368 ? 7.144 1.869 16.256 1.00 89.38 368 LEU A N 1
ATOM 2783 C CA . LEU A 1 368 ? 6.061 2.676 15.700 1.00 89.38 368 LEU A CA 1
ATOM 2784 C C . LEU A 1 368 ? 6.413 4.163 15.827 1.00 89.38 368 LEU A C 1
ATOM 2786 O O . LEU A 1 368 ? 6.565 4.683 16.935 1.00 89.38 368 LEU A O 1
ATOM 2790 N N . GLN A 1 369 ? 6.510 4.848 14.692 1.00 89.75 369 GLN A N 1
ATOM 2791 C CA . GLN A 1 369 ? 6.667 6.296 14.637 1.00 89.75 369 GLN A CA 1
ATOM 2792 C C . GLN A 1 369 ? 5.340 6.919 14.219 1.00 89.75 369 GLN A C 1
ATOM 2794 O O . GLN A 1 369 ? 4.887 6.746 13.090 1.00 89.75 369 GLN A O 1
ATOM 2799 N N . LEU A 1 370 ? 4.709 7.639 15.146 1.00 90.69 370 LEU A N 1
ATOM 2800 C CA . LEU A 1 370 ? 3.521 8.422 14.834 1.00 90.69 370 LEU A CA 1
ATOM 2801 C C . LEU A 1 370 ? 3.951 9.780 14.292 1.00 90.69 370 LEU A C 1
ATOM 2803 O O . LEU A 1 370 ? 4.699 10.511 14.942 1.00 90.69 370 LEU A O 1
ATOM 2807 N N . VAL A 1 371 ? 3.444 10.130 13.117 1.00 89.69 371 VAL A N 1
ATOM 2808 C CA . VAL A 1 371 ? 3.685 11.425 12.491 1.00 89.69 371 VAL A CA 1
ATOM 2809 C C . VAL A 1 371 ? 2.417 12.257 12.587 1.00 89.69 371 VAL A C 1
ATOM 2811 O O . VAL A 1 371 ? 1.317 11.779 12.309 1.00 89.69 371 VAL A O 1
ATOM 2814 N N . HIS A 1 372 ? 2.563 13.513 12.999 1.00 88.75 372 HIS A N 1
ATOM 2815 C CA . HIS A 1 372 ? 1.432 14.421 13.109 1.00 88.75 372 HIS A CA 1
ATOM 2816 C C . HIS A 1 372 ? 0.800 14.664 11.730 1.00 88.75 372 HIS A C 1
ATOM 2818 O O . HIS A 1 372 ? 1.473 15.127 10.807 1.00 88.75 372 HIS A O 1
ATOM 2824 N N . SER A 1 373 ? -0.494 14.372 11.603 1.00 85.50 373 SER A N 1
ATOM 2825 C CA . SER A 1 373 ? -1.289 14.614 10.405 1.00 85.50 373 SER A CA 1
ATOM 2826 C C . SER A 1 373 ? -2.414 15.605 10.718 1.00 85.50 373 SER A C 1
ATOM 2828 O O . SER A 1 373 ? -3.434 15.242 11.312 1.00 85.50 373 SER A O 1
ATOM 2830 N N . PRO A 1 374 ? -2.262 16.875 10.302 1.00 79.44 374 PRO A N 1
ATOM 2831 C CA . PRO A 1 374 ? -3.292 17.884 10.515 1.00 79.44 374 PRO A CA 1
ATOM 2832 C C . PRO A 1 374 ? -4.620 17.572 9.814 1.00 79.44 374 PRO A C 1
ATOM 2834 O O . PRO A 1 374 ? -5.665 17.945 10.338 1.00 79.44 374 PRO A O 1
ATOM 2837 N N . SER A 1 375 ? -4.610 16.894 8.654 1.00 76.56 375 SER A N 1
ATOM 2838 C CA . SER A 1 375 ? -5.852 16.549 7.935 1.00 76.56 375 SER A CA 1
ATOM 2839 C C . SER A 1 375 ? -6.703 15.542 8.694 1.00 76.56 375 SER A C 1
ATOM 2841 O O . SER A 1 375 ? -7.931 15.631 8.653 1.00 76.56 375 SER A O 1
ATOM 2843 N N . GLU A 1 376 ? -6.048 14.623 9.403 1.00 78.75 376 GLU A N 1
ATOM 2844 C CA . GLU A 1 376 ? -6.713 13.604 10.213 1.00 78.75 376 GLU A CA 1
ATOM 2845 C C . GLU A 1 376 ? -6.924 14.054 11.664 1.00 78.75 376 GLU A C 1
ATOM 2847 O O . GLU A 1 376 ? -7.556 13.349 12.445 1.00 78.75 376 GLU A O 1
ATOM 2852 N N . VAL A 1 377 ? -6.403 15.233 12.029 1.00 87.06 377 VAL A N 1
ATOM 2853 C CA . VAL A 1 377 ? -6.405 15.780 13.395 1.00 87.06 377 VAL A CA 1
ATOM 2854 C C . VAL A 1 377 ? -5.837 14.778 14.413 1.00 87.06 377 VAL A C 1
ATOM 2856 O O . VAL A 1 377 ? -6.269 14.691 15.562 1.00 87.06 377 VAL A O 1
ATOM 2859 N N . ALA A 1 378 ? -4.854 13.994 13.971 1.00 90.62 378 ALA A N 1
ATOM 2860 C CA . ALA A 1 378 ? -4.300 12.869 14.707 1.00 90.62 378 ALA A CA 1
ATOM 2861 C C . ALA A 1 378 ? -2.817 12.686 14.377 1.00 90.62 378 ALA A C 1
ATOM 2863 O O . ALA A 1 378 ? -2.339 13.074 13.311 1.00 90.62 378 ALA A O 1
ATOM 2864 N N . SER A 1 379 ? -2.079 12.057 15.283 1.00 93.12 379 SER A N 1
ATOM 2865 C CA . SER A 1 379 ? -0.748 11.529 14.992 1.00 93.12 379 SER A CA 1
ATOM 2866 C C . SER A 1 379 ? -0.896 10.078 14.556 1.00 93.12 379 SER A C 1
ATOM 2868 O O . SER A 1 379 ? -1.442 9.277 15.306 1.00 93.12 379 SER A O 1
ATOM 2870 N N . ILE A 1 380 ? -0.444 9.746 13.350 1.00 93.62 380 ILE A N 1
ATOM 2871 C CA . ILE A 1 380 ? -0.750 8.478 12.679 1.00 93.62 380 ILE A CA 1
ATOM 2872 C C . ILE A 1 380 ? 0.519 7.742 12.248 1.00 93.62 380 ILE A C 1
ATOM 2874 O O . ILE A 1 380 ? 1.533 8.372 11.951 1.00 93.62 380 ILE A O 1
ATOM 2878 N N . GLY A 1 381 ? 0.468 6.415 12.197 1.00 92.88 381 GLY A N 1
ATOM 2879 C CA . GLY A 1 381 ? 1.575 5.579 11.739 1.00 92.88 381 GLY A CA 1
ATOM 2880 C C . GLY A 1 381 ? 1.118 4.163 11.408 1.00 92.88 381 GLY A C 1
ATOM 2881 O O . GLY A 1 381 ? 0.176 3.651 12.010 1.00 92.88 381 GLY A O 1
ATOM 2882 N N . TRP A 1 382 ? 1.781 3.535 10.441 1.00 94.06 382 TRP A N 1
ATOM 2883 C CA . TRP A 1 382 ? 1.502 2.152 10.067 1.00 94.06 382 TRP A CA 1
ATOM 2884 C C . TRP A 1 382 ? 2.276 1.178 10.960 1.00 94.06 382 TRP A C 1
ATOM 2886 O O . TRP A 1 382 ? 3.459 1.373 11.238 1.00 94.06 382 TRP A O 1
ATOM 2896 N N . LEU A 1 383 ? 1.610 0.108 11.384 1.00 94.00 383 LEU A N 1
ATOM 2897 C CA . LEU A 1 383 ? 2.177 -1.000 12.140 1.00 94.00 383 LEU A CA 1
ATOM 2898 C C . LEU A 1 383 ? 1.870 -2.321 11.429 1.00 94.00 383 LEU A C 1
ATOM 2900 O O . LEU A 1 383 ? 0.767 -2.526 10.930 1.00 94.00 383 LEU A O 1
ATOM 2904 N N . GLY A 1 384 ? 2.843 -3.228 11.390 1.00 90.81 384 GLY A N 1
ATOM 2905 C CA . GLY A 1 384 ? 2.689 -4.551 10.787 1.00 90.81 384 GLY A CA 1
ATOM 2906 C C . GLY A 1 384 ? 3.827 -4.896 9.823 1.00 90.81 384 GLY A C 1
ATOM 2907 O O . GLY A 1 384 ? 4.906 -4.294 9.903 1.00 90.81 384 GLY A O 1
ATOM 2908 N N . PRO A 1 385 ? 3.611 -5.861 8.913 1.00 94.62 385 PRO A N 1
ATOM 2909 C CA . PRO A 1 385 ? 2.371 -6.624 8.701 1.00 94.62 385 PRO A CA 1
ATOM 2910 C C . PRO A 1 385 ? 2.027 -7.597 9.845 1.00 94.62 385 PRO A C 1
ATOM 2912 O O . PRO A 1 385 ? 2.902 -7.977 10.623 1.00 94.62 385 PRO A O 1
ATOM 2915 N N . GLU A 1 386 ? 0.761 -8.016 9.924 1.00 95.00 386 GLU A N 1
ATOM 2916 C CA . GLU A 1 386 ? 0.263 -9.018 10.875 1.00 95.00 386 GLU A CA 1
ATOM 2917 C C . GLU A 1 386 ? -0.707 -10.013 10.218 1.00 95.00 386 GLU A C 1
ATOM 2919 O O . GLU A 1 386 ? -1.551 -9.625 9.417 1.00 95.00 386 GLU A O 1
ATOM 2924 N N . TYR A 1 387 ? -0.613 -11.304 10.557 1.00 95.44 387 TYR A N 1
ATOM 2925 C CA . TYR A 1 387 ? -1.634 -12.286 10.173 1.00 95.44 387 TYR A CA 1
ATOM 2926 C C . TYR A 1 387 ? -2.777 -12.311 11.188 1.00 95.44 387 TYR A C 1
ATOM 2928 O O . TYR A 1 387 ? -2.611 -12.757 12.325 1.00 95.44 387 TYR A O 1
ATOM 2936 N N . LEU A 1 388 ? -3.962 -11.899 10.749 1.00 95.12 388 LEU A N 1
ATOM 2937 C CA . LEU A 1 388 ? -5.174 -11.943 11.549 1.00 95.12 388 LEU A CA 1
ATOM 2938 C C . LEU A 1 388 ? -5.711 -13.373 11.627 1.00 95.12 388 LEU A C 1
ATOM 2940 O O . LEU A 1 388 ? -6.027 -14.002 10.617 1.00 95.12 388 LEU A O 1
ATOM 2944 N N . GLN A 1 389 ? -5.868 -13.849 12.860 1.00 94.88 389 GLN A N 1
ATOM 2945 C CA . GLN A 1 389 ? -6.375 -15.189 13.176 1.00 94.88 389 GLN A CA 1
ATOM 2946 C C . GLN A 1 389 ? -7.877 -15.200 13.473 1.00 94.88 389 GLN A C 1
ATOM 2948 O O . GLN A 1 389 ? -8.418 -16.229 13.864 1.00 94.88 389 GLN A O 1
ATOM 2953 N N . VAL A 1 390 ? -8.550 -14.054 13.355 1.00 94.94 390 VAL A N 1
ATOM 2954 C CA . VAL A 1 390 ? -9.967 -13.901 13.696 1.00 94.94 390 VAL A CA 1
ATOM 2955 C C . VAL A 1 390 ? -10.696 -13.237 12.539 1.00 94.94 390 VAL A C 1
ATOM 2957 O O . VAL A 1 390 ? -10.307 -12.151 12.104 1.00 94.94 390 VAL A O 1
ATOM 2960 N N . GLY A 1 391 ? -11.768 -13.877 12.086 1.00 93.19 391 GLY A N 1
ATOM 2961 C CA . GLY A 1 391 ? -12.577 -13.468 10.951 1.00 93.19 391 GLY A CA 1
ATOM 2962 C C . GLY A 1 391 ? -13.459 -12.244 11.212 1.00 93.19 391 GLY A C 1
ATOM 2963 O O . GLY A 1 391 ? -13.474 -11.670 12.311 1.00 93.19 391 GLY A O 1
ATOM 2964 N N . PRO A 1 392 ? -14.206 -11.804 10.188 1.00 91.81 392 PRO A N 1
ATOM 2965 C CA . PRO A 1 392 ? -15.098 -10.652 10.286 1.00 91.81 392 PRO A CA 1
ATOM 2966 C C . PRO A 1 392 ? -16.269 -10.874 11.256 1.00 91.81 392 PRO A C 1
ATOM 2968 O O . PRO A 1 392 ? -16.817 -9.886 11.751 1.00 91.81 392 PRO A O 1
ATOM 2971 N N . LEU A 1 393 ? -16.632 -12.128 11.565 1.00 92.62 393 LEU A N 1
ATOM 2972 C CA . LEU A 1 393 ? -17.683 -12.483 12.525 1.00 92.62 393 LEU A CA 1
ATOM 2973 C C . LEU A 1 393 ? -17.141 -12.735 13.951 1.00 92.62 393 LEU A C 1
ATOM 2975 O O . LEU A 1 393 ? -17.908 -13.084 14.847 1.00 92.62 393 LEU A O 1
ATOM 2979 N N . GLY A 1 394 ? -15.837 -12.542 14.188 1.00 91.62 394 GLY A N 1
ATOM 2980 C CA . GLY A 1 394 ? -15.198 -12.798 15.486 1.00 91.62 394 GLY A CA 1
ATOM 2981 C C . GLY A 1 394 ? -14.839 -14.270 15.739 1.00 91.62 394 GLY A C 1
ATOM 2982 O O . GLY A 1 394 ? -14.408 -14.630 16.832 1.00 91.62 394 GLY A O 1
ATOM 2983 N N . GLU A 1 395 ? -15.009 -15.123 14.740 1.00 94.81 395 GLU A N 1
ATOM 2984 C CA . GLU A 1 395 ? -14.666 -16.536 14.728 1.00 94.81 395 GLU A CA 1
ATOM 2985 C C . GLU A 1 395 ? -13.157 -16.757 14.523 1.00 94.81 395 GLU A C 1
ATOM 2987 O O . GLU A 1 395 ? -12.525 -16.024 13.758 1.00 94.81 395 GLU A O 1
ATOM 2992 N N . PRO A 1 396 ? -12.544 -17.757 15.179 1.00 95.56 396 PRO A N 1
ATOM 2993 C CA . PRO A 1 396 ? -11.154 -18.110 14.914 1.00 95.56 396 PRO A CA 1
ATOM 2994 C C . PRO A 1 396 ? -11.007 -18.703 13.505 1.00 95.56 396 PRO A C 1
ATOM 2996 O O . PRO A 1 396 ? -11.790 -19.562 13.100 1.00 95.56 396 PRO A O 1
ATOM 2999 N N . LEU A 1 397 ? -9.980 -18.267 12.782 1.00 94.50 397 LEU A N 1
ATOM 3000 C CA . LEU A 1 397 ? -9.637 -18.722 11.437 1.00 94.50 397 LEU A CA 1
ATOM 3001 C C . LEU A 1 397 ? -8.614 -19.860 11.486 1.00 94.50 397 LEU A C 1
ATOM 3003 O O . LEU A 1 397 ? -7.690 -19.860 12.308 1.00 94.50 397 LEU A O 1
ATOM 3007 N N . GLY A 1 398 ? -8.751 -20.810 10.559 1.00 93.31 398 GLY A N 1
ATOM 3008 C CA . GLY A 1 398 ? -7.704 -21.793 10.275 1.00 93.31 398 GLY A CA 1
ATOM 3009 C C . GLY A 1 398 ? -6.434 -21.115 9.753 1.00 93.31 398 GLY A C 1
ATOM 3010 O O . GLY A 1 398 ? -6.498 -20.024 9.194 1.00 93.31 398 GLY A O 1
ATOM 3011 N N . ALA A 1 399 ? -5.273 -21.751 9.928 1.00 89.81 399 ALA A N 1
ATOM 3012 C CA . ALA A 1 399 ? -3.984 -21.188 9.502 1.00 89.81 399 ALA A CA 1
ATOM 3013 C C . ALA A 1 399 ? -3.901 -20.915 7.987 1.00 89.81 399 ALA A C 1
ATOM 3015 O O . ALA A 1 399 ? -3.185 -20.018 7.555 1.00 89.81 399 ALA A O 1
ATOM 3016 N N . ASP A 1 400 ? -4.651 -21.673 7.189 1.00 90.75 400 ASP A N 1
ATOM 3017 C CA . ASP A 1 400 ? -4.827 -21.513 5.743 1.00 90.75 400 ASP A CA 1
ATOM 3018 C C . ASP A 1 400 ? -5.738 -20.335 5.360 1.00 90.75 400 ASP A C 1
ATOM 3020 O O . ASP A 1 400 ? -5.730 -19.897 4.214 1.00 90.75 400 ASP A O 1
ATOM 3024 N N . GLN A 1 401 ? -6.510 -19.819 6.315 1.00 93.44 401 GLN A N 1
ATOM 3025 C CA . GLN A 1 401 ? -7.459 -18.718 6.139 1.00 93.44 401 GLN A CA 1
ATOM 3026 C C . GLN A 1 401 ? -6.985 -17.420 6.793 1.00 93.44 401 GLN A C 1
ATOM 3028 O O . GLN A 1 401 ? -7.718 -16.431 6.788 1.00 93.44 401 GLN A O 1
ATOM 3033 N N . TRP A 1 402 ? -5.792 -17.413 7.391 1.00 94.69 402 TRP A N 1
ATOM 3034 C CA . TRP A 1 402 ? -5.241 -16.209 7.995 1.00 94.69 402 TRP A CA 1
ATOM 3035 C C . TRP A 1 402 ? -5.105 -15.107 6.957 1.00 94.69 402 TRP A C 1
ATOM 3037 O O . TRP A 1 402 ? -4.562 -15.301 5.871 1.00 94.69 402 TRP A O 1
ATOM 3047 N N . VAL A 1 403 ? -5.585 -13.927 7.327 1.00 94.69 403 VAL A N 1
ATOM 3048 C CA . VAL A 1 403 ? -5.569 -12.763 6.449 1.00 94.69 403 VAL A CA 1
ATOM 3049 C C . VAL A 1 403 ? -4.382 -11.902 6.832 1.00 94.69 403 VAL A C 1
ATOM 3051 O O . VAL A 1 403 ? -4.258 -11.513 7.992 1.00 94.69 403 VAL A O 1
ATOM 3054 N N . LEU A 1 404 ? -3.518 -11.588 5.870 1.00 96.38 404 LEU A N 1
ATOM 3055 C CA . LEU A 1 404 ? -2.459 -10.617 6.099 1.00 96.38 404 LEU A CA 1
ATOM 3056 C C . LEU A 1 404 ? -3.057 -9.208 6.126 1.00 96.38 404 LEU A C 1
ATOM 3058 O O . LEU A 1 404 ? -3.742 -8.794 5.191 1.00 96.38 404 LEU A O 1
ATOM 3062 N N . ALA A 1 405 ? -2.781 -8.476 7.195 1.00 96.88 405 ALA A N 1
ATOM 3063 C CA . ALA A 1 405 ? -3.264 -7.129 7.408 1.00 96.88 405 ALA A CA 1
ATOM 3064 C C . ALA A 1 405 ? -2.131 -6.171 7.783 1.00 96.88 405 ALA A C 1
ATOM 3066 O O . ALA A 1 405 ? -1.029 -6.571 8.174 1.00 96.88 405 ALA A O 1
ATOM 3067 N N . ILE A 1 406 ? -2.430 -4.881 7.680 1.00 96.56 406 ILE A N 1
ATOM 3068 C CA . ILE A 1 406 ? -1.641 -3.797 8.258 1.00 96.56 406 ILE A CA 1
ATOM 3069 C C . ILE A 1 406 ? -2.538 -2.940 9.149 1.00 96.56 406 ILE A C 1
ATOM 3071 O O . ILE A 1 406 ? -3.723 -2.767 8.868 1.00 96.56 406 ILE A O 1
ATOM 3075 N N . HIS A 1 407 ? -1.970 -2.406 10.219 1.00 96.75 407 HIS A N 1
ATOM 3076 C CA . HIS A 1 407 ? -2.669 -1.608 11.215 1.00 96.75 407 HIS A CA 1
ATOM 3077 C C . HIS A 1 407 ? -2.335 -0.129 11.026 1.00 96.75 407 HIS A C 1
ATOM 3079 O O . HIS A 1 407 ? -1.165 0.259 11.071 1.00 96.75 407 HIS A O 1
ATOM 3085 N N . LEU A 1 408 ? -3.346 0.711 10.813 1.00 96.25 408 LEU A N 1
ATOM 3086 C CA . LEU A 1 408 ? -3.204 2.160 10.920 1.00 96.25 408 LEU A CA 1
ATOM 3087 C C . LEU A 1 408 ? -3.442 2.557 12.373 1.00 96.25 408 LEU A C 1
ATOM 3089 O O . LEU A 1 408 ? -4.579 2.583 12.844 1.00 96.25 408 LEU A O 1
ATOM 3093 N N . MET A 1 409 ? -2.364 2.906 13.062 1.00 96.06 409 MET A N 1
ATOM 3094 C CA . MET A 1 409 ? -2.415 3.398 14.430 1.00 96.06 409 MET A CA 1
ATOM 3095 C C . MET A 1 409 ? -2.593 4.911 14.408 1.00 96.06 409 MET A C 1
ATOM 3097 O O . MET A 1 409 ? -1.882 5.612 13.685 1.00 96.06 409 MET A O 1
ATOM 3101 N N . ALA A 1 410 ? -3.496 5.427 15.232 1.00 95.56 410 ALA A N 1
ATOM 3102 C CA . ALA A 1 410 ? -3.694 6.853 15.418 1.00 95.56 410 ALA A CA 1
ATOM 3103 C C . ALA A 1 410 ? -3.787 7.218 16.899 1.00 95.56 410 ALA A C 1
ATOM 3105 O O . ALA A 1 410 ? -4.355 6.484 17.708 1.00 95.56 410 ALA A O 1
ATOM 3106 N N . LEU A 1 411 ? -3.256 8.387 17.240 1.00 94.81 411 LEU A N 1
ATOM 3107 C CA . LEU A 1 411 ? -3.381 9.017 18.545 1.00 94.81 411 LEU A CA 1
ATOM 3108 C C . LEU A 1 411 ? -3.969 10.416 18.362 1.00 94.81 411 LEU A C 1
ATOM 3110 O O . LEU A 1 411 ? -3.365 11.279 17.722 1.00 94.81 411 LEU A O 1
ATOM 3114 N N . VAL A 1 412 ? -5.149 10.637 18.930 1.00 93.94 412 VAL A N 1
ATOM 3115 C CA . VAL A 1 412 ? -5.867 11.914 18.897 1.00 93.94 412 VAL A CA 1
ATOM 3116 C C . VAL A 1 412 ? -5.737 12.567 20.265 1.00 93.94 412 VAL A C 1
ATOM 3118 O O . VAL A 1 412 ? -6.084 11.958 21.276 1.00 93.94 412 VAL A O 1
ATOM 3121 N N . HIS A 1 413 ? -5.263 13.810 20.307 1.00 92.38 413 HIS A N 1
ATOM 3122 C CA . HIS A 1 413 ? -5.257 14.617 21.526 1.00 92.38 413 HIS A CA 1
ATOM 3123 C C . HIS A 1 413 ? -6.566 15.409 21.601 1.00 92.38 413 HIS A C 1
ATOM 3125 O O . HIS A 1 413 ? -6.863 16.206 20.714 1.00 92.38 413 HIS A O 1
ATOM 3131 N N . LEU A 1 414 ? -7.367 15.155 22.636 1.00 90.31 414 LEU A N 1
ATOM 3132 C CA . LEU A 1 414 ? -8.689 15.764 22.820 1.00 90.31 414 LEU A CA 1
ATOM 3133 C C . LEU A 1 414 ? -8.612 17.134 23.499 1.00 90.31 414 LEU A C 1
ATOM 3135 O O . LEU A 1 414 ? -9.561 17.912 23.440 1.00 90.31 414 LEU A O 1
ATOM 3139 N N . ASP A 1 415 ? -7.494 17.434 24.154 1.00 87.38 415 ASP A N 1
ATOM 3140 C CA . ASP A 1 415 ? -7.211 18.713 24.783 1.00 87.38 415 ASP A CA 1
ATOM 3141 C C . ASP A 1 415 ? -5.850 19.265 24.343 1.00 87.38 415 ASP A C 1
ATOM 3143 O O . ASP A 1 415 ? -4.932 18.532 23.978 1.00 87.38 415 ASP A O 1
ATOM 3147 N N . ALA A 1 416 ? -5.700 20.591 24.409 1.00 82.56 416 ALA A N 1
ATOM 3148 C CA . ALA A 1 416 ? -4.443 21.259 24.061 1.00 82.56 416 ALA A CA 1
ATOM 3149 C C . ALA A 1 416 ? -3.281 20.857 24.988 1.00 82.56 416 ALA A C 1
ATOM 3151 O O . ALA A 1 416 ? -2.119 20.960 24.602 1.00 82.56 416 ALA A O 1
ATOM 3152 N N . ALA A 1 417 ? -3.599 20.408 26.207 1.00 81.38 417 ALA A N 1
ATOM 3153 C CA . ALA A 1 417 ? -2.622 19.901 27.163 1.00 81.38 417 ALA A CA 1
ATOM 3154 C C . ALA A 1 417 ? -2.174 18.458 26.863 1.00 81.38 417 ALA A C 1
ATOM 3156 O O . ALA A 1 417 ? -1.167 18.020 27.411 1.00 81.38 417 ALA A O 1
ATOM 3157 N N . GLY A 1 418 ? -2.896 17.725 26.006 1.00 79.56 418 GLY A N 1
ATOM 3158 C CA . GLY A 1 418 ? -2.614 16.330 25.673 1.00 79.56 418 GLY A CA 1
ATOM 3159 C C . GLY A 1 418 ? -2.870 15.340 26.814 1.00 79.56 418 GLY A C 1
ATOM 3160 O O . GLY A 1 418 ? -2.423 14.198 26.716 1.00 79.56 418 GLY A O 1
ATOM 3161 N N . ASN A 1 419 ? -3.569 15.745 27.879 1.00 84.00 419 ASN A N 1
ATOM 3162 C CA . ASN A 1 419 ? -3.890 14.871 29.009 1.00 84.00 419 ASN A CA 1
ATOM 3163 C C . ASN A 1 419 ? -4.972 13.857 28.642 1.00 84.00 419 ASN A C 1
ATOM 3165 O O . ASN A 1 419 ? -5.006 12.762 29.198 1.00 84.00 419 ASN A O 1
ATOM 3169 N N . ARG A 1 420 ? -5.856 14.220 27.711 1.00 87.50 420 ARG A N 1
ATOM 3170 C CA . ARG A 1 420 ? -6.911 13.345 27.213 1.00 87.50 420 ARG A CA 1
ATOM 3171 C C . ARG A 1 420 ? -6.535 12.905 25.817 1.00 87.50 420 ARG A C 1
ATOM 3173 O O . ARG A 1 420 ? -6.464 13.718 24.895 1.00 87.50 420 ARG A O 1
ATOM 3180 N N . SER A 1 421 ? -6.292 11.612 25.661 1.00 91.69 421 SER A N 1
ATOM 3181 C CA . SER A 1 421 ? -5.979 11.035 24.361 1.00 91.69 421 SER A CA 1
ATOM 3182 C C . SER A 1 421 ? -6.890 9.862 24.039 1.00 91.69 421 SER A C 1
ATOM 3184 O O . SER A 1 421 ? -7.369 9.150 24.920 1.00 91.69 421 SER A O 1
ATOM 3186 N N . LEU A 1 422 ? -7.153 9.708 22.750 1.00 93.12 422 LEU A N 1
ATOM 3187 C CA . LEU A 1 422 ? -7.894 8.604 22.168 1.00 93.12 422 LEU A CA 1
ATOM 3188 C C . LEU A 1 422 ? -6.932 7.872 21.241 1.00 93.12 422 LEU A C 1
ATOM 3190 O O . LEU A 1 422 ? -6.333 8.500 20.366 1.00 93.12 422 LEU A O 1
ATOM 3194 N N . ALA A 1 423 ? -6.776 6.567 21.429 1.00 94.94 423 ALA A N 1
ATOM 3195 C CA . ALA A 1 423 ? -6.024 5.748 20.495 1.00 94.94 423 ALA A CA 1
ATOM 3196 C C . ALA A 1 423 ? -6.984 4.962 19.605 1.00 94.94 423 ALA A C 1
ATOM 3198 O O . ALA A 1 423 ? -8.004 4.450 20.070 1.00 94.94 423 ALA A O 1
ATOM 3199 N N . ILE A 1 424 ? -6.653 4.879 18.323 1.00 96.06 424 ILE A N 1
ATOM 3200 C CA . ILE A 1 424 ? -7.439 4.191 17.304 1.00 96.06 424 ILE A CA 1
ATOM 3201 C C . ILE A 1 424 ? -6.497 3.227 16.589 1.00 96.06 424 ILE A C 1
ATOM 3203 O O . ILE A 1 424 ? -5.394 3.612 16.207 1.00 96.06 424 ILE A O 1
ATOM 3207 N N . ASP A 1 425 ? -6.941 1.995 16.408 1.00 96.81 425 ASP A N 1
ATOM 3208 C CA . ASP A 1 425 ? -6.316 0.996 15.554 1.00 96.81 425 ASP A CA 1
ATOM 3209 C C . ASP A 1 425 ? -7.314 0.608 14.460 1.00 96.81 425 ASP A C 1
ATOM 3211 O O . ASP A 1 425 ? -8.482 0.319 14.737 1.00 96.81 425 ASP A O 1
ATOM 3215 N N . VAL A 1 426 ? -6.867 0.643 13.209 1.00 97.56 426 VAL A N 1
ATOM 3216 C CA . VAL A 1 426 ? -7.649 0.213 12.052 1.00 97.56 426 VAL A CA 1
ATOM 3217 C C . VAL A 1 426 ? -6.868 -0.845 11.292 1.00 97.56 426 VAL A C 1
ATOM 3219 O O . VAL A 1 426 ? -5.886 -0.530 10.620 1.00 97.56 426 VAL A O 1
ATOM 3222 N N . ALA A 1 427 ? -7.341 -2.086 11.337 1.00 97.50 427 ALA A N 1
ATOM 3223 C CA . ALA A 1 427 ? -6.742 -3.175 10.583 1.00 97.50 427 ALA A CA 1
ATOM 3224 C C . ALA A 1 427 ? -7.322 -3.249 9.168 1.00 97.50 427 ALA A C 1
ATOM 3226 O O . ALA A 1 427 ? -8.539 -3.370 8.978 1.00 97.50 427 ALA A O 1
ATOM 3227 N N . VAL A 1 428 ? -6.432 -3.225 8.182 1.00 97.00 428 VAL A N 1
ATOM 3228 C CA . VAL A 1 428 ? -6.741 -3.245 6.751 1.00 97.00 428 VAL A CA 1
ATOM 3229 C C . VAL A 1 428 ? -6.205 -4.529 6.138 1.00 97.00 428 VAL A C 1
ATOM 3231 O O . VAL A 1 428 ? -5.030 -4.847 6.295 1.00 97.00 428 VAL A O 1
ATOM 3234 N N . ASP A 1 429 ? -7.064 -5.256 5.434 1.00 96.62 429 ASP A N 1
ATOM 3235 C CA . ASP A 1 429 ? -6.700 -6.383 4.585 1.00 96.62 429 ASP A CA 1
ATOM 3236 C C . ASP A 1 429 ? -5.799 -5.928 3.437 1.00 96.62 429 ASP A C 1
ATOM 3238 O O . ASP A 1 429 ? -6.092 -4.957 2.741 1.00 96.62 429 ASP A O 1
ATOM 3242 N N . LEU A 1 430 ? -4.711 -6.656 3.223 1.00 96.25 430 LEU A N 1
ATOM 3243 C CA . LEU A 1 430 ? -3.736 -6.351 2.187 1.00 96.25 430 LEU A CA 1
ATOM 3244 C C . LEU A 1 430 ? -4.041 -7.013 0.838 1.00 96.25 430 LEU A C 1
ATOM 3246 O O . LEU A 1 430 ? -3.276 -6.826 -0.106 1.00 96.25 430 LEU A O 1
ATOM 3250 N N . SER A 1 431 ? -5.154 -7.740 0.703 1.00 95.69 431 SER A N 1
ATOM 3251 C CA . SER A 1 431 ? -5.592 -8.309 -0.581 1.00 95.69 431 SER A CA 1
ATOM 3252 C C . SER A 1 431 ? -5.754 -7.248 -1.680 1.00 95.69 431 SER A C 1
ATOM 3254 O O . SER A 1 431 ? -5.223 -7.420 -2.777 1.00 95.69 431 SER A O 1
ATOM 3256 N N . ASP A 1 432 ? -6.373 -6.107 -1.368 1.00 94.88 432 ASP A N 1
ATOM 3257 C CA . ASP A 1 432 ? -6.527 -4.991 -2.313 1.00 94.88 432 ASP A CA 1
ATOM 3258 C C . ASP A 1 432 ? -5.186 -4.299 -2.630 1.00 94.88 432 ASP A C 1
ATOM 3260 O O . ASP A 1 432 ? -4.981 -3.807 -3.739 1.00 94.88 432 ASP A O 1
ATOM 3264 N N . VAL A 1 433 ? -4.231 -4.302 -1.690 1.00 96.00 433 VAL A N 1
ATOM 3265 C CA . VAL A 1 433 ? -2.867 -3.784 -1.915 1.00 96.00 433 VAL A CA 1
ATOM 3266 C C . VAL A 1 433 ? -2.067 -4.717 -2.828 1.00 96.00 433 VAL A C 1
ATOM 3268 O O . VAL A 1 433 ? -1.299 -4.254 -3.670 1.00 96.00 433 VAL A O 1
ATOM 3271 N N . ALA A 1 434 ? -2.251 -6.032 -2.700 1.00 96.19 434 ALA A N 1
ATOM 3272 C CA . ALA A 1 434 ? -1.663 -7.001 -3.618 1.00 96.19 434 ALA A CA 1
ATOM 3273 C C . ALA A 1 434 ? -2.239 -6.846 -5.037 1.00 96.19 434 ALA A C 1
ATOM 3275 O O . ALA A 1 434 ? -1.470 -6.803 -5.995 1.00 96.19 434 ALA A O 1
ATOM 3276 N N . ALA A 1 435 ? -3.557 -6.657 -5.166 1.00 96.69 435 ALA A N 1
ATOM 3277 C CA . ALA A 1 435 ? -4.194 -6.369 -6.452 1.00 96.69 435 ALA A CA 1
ATOM 3278 C C . ALA A 1 435 ? -3.684 -5.053 -7.070 1.00 96.69 435 ALA A C 1
ATOM 3280 O O . ALA A 1 435 ? -3.390 -5.005 -8.263 1.00 96.69 435 ALA A O 1
ATOM 3281 N N . ALA A 1 436 ? -3.495 -4.007 -6.256 1.00 96.25 436 ALA A N 1
ATOM 3282 C CA . ALA A 1 436 ? -2.891 -2.748 -6.696 1.00 96.25 436 ALA A CA 1
ATOM 3283 C C . ALA A 1 436 ? -1.463 -2.940 -7.241 1.00 96.25 436 ALA A C 1
ATOM 3285 O O . ALA A 1 436 ? -1.079 -2.334 -8.243 1.00 96.25 436 ALA A O 1
ATOM 3286 N N . ALA A 1 437 ? -0.671 -3.806 -6.602 1.00 97.38 437 ALA A N 1
ATOM 3287 C CA . ALA A 1 437 ? 0.660 -4.167 -7.081 1.00 97.38 437 ALA A CA 1
ATOM 3288 C C . ALA A 1 437 ? 0.613 -4.915 -8.420 1.00 97.38 437 ALA A C 1
ATOM 3290 O O . ALA A 1 437 ? 1.385 -4.601 -9.324 1.00 97.38 437 ALA A O 1
ATOM 3291 N N . GLU A 1 438 ? -0.311 -5.860 -8.574 1.00 96.88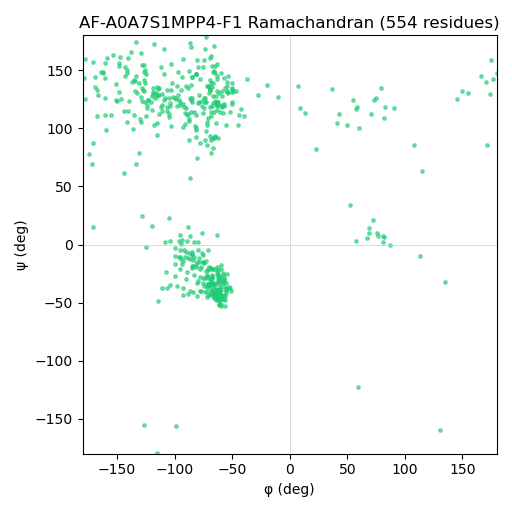 438 GLU A N 1
ATOM 3292 C CA . GLU A 1 438 ? -0.506 -6.609 -9.818 1.00 96.88 438 GLU A CA 1
ATOM 3293 C C . GLU A 1 438 ? -0.902 -5.695 -10.990 1.00 96.88 438 GLU A C 1
ATOM 3295 O O . GLU A 1 438 ? -0.278 -5.745 -12.051 1.00 96.88 438 GLU A O 1
ATOM 3300 N N . ASN A 1 439 ? -1.864 -4.794 -10.785 1.00 97.12 439 ASN A N 1
ATOM 3301 C CA . ASN A 1 439 ? -2.342 -3.863 -11.815 1.00 97.12 439 ASN A CA 1
ATOM 3302 C C . ASN A 1 439 ? -1.291 -2.825 -12.238 1.00 97.12 439 ASN A C 1
ATOM 3304 O O . ASN A 1 439 ? -1.252 -2.397 -13.396 1.00 97.12 439 ASN A O 1
ATOM 3308 N N . ALA A 1 440 ? -0.438 -2.397 -11.306 1.00 97.00 440 ALA A N 1
ATOM 3309 C CA . ALA A 1 440 ? 0.593 -1.397 -11.561 1.00 97.00 440 ALA A CA 1
ATOM 3310 C C . ALA A 1 440 ? 1.891 -1.979 -12.146 1.00 97.00 440 ALA A C 1
ATOM 3312 O O . ALA A 1 440 ? 2.798 -1.218 -12.499 1.00 97.00 440 ALA A O 1
ATOM 3313 N N . MET A 1 441 ? 2.000 -3.305 -12.244 1.00 96.31 441 MET A N 1
ATOM 3314 C CA . MET A 1 441 ? 3.191 -3.999 -12.720 1.00 96.31 441 MET A CA 1
ATOM 3315 C C . MET A 1 441 ? 3.557 -3.566 -14.155 1.00 96.31 441 MET A C 1
ATOM 3317 O O . MET A 1 441 ? 2.716 -3.625 -15.057 1.00 96.31 441 MET A O 1
ATOM 3321 N N . PRO A 1 442 ? 4.811 -3.146 -14.420 1.00 94.56 442 PRO A N 1
ATOM 3322 C CA . PRO A 1 442 ? 5.258 -2.915 -15.789 1.00 94.56 442 PRO A CA 1
ATOM 3323 C C . PRO A 1 442 ? 5.333 -4.247 -16.547 1.00 94.56 442 PRO A C 1
ATOM 3325 O O . PRO A 1 442 ? 5.557 -5.295 -15.942 1.00 94.56 442 PRO A O 1
ATOM 3328 N N . GLU A 1 443 ? 5.192 -4.228 -17.876 1.00 93.19 443 GLU A N 1
ATOM 3329 C CA . GLU A 1 443 ? 5.294 -5.449 -18.689 1.00 93.19 443 GLU A CA 1
ATOM 3330 C C . GLU A 1 443 ? 6.560 -6.243 -18.331 1.00 93.19 443 GLU A C 1
ATOM 3332 O O . GLU A 1 443 ? 7.640 -5.665 -18.229 1.00 93.19 443 GLU A O 1
ATOM 3337 N N . LEU A 1 444 ? 6.431 -7.557 -18.110 1.00 92.50 444 LEU A N 1
ATOM 3338 C CA . LEU A 1 444 ? 7.516 -8.476 -17.712 1.00 92.50 444 LEU A CA 1
ATOM 3339 C C . LEU A 1 444 ? 8.267 -8.122 -16.410 1.00 92.50 444 LEU A C 1
ATOM 3341 O O . LEU A 1 444 ? 9.249 -8.792 -16.087 1.00 92.50 444 LEU A O 1
ATOM 3345 N N . GLY A 1 445 ? 7.869 -7.069 -15.700 1.00 94.75 445 GLY A N 1
ATOM 3346 C CA . GLY A 1 445 ? 8.504 -6.624 -14.469 1.00 94.75 445 GLY A CA 1
ATOM 3347 C C . GLY A 1 445 ? 7.777 -7.094 -13.225 1.00 94.75 445 GLY A C 1
ATOM 3348 O O . GLY A 1 445 ? 7.085 -8.104 -13.243 1.00 94.75 445 GLY A O 1
ATOM 3349 N N . ALA A 1 446 ? 7.974 -6.361 -12.134 1.00 96.69 446 ALA A N 1
ATOM 3350 C CA . ALA A 1 446 ? 7.297 -6.620 -10.874 1.00 96.69 446 ALA A CA 1
ATOM 3351 C C . ALA A 1 446 ? 7.068 -5.317 -10.105 1.00 96.69 446 ALA A C 1
ATOM 3353 O O . ALA A 1 446 ? 7.808 -4.342 -10.267 1.00 96.69 446 ALA A O 1
ATOM 3354 N N . ALA A 1 447 ? 6.049 -5.305 -9.259 1.00 97.69 447 ALA A N 1
ATOM 3355 C CA . ALA A 1 447 ? 5.720 -4.189 -8.387 1.00 97.69 447 ALA A CA 1
ATOM 3356 C C . ALA A 1 447 ? 5.416 -4.716 -6.985 1.00 97.69 447 ALA A C 1
ATOM 3358 O O . ALA A 1 447 ? 4.790 -5.763 -6.832 1.00 97.69 447 ALA A O 1
ATOM 3359 N N . TYR A 1 448 ? 5.874 -3.995 -5.965 1.00 97.62 448 TYR A N 1
ATOM 3360 C CA . TYR A 1 448 ? 5.746 -4.377 -4.565 1.00 97.62 448 TYR A CA 1
ATOM 3361 C C . TYR A 1 448 ? 5.442 -3.166 -3.697 1.00 97.62 448 TYR A C 1
ATOM 3363 O O . TYR A 1 448 ? 5.956 -2.070 -3.931 1.00 97.62 448 TYR A O 1
ATOM 3371 N N . VAL A 1 449 ? 4.677 -3.402 -2.638 1.00 96.94 449 VAL A N 1
ATOM 3372 C CA . VAL A 1 449 ? 4.464 -2.454 -1.548 1.00 96.94 449 VAL A CA 1
ATOM 3373 C C . VAL A 1 449 ? 5.057 -3.054 -0.282 1.00 96.94 449 VAL A C 1
ATOM 3375 O O . VAL A 1 449 ? 4.786 -4.208 0.055 1.00 96.94 449 VAL A O 1
ATOM 3378 N N . CYS A 1 450 ? 5.877 -2.287 0.427 1.00 96.25 450 CYS A N 1
ATOM 3379 C CA . CYS A 1 450 ? 6.489 -2.704 1.681 1.00 96.25 450 CYS A CA 1
ATOM 3380 C C . CYS A 1 450 ? 6.477 -1.591 2.734 1.00 96.25 450 CYS A C 1
ATOM 3382 O O . CYS A 1 450 ? 6.216 -0.425 2.442 1.00 96.25 450 CYS A O 1
ATOM 3384 N N . THR A 1 451 ? 6.733 -1.958 3.984 1.00 94.00 451 THR A N 1
ATOM 3385 C CA . THR A 1 451 ? 6.946 -1.004 5.078 1.00 94.00 451 THR A CA 1
ATOM 3386 C C . THR A 1 451 ? 8.312 -0.324 4.955 1.00 94.00 451 THR A C 1
ATOM 3388 O O . THR A 1 451 ? 9.197 -0.785 4.230 1.00 94.00 451 THR A O 1
ATOM 3391 N N . GLU A 1 452 ? 8.548 0.729 5.736 1.00 90.06 452 GLU A N 1
ATOM 3392 C CA . GLU A 1 452 ? 9.876 1.343 5.879 1.00 90.06 452 GLU A CA 1
ATOM 3393 C C . GLU A 1 452 ? 10.962 0.361 6.349 1.00 90.06 452 GLU A C 1
ATOM 3395 O O . GLU A 1 452 ? 12.126 0.496 5.980 1.00 90.06 452 GLU A O 1
ATOM 3400 N N . THR A 1 453 ? 10.582 -0.668 7.113 1.00 90.56 453 THR A N 1
ATOM 3401 C CA . THR A 1 453 ? 11.467 -1.754 7.563 1.00 90.56 453 THR A CA 1
ATOM 3402 C C . THR A 1 453 ? 11.636 -2.858 6.519 1.00 90.56 453 THR A C 1
ATOM 3404 O O . THR A 1 453 ? 12.323 -3.849 6.773 1.00 90.56 453 THR A O 1
ATOM 3407 N N . GLY A 1 454 ? 11.023 -2.694 5.345 1.00 93.38 454 GLY A N 1
ATOM 3408 C CA . GLY A 1 454 ? 11.118 -3.581 4.196 1.00 93.38 454 GLY A CA 1
ATOM 3409 C C . GLY A 1 454 ? 10.221 -4.809 4.245 1.00 93.38 454 GLY A C 1
ATOM 3410 O O . GLY A 1 454 ? 10.356 -5.652 3.363 1.00 93.38 454 GLY A O 1
ATOM 3411 N N . HIS A 1 455 ? 9.321 -4.944 5.222 1.00 95.00 455 HIS A N 1
ATOM 3412 C CA . HIS A 1 455 ? 8.369 -6.056 5.248 1.00 95.00 455 HIS A CA 1
ATOM 3413 C C . HIS A 1 455 ? 7.343 -5.916 4.126 1.00 95.00 455 HIS A C 1
ATOM 3415 O O . HIS A 1 455 ? 6.797 -4.835 3.916 1.00 95.00 455 HIS A O 1
ATOM 3421 N N . LEU A 1 456 ? 7.101 -7.002 3.397 1.00 95.94 456 LEU A N 1
ATOM 3422 C CA . LEU A 1 456 ? 6.187 -7.008 2.259 1.00 95.94 456 LEU A CA 1
ATOM 3423 C C . LEU A 1 456 ? 4.734 -6.915 2.714 1.00 95.94 456 LEU A C 1
ATOM 3425 O O . LEU A 1 456 ? 4.317 -7.601 3.647 1.00 95.94 456 LEU A O 1
ATOM 3429 N N . LEU A 1 457 ? 3.985 -6.071 2.014 1.00 96.38 457 LEU A N 1
ATOM 3430 C CA . LEU A 1 457 ? 2.554 -5.864 2.203 1.00 96.38 457 LEU A CA 1
ATOM 3431 C C . LEU A 1 457 ? 1.761 -6.394 1.005 1.00 96.38 457 LEU A C 1
ATOM 3433 O O . LEU A 1 457 ? 0.705 -6.984 1.183 1.00 96.38 457 LEU A O 1
ATOM 3437 N N . GLY A 1 458 ? 2.296 -6.232 -0.204 1.00 96.75 458 GLY A N 1
ATOM 3438 C CA . GLY A 1 458 ? 1.712 -6.738 -1.443 1.00 96.75 458 GLY A CA 1
ATOM 3439 C C . GLY A 1 458 ? 2.764 -6.823 -2.543 1.00 96.75 458 GLY A C 1
ATOM 3440 O O . GLY A 1 458 ? 3.779 -6.124 -2.491 1.00 96.75 458 GLY A O 1
ATOM 3441 N N . GLY A 1 459 ? 2.539 -7.681 -3.534 1.00 96.88 459 GLY A N 1
ATOM 3442 C CA . GLY A 1 459 ? 3.434 -7.828 -4.677 1.00 96.88 459 GLY A CA 1
ATOM 3443 C C . GLY A 1 459 ? 2.759 -8.526 -5.846 1.00 96.88 459 GLY A C 1
ATOM 3444 O O . GLY A 1 459 ? 1.903 -9.378 -5.634 1.00 96.88 459 GLY A O 1
ATOM 3445 N N . SER A 1 460 ? 3.155 -8.178 -7.068 1.00 96.44 460 SER A N 1
ATOM 3446 C CA . SER A 1 460 ? 2.558 -8.713 -8.298 1.00 96.44 460 SER A CA 1
ATOM 3447 C C . SER A 1 460 ? 2.831 -10.206 -8.525 1.00 96.44 460 SER A C 1
ATOM 3449 O O . SER A 1 460 ? 2.031 -10.899 -9.139 1.00 96.44 460 SER A O 1
ATOM 3451 N N . ASP A 1 461 ? 3.957 -10.720 -8.031 1.00 94.12 461 ASP A N 1
ATOM 3452 C CA . ASP A 1 461 ? 4.368 -12.129 -8.120 1.00 94.12 461 ASP A CA 1
ATOM 3453 C C . ASP A 1 461 ? 4.540 -12.780 -6.734 1.00 94.12 461 ASP A C 1
ATOM 3455 O O . ASP A 1 461 ? 5.152 -13.843 -6.596 1.00 94.12 461 ASP A O 1
ATOM 3459 N N . TRP A 1 462 ? 4.006 -12.143 -5.690 1.00 93.88 462 TRP A N 1
ATOM 3460 C CA . TRP A 1 462 ? 4.149 -12.577 -4.307 1.00 93.88 462 TRP A CA 1
ATOM 3461 C C . TRP A 1 462 ? 2.792 -12.890 -3.685 1.00 93.88 462 TRP A C 1
ATOM 3463 O O . TRP A 1 462 ? 1.851 -12.109 -3.784 1.00 93.88 462 TRP A O 1
ATOM 3473 N N . GLN A 1 463 ? 2.714 -14.022 -2.988 1.00 91.75 463 GLN A N 1
ATOM 3474 C CA . GLN A 1 463 ? 1.534 -14.408 -2.222 1.00 91.75 463 GLN A CA 1
ATOM 3475 C C . GLN A 1 463 ? 1.866 -14.454 -0.727 1.00 91.75 463 GLN A C 1
ATOM 3477 O O . GLN A 1 463 ? 2.908 -15.005 -0.348 1.00 91.75 463 GLN A O 1
ATOM 3482 N N . PRO A 1 464 ? 0.995 -13.906 0.137 1.00 89.12 464 PRO A N 1
ATOM 3483 C CA . PRO A 1 464 ? 1.197 -13.940 1.575 1.00 89.12 464 PRO A CA 1
ATOM 3484 C C . PRO A 1 464 ? 0.981 -15.365 2.093 1.00 89.12 464 PRO A C 1
ATOM 3486 O O . PRO A 1 464 ? -0.148 -15.829 2.227 1.00 89.12 464 PRO A O 1
ATOM 3489 N N . VAL A 1 465 ? 2.075 -16.075 2.378 1.00 89.50 465 VAL A N 1
ATOM 3490 C CA . VAL A 1 465 ? 2.033 -17.400 3.010 1.00 89.50 465 VAL A CA 1
ATOM 3491 C C . VAL A 1 465 ? 2.604 -17.298 4.425 1.00 89.50 465 VAL A C 1
ATOM 3493 O O . VAL A 1 465 ? 3.787 -16.960 4.579 1.00 89.50 465 VAL A O 1
ATOM 3496 N N . PRO A 1 466 ? 1.811 -17.587 5.476 1.00 88.62 466 PRO A N 1
ATOM 3497 C CA . PRO A 1 466 ? 2.299 -17.535 6.845 1.00 88.62 466 PRO A CA 1
ATOM 3498 C C . PRO A 1 466 ? 3.361 -18.614 7.045 1.00 88.62 466 PRO A C 1
ATOM 3500 O O . PRO A 1 466 ? 3.087 -19.811 6.992 1.00 88.62 466 PRO A O 1
ATOM 3503 N N . THR A 1 467 ? 4.598 -18.183 7.275 1.00 89.88 467 THR A N 1
ATOM 3504 C CA . THR A 1 467 ? 5.718 -19.082 7.563 1.00 89.88 467 THR A CA 1
ATOM 3505 C C . THR A 1 467 ? 6.096 -18.917 9.024 1.00 89.88 467 THR A C 1
ATOM 3507 O O . THR A 1 467 ? 6.372 -17.805 9.464 1.00 89.88 467 THR A O 1
ATOM 3510 N N . ALA A 1 468 ? 6.100 -20.003 9.793 1.00 90.25 468 ALA A N 1
ATOM 3511 C CA . ALA A 1 468 ? 6.578 -19.978 11.170 1.00 90.25 468 ALA A CA 1
ATOM 3512 C C . ALA A 1 468 ? 8.078 -20.288 11.212 1.00 90.25 468 ALA A C 1
ATOM 3514 O O . ALA A 1 468 ? 8.549 -21.214 10.550 1.00 90.25 468 ALA A O 1
ATOM 3515 N N . ASP A 1 469 ? 8.826 -19.537 12.013 1.00 91.44 469 ASP A N 1
ATOM 3516 C CA . ASP A 1 469 ? 10.203 -19.880 12.346 1.00 91.44 469 ASP A CA 1
ATOM 3517 C C . ASP A 1 469 ? 10.201 -21.199 13.138 1.00 91.44 469 ASP A C 1
ATOM 3519 O O . ASP A 1 469 ? 9.579 -21.266 14.203 1.00 91.44 469 ASP A O 1
ATOM 3523 N N . PRO A 1 470 ? 10.894 -22.249 12.661 1.00 90.38 470 PRO A N 1
ATOM 3524 C CA . PRO A 1 470 ? 10.890 -23.553 13.317 1.00 90.38 470 PRO A CA 1
ATOM 3525 C C . PRO A 1 470 ? 11.468 -23.518 14.738 1.00 90.38 470 PRO A C 1
ATOM 3527 O O . PRO A 1 470 ? 11.174 -24.408 15.532 1.00 90.38 470 PRO A O 1
ATOM 3530 N N . SER A 1 471 ? 12.293 -22.520 15.066 1.00 94.50 471 SER A N 1
ATOM 3531 C CA . SER A 1 471 ? 12.947 -22.413 16.371 1.00 94.50 471 SER A CA 1
ATOM 3532 C C . SER A 1 471 ? 12.107 -21.667 17.408 1.00 94.50 471 SER A C 1
ATOM 3534 O O . SER A 1 471 ? 12.019 -22.101 18.557 1.00 94.50 471 SER A O 1
ATOM 3536 N N . THR A 1 472 ? 11.471 -20.561 17.017 1.00 93.06 472 THR A N 1
ATOM 3537 C CA . THR A 1 472 ? 10.689 -19.715 17.933 1.00 93.06 472 THR A CA 1
ATOM 3538 C C . THR A 1 472 ? 9.186 -19.961 17.858 1.00 93.06 472 THR A C 1
ATOM 3540 O O . THR A 1 472 ? 8.457 -19.526 18.749 1.00 93.06 472 THR A O 1
ATOM 3543 N N . GLY A 1 473 ? 8.708 -20.616 16.797 1.00 89.75 473 GLY A N 1
ATOM 3544 C CA . GLY A 1 473 ? 7.286 -20.755 16.481 1.00 89.75 473 GLY A CA 1
ATOM 3545 C C . GLY A 1 473 ? 6.608 -19.438 16.091 1.00 89.75 473 GLY A C 1
ATOM 3546 O O . GLY A 1 473 ? 5.390 -19.412 15.926 1.00 89.75 473 GLY A O 1
ATOM 3547 N N . LYS A 1 474 ? 7.359 -18.334 15.963 1.00 89.00 474 LYS A N 1
ATOM 3548 C CA . LYS A 1 474 ? 6.814 -17.023 15.597 1.00 89.00 474 LYS A CA 1
ATOM 3549 C C . LYS A 1 474 ? 6.620 -16.923 14.092 1.00 89.00 474 LYS A C 1
ATOM 3551 O O . LYS A 1 474 ? 7.414 -17.459 13.323 1.00 89.00 474 LYS A O 1
ATOM 3556 N N . VAL A 1 475 ? 5.588 -16.195 13.679 1.00 90.75 475 VAL A N 1
ATOM 3557 C CA . VAL A 1 475 ? 5.341 -15.927 12.262 1.00 90.75 475 VAL A CA 1
ATOM 3558 C C . VAL A 1 475 ? 6.412 -14.978 11.723 1.00 90.75 475 VAL A C 1
ATOM 3560 O O . VAL A 1 475 ? 6.715 -13.953 12.334 1.00 90.75 475 VAL A O 1
ATOM 3563 N N . VAL A 1 476 ? 7.002 -15.347 10.592 1.00 91.56 476 VAL A N 1
ATOM 3564 C CA . VAL A 1 476 ? 8.032 -14.592 9.884 1.00 91.56 476 VAL A CA 1
ATOM 3565 C C . VAL A 1 476 ? 7.386 -13.873 8.711 1.00 91.56 476 VAL A C 1
ATOM 3567 O O . VAL A 1 476 ? 6.737 -14.490 7.866 1.00 91.56 476 VAL A O 1
ATOM 3570 N N . TYR A 1 477 ? 7.604 -12.563 8.647 1.00 92.62 477 TYR A N 1
ATOM 3571 C CA . TYR A 1 477 ? 7.135 -11.725 7.551 1.00 92.62 477 TYR A CA 1
ATOM 3572 C C . TYR A 1 477 ? 8.269 -11.511 6.547 1.00 92.62 477 TYR A C 1
ATOM 3574 O O . TYR A 1 477 ? 9.304 -10.947 6.931 1.00 92.62 477 TYR A O 1
ATOM 3582 N N . PRO A 1 478 ? 8.105 -11.941 5.282 1.00 93.12 478 PRO A N 1
ATOM 3583 C CA . PRO A 1 478 ? 9.153 -11.816 4.280 1.00 93.12 478 PRO A CA 1
ATOM 3584 C C . PRO A 1 478 ? 9.465 -10.342 4.015 1.00 93.12 478 PRO A C 1
ATOM 3586 O O . PRO A 1 478 ? 8.580 -9.480 4.068 1.00 93.12 478 PRO A O 1
ATOM 3589 N N . ARG A 1 479 ? 10.737 -10.041 3.751 1.00 94.56 479 ARG A N 1
ATOM 3590 C CA . ARG A 1 479 ? 11.179 -8.690 3.399 1.00 94.56 479 ARG A CA 1
ATOM 3591 C C . ARG A 1 479 ? 11.435 -8.585 1.906 1.00 94.56 479 ARG A C 1
ATOM 3593 O O . ARG A 1 479 ? 11.746 -9.573 1.248 1.00 94.56 479 ARG A O 1
ATOM 3600 N N . ALA A 1 480 ? 11.348 -7.373 1.371 1.00 94.44 480 ALA A N 1
ATOM 3601 C CA . ALA A 1 480 ? 11.511 -7.118 -0.056 1.00 94.44 480 ALA A CA 1
ATOM 3602 C C . ALA A 1 480 ? 12.852 -7.651 -0.590 1.00 94.44 480 ALA A C 1
ATOM 3604 O O . ALA A 1 480 ? 12.893 -8.289 -1.633 1.00 94.44 480 ALA A O 1
ATOM 3605 N N . TRP A 1 481 ? 13.947 -7.475 0.151 1.00 92.88 481 TRP A N 1
ATOM 3606 C CA . TRP A 1 481 ? 15.271 -7.969 -0.253 1.00 92.88 481 TRP A CA 1
ATOM 3607 C C . TRP A 1 481 ? 15.466 -9.484 -0.096 1.00 92.88 481 TRP A C 1
ATOM 3609 O O . TRP A 1 481 ? 16.472 -10.011 -0.571 1.00 92.88 481 TRP A O 1
ATOM 3619 N N . ASP A 1 482 ? 14.531 -10.189 0.546 1.00 92.75 482 ASP A N 1
ATOM 3620 C CA . ASP A 1 482 ? 14.542 -11.654 0.601 1.00 92.75 482 ASP A CA 1
ATOM 3621 C C . ASP A 1 482 ? 13.961 -12.261 -0.689 1.00 92.75 482 ASP A C 1
ATOM 3623 O O . ASP A 1 482 ? 14.159 -13.448 -0.966 1.00 92.75 482 ASP A O 1
ATOM 3627 N N . LEU A 1 483 ? 13.271 -11.456 -1.511 1.00 93.00 483 LEU A N 1
ATOM 3628 C CA . LEU A 1 483 ? 12.686 -11.920 -2.761 1.00 93.00 483 LEU A CA 1
ATOM 3629 C C . LEU A 1 483 ? 13.766 -12.225 -3.808 1.00 93.00 483 LEU A C 1
ATOM 3631 O O . LEU A 1 483 ? 14.662 -11.406 -4.041 1.00 93.00 483 LEU A O 1
ATOM 3635 N N . PRO A 1 484 ? 13.660 -13.360 -4.526 1.00 91.56 484 PRO A N 1
ATOM 3636 C CA . PRO A 1 484 ? 14.586 -13.698 -5.603 1.00 91.56 484 PRO A CA 1
ATOM 3637 C C . PRO A 1 484 ? 14.681 -12.617 -6.688 1.00 91.56 484 PRO A C 1
ATOM 3639 O O . PRO A 1 484 ? 15.782 -12.353 -7.173 1.00 91.56 484 PRO A O 1
ATOM 3642 N N . ALA A 1 485 ? 13.557 -11.974 -7.026 1.00 88.88 485 ALA A N 1
ATOM 3643 C CA . ALA A 1 485 ? 13.480 -10.919 -8.037 1.00 88.88 485 ALA A CA 1
ATOM 3644 C C . ALA A 1 485 ? 14.217 -9.631 -7.624 1.00 88.88 485 ALA A C 1
ATOM 3646 O O . ALA A 1 485 ? 14.734 -8.910 -8.473 1.00 88.88 485 ALA A O 1
ATOM 3647 N N . LEU A 1 486 ? 14.326 -9.366 -6.318 1.00 90.88 486 LEU A N 1
ATOM 3648 C CA . LEU A 1 486 ? 14.941 -8.159 -5.759 1.00 90.88 486 LEU A CA 1
ATOM 3649 C C . LEU A 1 486 ? 16.337 -8.425 -5.173 1.00 90.88 486 LEU A C 1
ATOM 3651 O O . LEU A 1 486 ? 16.837 -7.653 -4.351 1.00 90.88 486 LEU A O 1
ATOM 3655 N N . ARG A 1 487 ? 17.014 -9.497 -5.610 1.00 86.50 487 ARG A N 1
ATOM 3656 C CA . ARG A 1 487 ? 18.393 -9.800 -5.196 1.00 86.50 487 ARG A CA 1
ATOM 3657 C C . ARG A 1 487 ? 19.329 -8.638 -5.538 1.00 86.50 487 ARG A C 1
ATOM 3659 O O . ARG A 1 487 ? 19.614 -8.366 -6.701 1.00 86.50 487 ARG A O 1
ATOM 3666 N N . GLY A 1 488 ? 19.856 -7.988 -4.504 1.00 83.69 488 GLY A N 1
ATOM 3667 C CA . GLY A 1 488 ? 20.715 -6.805 -4.622 1.00 83.69 488 GLY A CA 1
ATOM 3668 C C . GLY A 1 488 ? 20.081 -5.527 -4.075 1.00 83.69 488 GLY A C 1
ATOM 3669 O O . GLY A 1 488 ? 20.794 -4.542 -3.902 1.00 83.69 488 GLY A O 1
ATOM 3670 N N . LEU A 1 489 ? 18.786 -5.553 -3.742 1.00 88.12 489 LEU A N 1
ATOM 3671 C CA . LEU A 1 489 ? 18.151 -4.513 -2.943 1.00 88.12 489 LEU A CA 1
ATOM 3672 C C . LEU A 1 489 ? 18.792 -4.490 -1.551 1.00 88.12 489 LEU A C 1
ATOM 3674 O O . LEU A 1 489 ? 18.706 -5.459 -0.798 1.00 88.12 489 LEU A O 1
ATOM 3678 N N . SER A 1 490 ? 19.460 -3.389 -1.215 1.00 89.69 490 SER A N 1
ATOM 3679 C CA . SER A 1 490 ? 20.015 -3.209 0.124 1.00 89.69 490 SER A CA 1
ATOM 3680 C C . SER A 1 490 ? 18.923 -2.724 1.086 1.00 89.69 490 SER A C 1
ATOM 3682 O O . SER A 1 490 ? 18.062 -1.945 0.669 1.00 89.69 490 SER A O 1
ATOM 3684 N N . PRO A 1 491 ? 18.954 -3.103 2.378 1.00 91.62 491 PRO A N 1
ATOM 3685 C CA . PRO A 1 491 ? 18.025 -2.549 3.363 1.00 91.62 491 PRO A CA 1
ATOM 3686 C C . PRO A 1 491 ? 18.077 -1.019 3.415 1.00 91.62 491 PRO A C 1
ATOM 3688 O O . PRO A 1 491 ? 17.036 -0.368 3.466 1.00 91.62 491 PRO A O 1
ATOM 3691 N N . ALA A 1 492 ? 19.283 -0.447 3.300 1.00 88.94 492 ALA A N 1
ATOM 3692 C CA . ALA A 1 492 ? 19.494 0.998 3.264 1.00 88.94 492 ALA A CA 1
ATOM 3693 C C . ALA A 1 492 ? 18.662 1.673 2.160 1.00 88.94 492 ALA A C 1
ATOM 3695 O O . ALA A 1 492 ? 18.085 2.730 2.408 1.00 88.94 492 ALA A O 1
ATOM 3696 N N . SER A 1 493 ? 18.517 1.010 1.008 1.00 85.94 493 SER A N 1
ATOM 3697 C CA . SER A 1 493 ? 17.786 1.546 -0.140 1.00 85.94 493 SER A CA 1
ATOM 3698 C C . SER A 1 493 ? 16.274 1.593 0.016 1.00 85.94 493 SER A C 1
ATOM 3700 O O . SER A 1 493 ? 15.618 2.433 -0.594 1.00 85.94 493 SER A O 1
ATOM 3702 N N . VAL A 1 494 ? 15.710 0.720 0.850 1.00 85.31 494 VAL A N 1
ATOM 3703 C CA . VAL A 1 494 ? 14.280 0.766 1.191 1.00 85.31 494 VAL A CA 1
ATOM 3704 C C . VAL A 1 494 ? 14.032 1.761 2.323 1.00 85.31 494 VAL A C 1
ATOM 3706 O O . VAL A 1 494 ? 13.072 2.528 2.285 1.00 85.31 494 VAL A O 1
ATOM 3709 N N . THR A 1 495 ? 14.927 1.774 3.315 1.00 82.88 495 THR A N 1
ATOM 3710 C CA . THR A 1 495 ? 14.769 2.549 4.558 1.00 82.88 495 THR A CA 1
ATOM 3711 C C . THR A 1 495 ? 15.040 4.052 4.411 1.00 82.88 495 THR A C 1
ATOM 3713 O O . THR A 1 495 ? 14.834 4.806 5.358 1.00 82.88 495 THR A O 1
ATOM 3716 N N . SER A 1 496 ? 15.522 4.544 3.264 1.00 80.25 496 SER A N 1
ATOM 3717 C CA . SER A 1 496 ? 15.956 5.941 3.146 1.00 80.25 496 SER A CA 1
ATOM 3718 C C . SER A 1 496 ? 14.780 6.930 3.177 1.00 80.25 496 SER A C 1
ATOM 3720 O O . SER A 1 496 ? 13.990 7.043 2.245 1.00 80.25 496 SER A O 1
ATOM 3722 N N . HIS A 1 497 ? 14.634 7.686 4.269 1.00 70.81 497 HIS A N 1
ATOM 3723 C CA . HIS A 1 497 ? 13.441 8.483 4.625 1.00 70.81 497 HIS A CA 1
ATOM 3724 C C . HIS A 1 497 ? 13.026 9.644 3.691 1.00 70.81 497 HIS A C 1
ATOM 3726 O O . HIS A 1 497 ? 12.114 10.390 4.030 1.00 70.81 497 HIS A O 1
ATOM 3732 N N . GLY A 1 498 ? 13.624 9.829 2.511 1.00 67.25 498 GLY A N 1
ATOM 3733 C CA . GLY A 1 498 ? 13.219 10.957 1.660 1.00 67.25 498 GLY A CA 1
ATOM 3734 C C . GLY A 1 498 ? 13.775 11.008 0.248 1.00 67.25 498 GLY A C 1
ATOM 3735 O O . GLY A 1 498 ? 13.721 12.069 -0.370 1.00 67.25 498 GLY A O 1
ATOM 3736 N N . LYS A 1 499 ? 14.339 9.916 -0.273 1.00 75.44 499 LYS A N 1
ATOM 3737 C CA . LYS A 1 499 ? 14.849 9.891 -1.645 1.00 75.44 499 LYS A CA 1
ATOM 3738 C C . LYS A 1 499 ? 14.279 8.693 -2.380 1.00 75.44 499 LYS A C 1
ATOM 3740 O O . LYS A 1 499 ? 14.261 7.592 -1.842 1.00 75.44 499 LYS A O 1
ATOM 3745 N N . SER A 1 500 ? 13.821 8.932 -3.608 1.00 84.19 500 SER A N 1
ATOM 3746 C CA . SER A 1 500 ? 13.701 7.854 -4.579 1.00 84.19 500 SER A CA 1
ATOM 3747 C C . SER A 1 500 ? 15.104 7.315 -4.817 1.00 84.19 500 SER A C 1
ATOM 3749 O O . SER A 1 500 ? 16.011 8.058 -5.201 1.00 84.19 500 SER A O 1
ATOM 3751 N N . GLU A 1 501 ? 15.280 6.027 -4.581 1.00 89.12 501 GLU A N 1
ATOM 3752 C CA . GLU A 1 501 ? 16.499 5.322 -4.926 1.00 89.12 501 GLU A CA 1
ATOM 3753 C C . GLU A 1 501 ? 16.253 4.512 -6.184 1.00 89.12 501 GLU A C 1
ATOM 3755 O O . GLU A 1 501 ? 15.235 3.839 -6.317 1.00 89.12 501 GLU A O 1
ATOM 3760 N N . SER A 1 502 ? 17.184 4.604 -7.127 1.00 90.19 502 SER A N 1
ATOM 3761 C CA . SER A 1 502 ? 17.164 3.783 -8.328 1.00 90.19 502 SER A CA 1
ATOM 3762 C C . SER A 1 502 ? 18.532 3.161 -8.530 1.00 90.19 502 SER A C 1
ATOM 3764 O O . SER A 1 502 ? 19.562 3.806 -8.319 1.00 90.19 502 SER A O 1
ATOM 3766 N N . TRP A 1 503 ? 18.548 1.896 -8.919 1.00 90.56 503 TRP A N 1
ATOM 3767 C CA . TRP A 1 503 ? 19.769 1.183 -9.257 1.00 90.56 503 TRP A CA 1
ATOM 3768 C C . TRP A 1 503 ? 19.487 0.164 -10.351 1.00 90.56 503 TRP A C 1
ATOM 3770 O O . TRP A 1 503 ? 18.348 -0.236 -10.592 1.00 90.56 503 TRP A O 1
ATOM 3780 N N . HIS A 1 504 ? 20.554 -0.261 -11.014 1.00 88.12 504 HIS A N 1
ATOM 3781 C CA . HIS A 1 504 ? 20.489 -1.341 -11.984 1.00 88.12 504 HIS A CA 1
ATOM 3782 C C . HIS A 1 504 ? 20.894 -2.641 -11.291 1.00 88.12 504 HIS A C 1
ATOM 3784 O O . HIS A 1 504 ? 21.966 -2.727 -10.687 1.00 88.12 504 HIS A O 1
ATOM 3790 N N . GLY A 1 505 ? 20.025 -3.647 -11.350 1.00 83.88 505 GLY A N 1
ATOM 3791 C CA . GLY A 1 505 ? 20.333 -5.005 -10.918 1.00 83.88 505 GLY A CA 1
ATOM 3792 C C . GLY A 1 505 ? 21.406 -5.652 -11.799 1.00 83.88 505 GLY A C 1
ATOM 3793 O O . GLY A 1 505 ? 21.765 -5.132 -12.857 1.00 83.88 505 GLY A O 1
ATOM 3794 N N . ARG A 1 506 ? 21.907 -6.825 -11.386 1.00 79.19 506 ARG A N 1
ATOM 3795 C CA . ARG A 1 506 ? 22.939 -7.569 -12.142 1.00 79.19 506 ARG A CA 1
ATOM 3796 C C . ARG A 1 506 ? 22.519 -7.895 -13.576 1.00 79.19 506 ARG A C 1
ATOM 3798 O O . ARG A 1 506 ? 23.367 -7.891 -14.461 1.00 79.19 506 ARG A O 1
ATOM 3805 N N . ASP A 1 507 ? 21.224 -8.093 -13.797 1.00 85.38 507 ASP A N 1
ATOM 3806 C CA . ASP A 1 507 ? 20.655 -8.416 -15.109 1.00 85.38 507 ASP A CA 1
ATOM 3807 C C . ASP A 1 507 ? 20.334 -7.161 -15.947 1.00 85.38 507 ASP A C 1
ATOM 3809 O O . ASP A 1 507 ? 19.722 -7.243 -17.010 1.00 85.38 507 ASP A O 1
ATOM 3813 N N . GLY A 1 508 ? 20.735 -5.975 -15.474 1.00 87.44 508 GLY A N 1
ATOM 3814 C CA . GLY A 1 508 ? 20.448 -4.692 -16.117 1.00 87.44 508 GLY A CA 1
ATOM 3815 C C . GLY A 1 508 ? 19.019 -4.187 -15.904 1.00 87.44 508 GLY A C 1
ATOM 3816 O O . GLY A 1 508 ? 18.651 -3.184 -16.507 1.00 87.44 508 GLY A O 1
ATOM 3817 N N . ASN A 1 509 ? 18.222 -4.853 -15.063 1.00 92.00 509 ASN A N 1
ATOM 3818 C CA . ASN A 1 509 ? 16.876 -4.406 -14.699 1.00 92.00 509 ASN A CA 1
ATOM 3819 C C . ASN A 1 509 ? 16.957 -3.148 -13.832 1.00 92.00 509 ASN A C 1
ATOM 3821 O O . ASN A 1 509 ? 17.748 -3.102 -12.888 1.00 92.00 509 ASN A O 1
ATOM 3825 N N . LEU A 1 510 ? 16.130 -2.151 -14.130 1.00 93.31 510 LEU A N 1
ATOM 3826 C CA . LEU A 1 510 ? 16.005 -0.961 -13.304 1.00 93.31 510 LEU A CA 1
ATOM 3827 C C . LEU A 1 510 ? 15.101 -1.292 -12.120 1.00 93.31 510 LEU A C 1
ATOM 3829 O O . LEU A 1 510 ? 13.948 -1.674 -12.309 1.00 93.31 510 LEU A O 1
ATOM 3833 N N . VAL A 1 511 ? 15.609 -1.125 -10.905 1.00 94.56 511 VAL A N 1
ATOM 3834 C CA . VAL A 1 511 ? 14.794 -1.200 -9.694 1.00 94.56 511 VAL A CA 1
ATOM 3835 C C . VAL A 1 511 ? 14.715 0.190 -9.096 1.00 94.56 511 VAL A C 1
ATOM 3837 O O . VAL A 1 511 ? 15.735 0.861 -8.929 1.00 94.56 511 VAL A O 1
ATOM 3840 N N . VAL A 1 512 ? 13.496 0.629 -8.807 1.00 94.38 512 VAL A N 1
ATOM 3841 C CA . VAL A 1 512 ? 13.222 1.924 -8.194 1.00 94.38 512 VAL A CA 1
ATOM 3842 C C . VAL A 1 512 ? 12.442 1.688 -6.912 1.00 94.38 512 VAL A C 1
ATOM 3844 O O . VAL A 1 512 ? 11.388 1.059 -6.937 1.00 94.38 512 VAL A O 1
ATOM 3847 N N . ALA A 1 513 ? 12.963 2.193 -5.799 1.00 94.06 513 ALA A N 1
ATOM 3848 C CA . ALA A 1 513 ? 12.283 2.225 -4.514 1.00 94.06 513 ALA A CA 1
ATOM 3849 C C . ALA A 1 513 ? 11.992 3.678 -4.133 1.00 94.06 513 ALA A C 1
ATOM 3851 O O . ALA A 1 513 ? 12.890 4.522 -4.142 1.00 94.06 513 ALA A O 1
ATOM 3852 N N . GLN A 1 514 ? 10.745 3.982 -3.784 1.00 93.00 514 GLN A N 1
ATOM 3853 C CA . GLN A 1 514 ? 10.345 5.316 -3.338 1.00 93.00 514 GLN A CA 1
ATOM 3854 C C . GLN A 1 514 ? 9.290 5.249 -2.225 1.00 93.00 514 GLN A C 1
ATOM 3856 O O . GLN A 1 514 ? 8.526 4.283 -2.166 1.00 93.00 514 GLN A O 1
ATOM 3861 N N . PRO A 1 515 ? 9.216 6.259 -1.340 1.00 91.31 515 PRO A N 1
ATOM 3862 C CA . PRO A 1 515 ? 8.053 6.437 -0.474 1.00 91.31 515 PRO A CA 1
ATOM 3863 C C . PRO A 1 515 ? 6.771 6.576 -1.305 1.00 91.31 515 PRO A C 1
ATOM 3865 O O . PRO A 1 515 ? 6.787 7.221 -2.357 1.00 91.31 515 PRO A O 1
ATOM 3868 N N . LEU A 1 516 ? 5.658 6.018 -0.825 1.00 87.69 516 LEU A N 1
ATOM 3869 C CA . LEU A 1 516 ? 4.341 6.395 -1.346 1.00 87.69 516 LEU A CA 1
ATOM 3870 C C . LEU A 1 516 ? 4.081 7.877 -1.011 1.00 87.69 516 LEU A C 1
ATOM 3872 O O . LEU A 1 516 ? 4.549 8.367 0.016 1.00 87.69 516 LEU A O 1
ATOM 3876 N N . LEU A 1 517 ? 3.353 8.600 -1.871 1.00 79.19 517 LEU A N 1
ATOM 3877 C CA . LEU A 1 517 ? 3.107 10.053 -1.760 1.00 79.19 517 LEU A CA 1
ATOM 3878 C C . LEU A 1 517 ? 4.317 10.953 -2.071 1.00 79.19 517 LEU A C 1
ATOM 3880 O O . LEU A 1 517 ? 4.335 12.124 -1.691 1.00 79.19 517 LEU A O 1
ATOM 3884 N N . HIS A 1 518 ? 5.322 10.445 -2.798 1.00 63.12 518 HIS A N 1
ATOM 3885 C CA . HIS A 1 518 ? 6.447 11.264 -3.271 1.00 63.12 518 HIS A CA 1
ATOM 3886 C C . HIS A 1 518 ? 6.075 12.172 -4.458 1.00 63.12 518 HIS A C 1
ATOM 3888 O O . HIS A 1 518 ? 6.629 13.262 -4.590 1.00 63.12 518 HIS A O 1
ATOM 3894 N N . SER A 1 519 ? 5.165 11.728 -5.336 1.00 54.09 519 SER A N 1
ATOM 3895 C CA . SER A 1 519 ? 4.986 12.317 -6.673 1.00 54.09 519 SER A CA 1
ATOM 3896 C C . SER A 1 519 ? 4.101 13.566 -6.711 1.00 54.09 519 SER A C 1
ATOM 3898 O O . SER A 1 519 ? 4.270 14.414 -7.587 1.00 54.09 519 SER A O 1
ATOM 3900 N N . HIS A 1 520 ? 3.182 13.713 -5.759 1.00 54.47 520 HIS A N 1
ATOM 3901 C CA . HIS A 1 520 ? 2.271 14.849 -5.681 1.00 54.47 520 HIS A CA 1
ATOM 3902 C C . HIS A 1 520 ? 2.590 15.616 -4.411 1.00 54.47 520 HIS A C 1
ATOM 3904 O O . HIS A 1 520 ? 2.270 15.150 -3.320 1.00 54.47 520 HIS A O 1
ATOM 3910 N N . GLY A 1 521 ? 3.256 16.770 -4.561 1.00 49.88 521 GLY A N 1
ATOM 3911 C CA . GLY A 1 521 ? 3.593 17.671 -3.460 1.00 49.88 521 GLY A CA 1
ATOM 3912 C C . GLY A 1 521 ? 2.428 17.735 -2.485 1.00 49.88 521 GLY A C 1
ATOM 3913 O O . GLY A 1 521 ? 1.350 18.185 -2.865 1.00 49.88 521 GLY A O 1
ATOM 3914 N N . ALA A 1 522 ? 2.644 17.160 -1.298 1.00 46.38 522 ALA A N 1
ATOM 3915 C CA . ALA A 1 522 ? 1.601 16.763 -0.370 1.00 46.38 522 ALA A CA 1
ATOM 3916 C C . ALA A 1 522 ? 0.548 17.865 -0.241 1.00 46.38 522 ALA A C 1
ATOM 3918 O O . ALA A 1 522 ? 0.772 18.876 0.429 1.00 46.38 522 ALA A O 1
ATOM 3919 N N . ALA A 1 523 ? -0.599 17.677 -0.897 1.00 42.81 523 ALA A N 1
ATOM 3920 C CA . ALA A 1 523 ? -1.768 18.500 -0.663 1.00 42.81 523 ALA A CA 1
ATOM 3921 C C . ALA A 1 523 ? -2.209 18.205 0.777 1.00 42.81 523 ALA A C 1
ATOM 3923 O O . ALA A 1 523 ? -2.863 17.206 1.053 1.00 42.81 523 ALA A O 1
ATOM 3924 N N . ALA A 1 524 ? -1.684 19.020 1.692 1.00 45.47 524 ALA A N 1
ATOM 3925 C CA . ALA A 1 524 ? -1.997 19.162 3.107 1.00 45.47 524 ALA A CA 1
ATOM 3926 C C . ALA A 1 524 ? -2.654 17.936 3.783 1.00 45.47 524 ALA A C 1
ATOM 3928 O O . ALA A 1 524 ? -3.860 17.915 4.006 1.00 45.47 524 ALA A O 1
ATOM 3929 N N . GLY A 1 525 ? -1.836 16.957 4.192 1.00 48.28 525 GLY A N 1
ATOM 3930 C CA . GLY A 1 525 ? -2.096 16.214 5.435 1.00 48.28 525 GLY A CA 1
ATOM 3931 C C . GLY A 1 525 ? -1.953 14.685 5.412 1.00 48.28 525 GLY A C 1
ATOM 3932 O O . GLY A 1 525 ? -1.457 14.136 6.393 1.00 48.28 525 GLY A O 1
ATOM 3933 N N . SER A 1 526 ? -2.242 13.991 4.305 1.00 52.78 526 SER A N 1
ATOM 3934 C CA . SER A 1 526 ? -2.096 12.513 4.234 1.00 52.78 526 SER A CA 1
ATOM 3935 C C . SER A 1 526 ? -0.650 12.039 3.960 1.00 52.78 526 SER A C 1
ATOM 3937 O O . SER A 1 526 ? -0.282 10.904 4.268 1.00 52.78 526 SER A O 1
ATOM 3939 N N . GLY A 1 527 ? 0.212 12.936 3.460 1.00 57.44 527 GLY A N 1
ATOM 3940 C CA . GLY A 1 527 ? 1.591 12.638 3.033 1.00 57.44 527 GLY A CA 1
ATOM 3941 C C . GLY A 1 527 ? 2.480 11.970 4.087 1.00 57.44 527 GLY A C 1
ATOM 3942 O O . GLY A 1 527 ? 3.322 11.140 3.759 1.00 57.44 527 GLY A O 1
ATOM 3943 N N . ALA A 1 528 ? 2.276 12.305 5.361 1.00 59.78 528 ALA A N 1
ATOM 3944 C CA . ALA A 1 528 ? 3.127 11.860 6.458 1.00 59.78 528 ALA A CA 1
ATOM 3945 C C . ALA A 1 528 ? 3.021 10.352 6.754 1.00 59.78 528 ALA A C 1
ATOM 3947 O O . ALA A 1 528 ? 4.041 9.697 6.951 1.00 59.78 528 ALA A O 1
ATOM 3948 N N . ALA A 1 529 ? 1.808 9.790 6.747 1.00 59.41 529 ALA A N 1
ATOM 3949 C CA . ALA A 1 529 ? 1.617 8.354 6.957 1.00 59.41 529 ALA A CA 1
ATOM 3950 C C . ALA A 1 529 ? 1.972 7.543 5.712 1.00 59.41 529 ALA A C 1
ATOM 3952 O O . ALA A 1 529 ? 2.614 6.499 5.832 1.00 59.41 529 ALA A O 1
ATOM 3953 N N . GLY A 1 530 ? 1.611 8.030 4.517 1.00 59.25 530 GLY A N 1
ATOM 3954 C CA . GLY A 1 530 ? 1.994 7.370 3.266 1.00 59.25 530 GLY A CA 1
ATOM 3955 C C . GLY A 1 530 ? 3.512 7.267 3.093 1.00 59.25 530 GLY A C 1
ATOM 3956 O O . GLY A 1 530 ? 3.986 6.257 2.587 1.00 59.25 530 GLY A O 1
ATOM 3957 N N . ALA A 1 531 ? 4.288 8.215 3.632 1.00 59.66 531 ALA A N 1
ATOM 3958 C CA . ALA A 1 531 ? 5.751 8.179 3.580 1.00 59.66 531 ALA A CA 1
ATOM 3959 C C . ALA A 1 531 ? 6.397 6.988 4.323 1.00 59.66 531 ALA A C 1
ATOM 3961 O O . ALA A 1 531 ? 7.553 6.652 4.047 1.00 59.66 531 ALA A O 1
ATOM 3962 N N . SER A 1 532 ? 5.678 6.345 5.252 1.00 83.81 532 SER A N 1
ATOM 3963 C CA . SER A 1 532 ? 6.162 5.131 5.937 1.00 83.81 532 SER A CA 1
ATOM 3964 C C . SER A 1 532 ? 5.920 3.843 5.137 1.00 83.81 532 SER A C 1
ATOM 3966 O O . SER A 1 532 ? 6.496 2.800 5.452 1.00 83.81 532 SER A O 1
ATOM 3968 N N . LEU A 1 533 ? 5.133 3.923 4.059 1.00 92.44 533 LEU A N 1
ATOM 3969 C CA . LEU A 1 533 ? 4.990 2.870 3.062 1.00 92.44 533 LEU A CA 1
ATOM 3970 C C . LEU A 1 533 ? 5.905 3.143 1.865 1.00 92.44 533 LEU A C 1
ATOM 3972 O O . LEU A 1 533 ? 6.192 4.286 1.501 1.00 92.44 533 LEU A O 1
ATOM 3976 N N . ARG A 1 534 ? 6.373 2.070 1.238 1.00 93.81 534 ARG A N 1
ATOM 3977 C CA . ARG A 1 534 ? 7.346 2.092 0.150 1.00 93.81 534 ARG A CA 1
ATOM 3978 C C . ARG A 1 534 ? 6.808 1.330 -1.043 1.00 93.81 534 ARG A C 1
ATOM 3980 O O . ARG A 1 534 ? 6.356 0.199 -0.905 1.00 93.81 534 ARG A O 1
ATOM 3987 N N . ALA A 1 535 ? 6.909 1.946 -2.211 1.00 95.50 535 ALA A N 1
ATOM 3988 C CA . ALA A 1 535 ? 6.734 1.284 -3.490 1.00 95.50 535 ALA A CA 1
ATOM 3989 C C . ALA A 1 535 ? 8.099 0.845 -4.020 1.00 95.50 535 ALA A C 1
ATOM 3991 O O . ALA A 1 535 ? 9.043 1.637 -4.044 1.00 95.50 535 ALA A O 1
ATOM 3992 N N . VAL A 1 536 ? 8.188 -0.399 -4.479 1.00 96.44 536 VAL A N 1
ATOM 3993 C CA . VAL A 1 536 ? 9.350 -0.933 -5.189 1.00 96.44 536 VAL A CA 1
ATOM 3994 C C . VAL A 1 536 ? 8.880 -1.461 -6.533 1.00 96.44 536 VAL A C 1
ATOM 3996 O O . VAL A 1 536 ? 8.050 -2.361 -6.591 1.00 96.44 536 VAL A O 1
ATOM 3999 N N . VAL A 1 537 ? 9.416 -0.914 -7.618 1.00 96.56 537 VAL A N 1
ATOM 4000 C CA . VAL A 1 537 ? 9.112 -1.354 -8.982 1.00 96.56 537 VAL A CA 1
ATOM 4001 C C . VAL A 1 537 ? 10.384 -1.854 -9.642 1.00 96.56 537 VAL A C 1
ATOM 4003 O O . VAL A 1 537 ? 11.416 -1.183 -9.629 1.00 96.56 537 VAL A O 1
ATOM 4006 N N . LEU A 1 538 ? 10.291 -3.037 -10.237 1.00 95.69 538 LEU A N 1
ATOM 4007 C CA . LEU A 1 538 ?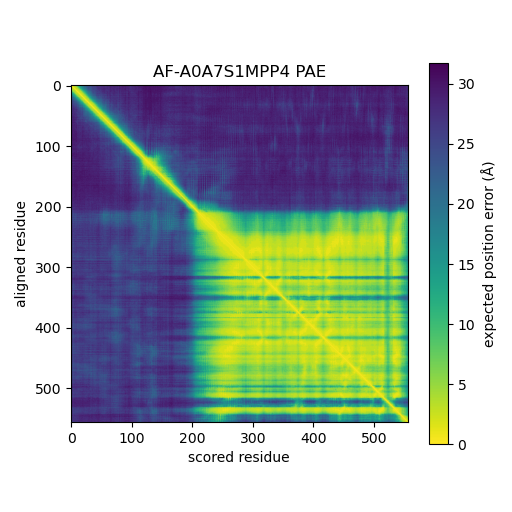 11.309 -3.641 -11.075 1.00 95.69 538 LEU A CA 1
ATOM 4008 C C . LEU A 1 538 ? 10.847 -3.560 -12.529 1.00 95.69 538 LEU A C 1
ATOM 4010 O O . LEU A 1 538 ? 9.831 -4.139 -12.902 1.00 95.69 538 LEU A O 1
ATOM 4014 N N . SER A 1 539 ? 11.620 -2.859 -13.351 1.00 95.12 539 SER A N 1
ATOM 4015 C CA . SER A 1 539 ? 11.397 -2.709 -14.786 1.00 95.12 539 SER A CA 1
ATOM 4016 C C . SER A 1 539 ? 12.532 -3.396 -15.557 1.00 95.12 539 SER A C 1
ATOM 4018 O O . SER A 1 539 ? 13.690 -2.964 -15.467 1.00 95.12 539 SER A O 1
ATOM 4020 N N . PRO A 1 540 ? 12.259 -4.495 -16.283 1.00 92.44 540 PRO A N 1
ATOM 4021 C CA . PRO A 1 540 ? 13.281 -5.198 -17.038 1.00 92.44 540 PRO A CA 1
ATOM 4022 C C . PRO A 1 540 ? 13.817 -4.371 -18.200 1.00 92.44 540 PRO A C 1
ATOM 4024 O O . PRO A 1 540 ? 13.085 -3.644 -18.867 1.00 92.44 540 PRO A O 1
ATOM 4027 N N . ARG A 1 541 ? 15.092 -4.561 -18.548 1.00 87.12 541 ARG A N 1
ATOM 4028 C CA . ARG A 1 541 ? 15.692 -3.800 -19.656 1.00 87.12 541 ARG A CA 1
ATOM 4029 C C . ARG A 1 541 ? 15.024 -4.044 -21.010 1.00 87.12 541 ARG A C 1
ATOM 4031 O O . ARG A 1 541 ? 15.017 -3.167 -21.879 1.00 87.12 541 ARG A O 1
ATOM 4038 N N . SER A 1 542 ? 14.471 -5.237 -21.194 1.00 85.06 542 SER A N 1
ATOM 4039 C CA . SER A 1 542 ? 13.808 -5.654 -22.427 1.00 85.06 542 SER A CA 1
ATOM 4040 C C . SER A 1 542 ? 12.569 -4.824 -22.761 1.00 85.06 542 SER A C 1
ATOM 4042 O O . SER A 1 542 ? 12.251 -4.717 -23.943 1.00 85.06 542 SER A O 1
ATOM 4044 N N . THR A 1 543 ? 11.897 -4.224 -21.777 1.00 79.69 543 THR A N 1
ATOM 4045 C CA . THR A 1 543 ? 10.563 -3.636 -21.972 1.00 79.69 543 THR A CA 1
ATOM 4046 C C . THR A 1 543 ? 10.630 -2.204 -22.470 1.00 79.69 543 THR A C 1
ATOM 4048 O O . THR A 1 543 ? 9.913 -1.858 -23.403 1.00 79.69 543 THR A O 1
ATOM 4051 N N . GLY A 1 544 ? 11.555 -1.383 -21.969 1.00 68.25 544 GLY A N 1
ATOM 4052 C CA . GLY A 1 544 ? 11.655 -0.005 -22.462 1.00 68.25 544 GLY A CA 1
ATOM 4053 C C . GLY A 1 544 ? 12.500 0.191 -23.727 1.00 68.25 544 GLY A C 1
ATOM 4054 O O . GLY A 1 544 ? 12.450 1.272 -24.295 1.00 68.25 544 GLY A O 1
ATOM 4055 N N . VAL A 1 545 ? 13.244 -0.818 -24.211 1.00 66.81 545 VAL A N 1
ATOM 4056 C CA . VAL A 1 545 ? 14.124 -0.669 -25.401 1.00 66.81 545 VAL A CA 1
ATOM 4057 C C . VAL A 1 545 ? 13.584 -1.362 -26.656 1.00 66.81 545 VAL A C 1
ATOM 4059 O O . VAL A 1 545 ? 13.743 -0.851 -27.767 1.00 66.81 545 VAL A O 1
ATOM 4062 N N . ARG A 1 546 ? 12.953 -2.536 -26.517 1.00 61.09 546 ARG A N 1
ATOM 4063 C CA . ARG A 1 546 ? 12.559 -3.356 -27.677 1.00 61.09 546 ARG A CA 1
ATOM 4064 C C . ARG A 1 546 ? 11.480 -2.756 -28.580 1.00 61.09 546 ARG A C 1
ATOM 4066 O O . ARG A 1 546 ? 11.633 -2.952 -29.784 1.00 61.09 546 ARG A O 1
ATOM 4073 N N . PRO A 1 547 ? 10.440 -2.052 -28.092 1.00 60.56 547 PRO A N 1
ATOM 4074 C CA . PRO A 1 547 ? 9.390 -1.559 -28.981 1.00 60.56 547 PRO A CA 1
ATOM 4075 C C . PRO A 1 547 ? 9.953 -0.612 -30.050 1.00 60.56 547 PRO A C 1
ATOM 4077 O O . PRO A 1 547 ? 9.701 -0.791 -31.237 1.00 60.56 547 PRO A O 1
ATOM 4080 N N . LEU A 1 548 ? 10.818 0.330 -29.660 1.00 56.66 548 LEU A N 1
ATOM 4081 C CA . LEU A 1 548 ? 11.393 1.304 -30.593 1.00 56.66 548 LEU A CA 1
ATOM 4082 C C . LEU A 1 548 ? 12.458 0.713 -31.516 1.00 56.66 548 LEU A C 1
ATOM 4084 O O . LEU A 1 548 ? 12.462 1.018 -32.706 1.00 56.66 548 LEU A O 1
ATOM 4088 N N . LEU A 1 549 ? 13.342 -0.151 -31.003 1.00 59.59 549 LEU A N 1
ATOM 4089 C CA . LEU A 1 549 ? 14.318 -0.824 -31.865 1.00 59.59 549 LEU A CA 1
ATOM 4090 C C . LEU A 1 549 ? 13.638 -1.772 -32.855 1.00 59.59 549 LEU A C 1
ATOM 4092 O O . LEU A 1 549 ? 14.100 -1.883 -33.984 1.00 59.59 549 LEU A O 1
ATOM 4096 N N . GLY A 1 550 ? 12.535 -2.415 -32.462 1.00 59.72 550 GLY A N 1
ATOM 4097 C CA . GLY A 1 550 ? 11.716 -3.220 -33.365 1.00 59.72 550 GLY A CA 1
ATOM 4098 C C . GLY A 1 550 ? 11.157 -2.388 -34.518 1.00 59.72 550 GLY A C 1
ATOM 4099 O O . GLY A 1 550 ? 11.265 -2.797 -35.669 1.00 59.72 550 GLY A O 1
ATOM 4100 N N . HIS A 1 551 ? 10.640 -1.190 -34.237 1.00 56.94 551 HIS A N 1
ATOM 4101 C CA . HIS A 1 551 ? 10.128 -0.294 -35.277 1.00 56.94 551 HIS A CA 1
ATOM 4102 C C . HIS A 1 551 ? 11.225 0.295 -36.173 1.00 56.94 551 HIS A C 1
ATOM 4104 O O . HIS A 1 551 ? 11.011 0.442 -37.373 1.00 56.94 551 HIS A O 1
ATOM 4110 N N . LEU A 1 552 ? 12.412 0.576 -35.632 1.00 55.12 552 LEU A N 1
ATOM 4111 C CA . LEU A 1 552 ? 13.544 1.070 -36.421 1.00 55.12 552 LEU A CA 1
ATOM 4112 C C . LEU A 1 552 ? 14.193 -0.024 -37.274 1.00 55.12 552 LEU A C 1
ATOM 4114 O O . LEU A 1 552 ? 14.582 0.247 -38.403 1.00 55.12 552 LEU A O 1
ATOM 4118 N N . ALA A 1 553 ? 14.263 -1.259 -36.773 1.00 51.03 553 ALA A N 1
ATOM 4119 C CA . ALA A 1 553 ? 14.752 -2.407 -37.536 1.00 51.03 553 ALA A CA 1
ATOM 4120 C C . ALA A 1 553 ? 13.783 -2.852 -38.644 1.00 51.03 553 ALA A C 1
ATOM 4122 O O . ALA A 1 553 ? 14.205 -3.525 -39.572 1.00 51.03 553 ALA A O 1
ATOM 4123 N N . PHE A 1 554 ? 12.498 -2.493 -38.548 1.00 47.22 554 PHE A N 1
ATOM 4124 C CA . PHE A 1 554 ? 11.525 -2.684 -39.629 1.00 47.22 554 PHE A CA 1
ATOM 4125 C C . PHE A 1 554 ? 11.535 -1.549 -40.663 1.00 47.22 554 PHE A C 1
ATOM 4127 O O . PHE A 1 554 ? 11.024 -1.734 -41.766 1.00 47.22 554 PHE A O 1
ATOM 4134 N N . GLY A 1 555 ? 12.055 -0.372 -40.299 1.00 45.03 555 GLY A N 1
ATOM 4135 C CA . GLY A 1 555 ? 12.127 0.800 -41.175 1.00 45.03 555 GLY A CA 1
ATOM 4136 C C . GLY A 1 555 ? 13.448 0.957 -41.937 1.00 45.03 555 GLY A C 1
ATOM 4137 O O . GLY A 1 555 ? 13.506 1.782 -42.847 1.00 45.03 555 GLY A O 1
ATOM 4138 N N . ALA A 1 556 ? 14.485 0.203 -41.562 1.00 42.84 556 ALA A N 1
ATOM 4139 C CA . ALA A 1 556 ? 15.773 0.102 -42.254 1.00 42.84 556 ALA A CA 1
ATOM 4140 C C . ALA A 1 556 ? 15.827 -1.184 -43.084 1.00 42.84 556 ALA A C 1
ATOM 4142 O O . ALA A 1 556 ? 16.417 -1.136 -44.188 1.00 42.84 556 ALA A O 1
#

Sequence (556 aa):
MASYQDAGAGTSTRRRSRSGSPSPVASTSGRVRSRSGNSINSKEGTMSPPRSRRGSRSSVGSPTGERRPFDASIASSRWTDSITSEMARKHRPTKDGTNSRMSSRSRGFSVDYSSSSSEELDEQAVPPHLRQAIPLHLREAVIKTSTEQHIDTQALTEYQVQRSLSRRSYVGVARSNSKRSFNEEGREDRYPVTVIVEPPPPPQIAVRVKGSVLWAEGCFFLAWSLLAISLLAVYVVRFFSPLADDMHRFVAGAALQRLEAETMTAVAPAFAVVRSVALSALAGLLNTTDPTAAVALAVEPFLAASTALRHVQVVGDHGDLALLRPGTLHDRQVVPAEARRSLIYSLPATACQSISPLACFGLNVTGLQLVHSPSEVASIGWLGPEYLQVGPLGEPLGADQWVLAIHLMALVHLDAAGNRSLAIDVAVDLSDVAAAAENAMPELGAAYVCTETGHLLGGSDWQPVPTADPSTGKVVYPRAWDLPALRGLSPASVTSHGKSESWHGRDGNLVVAQPLLHSHGAAAGSGAAGASLRAVVLSPRSTGVRPLLGHLAFGA

pLDDT: mean 71.06, std 24.88, range [27.02, 97.69]

Solvent-accessible surface area (backbone atoms only — not comparable to full-atom values): 35142 Å² total; per-residue (Å²): 136,86,81,92,86,87,89,86,88,82,86,90,87,88,83,82,87,82,89,86,84,87,88,88,83,80,91,77,93,81,85,84,77,88,78,89,79,86,88,84,84,91,83,88,85,89,85,86,88,82,89,87,83,90,87,86,83,88,84,88,83,86,84,89,85,82,90,84,89,83,88,78,86,82,84,82,81,86,85,82,91,86,86,84,92,87,82,91,79,91,83,84,88,84,82,86,89,79,92,74,87,81,77,86,76,80,80,76,87,78,82,78,90,70,93,73,80,89,73,85,79,64,77,82,77,56,58,80,84,59,61,78,75,56,57,67,72,62,58,51,51,56,55,47,59,65,53,52,71,71,50,68,78,64,63,71,70,63,71,73,70,70,77,82,80,81,84,80,83,82,85,79,84,79,90,75,92,77,89,81,80,91,80,88,85,81,90,79,93,74,82,83,74,83,72,80,72,71,74,74,75,74,79,82,73,76,76,79,74,56,68,68,56,58,51,52,51,51,51,50,52,50,53,49,51,53,49,52,51,51,50,49,51,52,50,50,52,64,54,50,55,58,50,34,54,51,36,39,52,48,51,40,48,53,23,50,53,44,28,39,55,39,33,50,59,53,51,41,61,52,55,51,39,51,27,36,48,37,53,37,47,68,72,46,57,44,77,51,99,53,38,56,62,41,50,45,70,50,36,47,68,51,41,60,72,34,87,40,48,47,36,40,36,39,31,43,80,86,40,49,24,32,38,37,23,30,34,42,46,79,39,75,86,83,42,57,79,90,74,39,40,67,39,78,44,84,40,84,33,80,90,27,73,89,82,38,55,67,60,60,73,76,57,86,63,80,86,60,62,65,38,77,18,74,66,40,56,26,28,27,23,71,45,72,72,42,72,42,52,54,46,47,76,71,45,81,44,56,86,92,63,44,43,53,26,37,30,45,37,34,41,26,60,71,40,96,83,54,84,42,46,36,23,38,39,29,33,31,45,25,65,53,34,20,50,21,14,44,75,22,34,41,75,94,37,35,19,32,34,22,38,44,89,28,34,51,59,21,20,46,90,56,76,97,66,93,40,61,40,91,87,78,65,45,78,52,77,61,36,53,52,74,36,82,93,36,58,83,54,50,70,68,55,58,48,46,93,83,53,74,36,73,50,68,40,95,86,53,24,42,37,38,28,29,46,28,59,69,89,55,80,60,77,76,30,64,39,59,48,36,46,48,31,28,40,38,36,36,33,39,55,67,60,48,39,46,67,60,52,53,54,52,66,71,72,107

Organism: Alexandrium catenella (NCBI:txid2925)

Secondary structure (DSSP, 8-state):
--------------------------------------------------------------------------------------------------------------------------GGGS-TTTGGGS-HHHHHHHHHHHHHHHHTTTHHHHTTTTTSS--------------------------------PPPPPP-------HHHHHHHHHHHHHHHHHHHHHHHHHHHHHHHHHHHHHHHHHHHHHHHHHHHHHHHHHHHHHHHHHHHHHHHHTTTT-SS-HHHHHHHHHHHHHHH-TTEEEEEEE-TTSEEEEEE-TTTT-TTTS-GGG---EEEEEE-TTTTTT-GGGGG----TT---EEETTTTEEEEEEEEEEE-B-TTSPBPPGGGPEEEEEEEEEEESSTTS-SEEEEEEEEESHHHHHHHHHHPPTT-EEEEEETT-BEEEETT-----EE-TTT-PEEPPBGGGSGGGTT--HHHHH-TT--EEEE-TTS-EEEEEETT-SS---TTSHHHHTTEEEEEEE-HHHHHHHHHHHHHHH-

Mean predicted aligned error: 18.24 Å